Protein AF-H3H9Z5-F1 (afdb_monomer)

Sequence (537 aa):
METSSYSGEGPDRLPLNRWFREIDIAIASRLIEAPSAKVNFLLSRLSGKAKEWVLGKLVVDQYAFPTLEALQSDLRLAFEPPQDESRVRATFFALKQGKMAMRDYVQRTRHLASCIVTKPIDMASQVHVFVFAFALALREDYLVTSSYAKTMPAQTRVLVPEPMEIDAIEASQNRRWSSSGRGRGGQNDLSLNCFRCGKPGHRAAVASPPRDAKSITDLPGLSWKSFLRDLKAGDIEQVCLITDANPVSDETNAIAHDDTSSRPKSAEPKSAREERFAAQSWESLKASGNPVYETAREFADVFPDKIPAELPADRGVRHEIDLVPGSKYCVTRQWPLPRDQVKAIDDFFEGRRQAGHVRESISPHSSLTFCVKKATGGWRIVHAFNKLNDATIPAQTPIPRKDMVLDSMSGSVIYSAIDLTDGFYQILMRESDVPLTAVSTPSGMLWEWLVMPQGLKNAPATFNRMVSHVLRPLRDFAPSYFDDIFVHSHAEEGLSAIDVHLRHLRQVFQVMRENKLYANLKKCVFCAPEIPVLGCY

InterPro domains:
  IPR000477 Reverse transcriptase domain [PF00078] (372-536)
  IPR000477 Reverse transcriptase domain [PS50878] (353-537)
  IPR005162 Retrotransposon-derived protein PEG10, N-terminal capsid-like domain [PF03732] (44-130)
  IPR043128 Reverse transcriptase/Diguanylate cyclase domain [G3DSA:3.30.70.270] (397-536)
  IPR043502 DNA/RNA polymerase superfamily [SSF56672] (296-536)
  IPR053134 RNA-directed DNA polymerase homolog [PTHR24559] (246-531)

Structure (mmCIF, N/CA/C/O backbone):
data_AF-H3H9Z5-F1
#
_entry.id   AF-H3H9Z5-F1
#
loop_
_atom_site.group_PDB
_atom_site.id
_atom_site.type_symbol
_atom_site.label_atom_id
_atom_site.label_alt_id
_atom_site.label_comp_id
_atom_site.label_asym_id
_atom_site.label_entity_id
_atom_site.label_seq_id
_atom_site.pdbx_PDB_ins_code
_atom_site.Cartn_x
_atom_site.Cartn_y
_atom_site.Cartn_z
_atom_site.occupancy
_atom_site.B_iso_or_equiv
_atom_site.auth_seq_id
_atom_site.auth_comp_id
_atom_site.auth_asym_id
_atom_site.auth_atom_id
_atom_site.pdbx_PDB_model_num
ATOM 1 N N . MET A 1 1 ? 10.632 55.404 -12.866 1.00 48.75 1 MET A N 1
ATOM 2 C CA . MET A 1 1 ? 10.058 54.071 -13.144 1.00 48.75 1 MET A CA 1
ATOM 3 C C . MET A 1 1 ? 8.609 54.234 -13.563 1.00 48.75 1 MET A C 1
ATOM 5 O O . MET A 1 1 ? 7.843 54.858 -12.827 1.00 48.75 1 MET A O 1
ATOM 9 N N . GLU A 1 2 ? 8.259 53.739 -14.749 1.00 54.09 2 GLU A N 1
ATOM 10 C CA . GLU A 1 2 ? 6.864 53.546 -15.147 1.00 54.09 2 GLU A CA 1
ATOM 11 C C . GLU A 1 2 ? 6.302 52.372 -14.343 1.00 54.09 2 GLU A C 1
ATOM 13 O O . GLU A 1 2 ? 6.854 51.276 -14.378 1.00 54.09 2 GLU A O 1
ATOM 18 N N . THR A 1 3 ? 5.262 52.619 -13.550 1.00 65.19 3 THR A N 1
ATOM 19 C CA . THR A 1 3 ? 4.556 51.568 -12.814 1.00 65.19 3 THR A CA 1
ATOM 20 C C . THR A 1 3 ? 3.381 51.070 -13.641 1.00 65.19 3 THR A C 1
ATOM 22 O O . THR A 1 3 ? 2.611 51.875 -14.179 1.00 65.19 3 THR A O 1
ATOM 25 N N . SER A 1 4 ? 3.253 49.746 -13.725 1.00 74.94 4 SER A N 1
ATOM 26 C CA . SER A 1 4 ? 2.164 49.058 -14.416 1.00 74.94 4 SER A CA 1
ATOM 27 C C . SER A 1 4 ? 0.804 49.396 -13.781 1.00 74.94 4 SER A C 1
ATOM 29 O O . SER A 1 4 ? 0.719 49.667 -12.579 1.00 74.94 4 SER A O 1
ATOM 31 N N . SER A 1 5 ? -0.270 49.426 -14.580 1.00 79.81 5 SER A N 1
ATOM 32 C CA . SER A 1 5 ? -1.635 49.604 -14.060 1.00 79.81 5 SER A CA 1
ATOM 33 C C . SER A 1 5 ? -2.275 48.261 -13.723 1.00 79.81 5 SER A C 1
ATOM 35 O O . SER A 1 5 ? -2.129 47.319 -14.501 1.00 79.81 5 SER A O 1
ATOM 37 N N . TYR A 1 6 ? -3.045 48.188 -12.638 1.00 82.25 6 TYR A N 1
ATOM 38 C CA . TYR A 1 6 ? -3.755 46.969 -12.246 1.00 82.25 6 TYR A CA 1
ATOM 39 C C . TYR A 1 6 ? -5.259 47.069 -12.530 1.00 82.25 6 TYR A C 1
ATOM 41 O O . TYR A 1 6 ? -5.948 47.901 -11.940 1.00 82.25 6 TYR A O 1
ATOM 49 N N . SER A 1 7 ? -5.760 46.210 -13.426 1.00 78.25 7 SER A N 1
ATOM 50 C CA . SER A 1 7 ? -7.143 46.232 -13.933 1.00 78.25 7 SER A CA 1
ATOM 51 C C . SER A 1 7 ? -8.139 45.382 -13.132 1.00 78.25 7 SER A C 1
ATOM 53 O O . SER A 1 7 ? -9.346 45.609 -13.205 1.00 78.25 7 SER A O 1
ATOM 55 N N . GLY A 1 8 ? -7.654 44.373 -12.401 1.00 67.88 8 GLY A N 1
ATOM 56 C CA . GLY A 1 8 ? -8.484 43.369 -11.724 1.00 67.88 8 GLY A CA 1
ATOM 57 C C . GLY A 1 8 ? -8.939 42.186 -12.595 1.00 67.88 8 GLY A C 1
ATOM 58 O O . GLY A 1 8 ? -9.417 41.206 -12.033 1.00 67.88 8 GLY A O 1
ATOM 59 N N . GLU A 1 9 ? -8.744 42.216 -13.923 1.00 66.12 9 GLU A N 1
ATOM 60 C CA . GLU A 1 9 ? -9.128 41.140 -14.862 1.00 66.12 9 GLU A CA 1
ATOM 61 C C . GLU A 1 9 ? -8.172 41.012 -16.065 1.00 66.12 9 GLU A C 1
ATOM 63 O O . GLU A 1 9 ? -7.563 41.999 -16.483 1.00 66.12 9 GLU A O 1
ATOM 68 N N . GLY A 1 10 ? -8.083 39.804 -16.645 1.00 56.34 10 GLY A N 1
ATOM 69 C CA . GLY A 1 10 ? -7.364 39.507 -17.897 1.00 56.34 10 GLY A CA 1
ATOM 70 C C . GLY A 1 10 ? -6.361 38.337 -17.805 1.00 56.34 10 GLY A C 1
ATOM 71 O O . GLY A 1 10 ? -5.939 37.983 -16.703 1.00 56.34 10 GLY A O 1
ATOM 72 N N . PRO A 1 11 ? -5.966 37.726 -18.944 1.00 43.91 11 PRO A N 1
ATOM 73 C CA . PRO A 1 11 ? -5.003 36.614 -18.989 1.00 43.91 11 PRO A CA 1
ATOM 74 C C . PRO A 1 11 ? -3.563 37.021 -18.619 1.00 43.91 11 PRO A C 1
ATOM 76 O O . PRO A 1 11 ? -2.802 36.174 -18.162 1.00 43.91 11 PRO A O 1
ATOM 79 N N . ASP A 1 12 ? -3.222 38.312 -18.722 1.00 48.56 12 ASP A N 1
ATOM 80 C CA . ASP A 1 12 ? -1.915 38.886 -18.352 1.00 48.56 12 ASP A CA 1
ATOM 81 C C . ASP A 1 12 ? -1.916 39.543 -16.958 1.00 48.56 12 ASP A C 1
ATOM 83 O O . ASP A 1 12 ? -1.150 40.468 -16.674 1.00 48.56 12 ASP A O 1
ATOM 87 N N . ARG A 1 13 ? -2.808 39.100 -16.063 1.00 61.78 13 ARG A N 1
ATOM 88 C CA . ARG A 1 13 ? -2.916 39.645 -14.707 1.00 61.78 13 ARG A CA 1
ATOM 89 C C . ARG A 1 13 ? -1.596 39.457 -13.952 1.00 61.78 13 ARG A C 1
ATOM 91 O O . ARG A 1 13 ? -1.236 38.343 -13.573 1.00 61.78 13 ARG A O 1
ATOM 98 N N . LEU A 1 14 ? -0.898 40.561 -13.672 1.00 61.06 14 LEU A N 1
ATOM 99 C CA . LEU A 1 14 ? 0.212 40.553 -12.721 1.00 61.06 14 LEU A CA 1
ATOM 100 C C . LEU A 1 14 ? -0.314 40.073 -11.356 1.00 61.06 14 LEU A C 1
ATOM 102 O O . LEU A 1 14 ? -1.342 40.586 -10.898 1.00 61.06 14 LEU A O 1
ATOM 106 N N . PRO A 1 15 ? 0.365 39.118 -10.689 1.00 70.31 15 PRO A N 1
ATOM 107 C CA . PRO A 1 15 ? 0.011 38.713 -9.335 1.00 70.31 15 PRO A CA 1
ATOM 108 C C . PRO A 1 15 ? -0.086 39.942 -8.430 1.00 70.31 15 PRO A C 1
ATOM 110 O O . PRO A 1 15 ? 0.843 40.752 -8.378 1.00 70.31 15 PRO A O 1
ATOM 113 N N . LEU A 1 16 ? -1.212 40.093 -7.731 1.00 74.31 16 LEU A N 1
ATOM 114 C CA . LEU A 1 16 ? -1.551 41.318 -6.998 1.00 74.31 16 LEU A CA 1
ATOM 115 C C . LEU A 1 16 ? -0.452 41.713 -5.993 1.00 74.31 16 LEU A C 1
ATOM 117 O O . LEU A 1 16 ? -0.063 42.875 -5.909 1.00 74.31 16 LEU A O 1
ATOM 121 N N . ASN A 1 17 ? 0.139 40.727 -5.313 1.00 73.81 17 ASN A N 1
ATOM 122 C CA . ASN A 1 17 ? 1.238 40.941 -4.369 1.00 73.81 17 ASN A CA 1
ATOM 123 C C . ASN A 1 17 ? 2.544 41.425 -5.030 1.00 73.81 17 ASN A C 1
ATOM 125 O O . ASN A 1 17 ? 3.298 42.186 -4.422 1.00 73.81 17 ASN A O 1
ATOM 129 N N . ARG A 1 18 ? 2.813 41.032 -6.281 1.00 73.12 18 ARG A N 1
ATOM 130 C CA . ARG A 1 18 ? 3.950 41.557 -7.051 1.00 73.12 18 ARG A CA 1
ATOM 131 C C . ARG A 1 18 ? 3.710 43.012 -7.435 1.00 73.12 18 ARG A C 1
ATOM 133 O O . ARG A 1 18 ? 4.619 43.827 -7.309 1.00 73.12 18 ARG A O 1
ATOM 140 N N . TRP A 1 19 ? 2.495 43.327 -7.875 1.00 82.69 19 TRP A N 1
ATOM 141 C CA . TRP A 1 19 ? 2.124 44.696 -8.210 1.00 82.69 19 TRP A CA 1
ATOM 142 C C . TRP A 1 19 ? 2.241 45.624 -6.991 1.00 82.69 19 TRP A C 1
ATOM 144 O O . TRP A 1 19 ? 2.808 46.705 -7.111 1.00 82.69 19 TRP A O 1
ATOM 154 N N . PHE A 1 20 ? 1.845 45.174 -5.793 1.00 83.06 20 PHE A N 1
ATOM 155 C CA . PHE A 1 20 ? 2.081 45.942 -4.564 1.00 83.06 20 PHE A CA 1
ATOM 156 C C . PHE A 1 20 ? 3.558 46.233 -4.316 1.00 83.06 20 PHE A C 1
ATOM 158 O O . PHE A 1 20 ? 3.892 47.380 -4.048 1.00 83.06 20 PHE A O 1
ATOM 165 N N . ARG A 1 21 ? 4.462 45.263 -4.510 1.00 79.69 21 ARG A N 1
ATOM 166 C CA . ARG A 1 21 ? 5.903 45.536 -4.388 1.00 79.69 21 ARG A CA 1
ATOM 167 C C . ARG A 1 21 ? 6.402 46.566 -5.401 1.00 79.69 21 ARG A C 1
ATOM 169 O O . ARG A 1 21 ? 7.249 47.382 -5.054 1.00 79.69 21 ARG A O 1
ATOM 176 N N . GLU A 1 22 ? 5.902 46.548 -6.636 1.00 83.38 22 GLU A N 1
ATOM 177 C CA . GLU A 1 22 ? 6.236 47.580 -7.631 1.00 83.38 22 GLU A CA 1
ATOM 178 C C . GLU A 1 22 ? 5.757 48.968 -7.176 1.00 83.38 22 GLU A C 1
ATOM 180 O O . GLU A 1 22 ? 6.482 49.954 -7.333 1.00 83.38 22 GLU A O 1
ATOM 185 N N . ILE A 1 23 ? 4.575 49.044 -6.559 1.00 84.00 23 ILE A N 1
ATOM 186 C CA . ILE A 1 23 ? 4.042 50.275 -5.968 1.00 84.00 23 ILE A CA 1
ATOM 187 C C . ILE A 1 23 ? 4.875 50.724 -4.763 1.00 84.00 23 ILE A C 1
ATOM 189 O O . ILE A 1 23 ? 5.238 51.896 -4.709 1.00 84.00 23 ILE A O 1
ATOM 193 N N . ASP A 1 24 ? 5.248 49.825 -3.854 1.00 81.94 24 ASP A N 1
ATOM 194 C CA . ASP A 1 24 ? 6.044 50.146 -2.663 1.00 81.94 24 ASP A CA 1
ATOM 195 C C . ASP A 1 24 ? 7.439 50.662 -3.047 1.00 81.94 24 ASP A C 1
ATOM 197 O O . ASP A 1 24 ? 7.900 51.679 -2.526 1.00 81.94 24 ASP A O 1
ATOM 201 N N . ILE A 1 25 ? 8.086 50.025 -4.032 1.00 81.31 25 ILE A N 1
ATOM 202 C CA . ILE A 1 25 ? 9.363 50.487 -4.596 1.00 81.31 25 ILE A CA 1
ATOM 203 C C . ILE A 1 25 ? 9.192 51.865 -5.245 1.00 81.31 25 ILE A C 1
ATOM 205 O O . ILE A 1 25 ? 10.033 52.746 -5.060 1.00 81.31 25 ILE A O 1
ATOM 209 N N . ALA A 1 26 ? 8.104 52.088 -5.985 1.00 81.94 26 ALA A N 1
ATOM 210 C CA . ALA A 1 26 ? 7.843 53.379 -6.607 1.00 81.94 26 ALA A CA 1
ATOM 211 C C . ALA A 1 26 ? 7.569 54.484 -5.575 1.00 81.94 26 ALA A C 1
ATOM 213 O O . ALA A 1 26 ? 8.081 55.591 -5.743 1.00 81.94 26 ALA A O 1
ATOM 214 N N . ILE A 1 27 ? 6.832 54.186 -4.501 1.00 84.69 27 ILE A N 1
ATOM 215 C CA . ILE A 1 27 ? 6.582 55.084 -3.363 1.00 84.69 27 ILE A CA 1
ATOM 216 C C . ILE A 1 27 ? 7.902 55.456 -2.690 1.00 84.69 27 ILE A C 1
ATOM 218 O O . ILE A 1 27 ? 8.179 56.644 -2.520 1.00 84.69 27 ILE A O 1
ATOM 222 N N . ALA A 1 28 ? 8.738 54.459 -2.384 1.00 81.38 28 ALA A N 1
ATOM 223 C CA . ALA A 1 28 ? 10.047 54.665 -1.773 1.00 81.38 28 ALA A CA 1
ATOM 224 C C . ALA A 1 28 ? 10.972 55.494 -2.677 1.00 81.38 28 ALA A C 1
ATOM 226 O O . ALA A 1 28 ? 11.588 56.453 -2.223 1.00 81.38 28 ALA A O 1
ATOM 227 N N . SER A 1 29 ? 11.008 55.194 -3.980 1.00 80.75 29 SER A N 1
ATOM 228 C CA . SER A 1 29 ? 11.837 55.929 -4.947 1.00 80.75 29 SER A CA 1
ATOM 229 C C . SER A 1 29 ? 11.412 57.390 -5.130 1.00 80.75 29 SER A C 1
ATOM 231 O O . SER A 1 29 ? 12.222 58.223 -5.523 1.00 80.75 29 SER A O 1
ATOM 233 N N . ARG A 1 30 ? 10.136 57.698 -4.867 1.00 84.38 30 ARG A N 1
ATOM 234 C CA . ARG A 1 30 ? 9.556 59.041 -4.986 1.00 84.38 30 ARG A CA 1
ATOM 235 C C . ARG A 1 30 ? 9.487 59.782 -3.652 1.00 84.38 30 ARG A C 1
ATOM 237 O O . ARG A 1 30 ? 8.961 60.889 -3.636 1.00 84.38 30 ARG A O 1
ATOM 244 N N . LEU A 1 31 ? 9.985 59.179 -2.566 1.00 86.25 31 LEU A N 1
ATOM 245 C CA . LEU A 1 31 ? 9.975 59.747 -1.214 1.00 86.25 31 LEU A CA 1
ATOM 246 C C . LEU A 1 31 ? 8.573 60.219 -0.784 1.00 86.25 31 LEU A C 1
ATOM 248 O O . LEU A 1 31 ? 8.401 61.283 -0.195 1.00 86.25 31 LEU A O 1
ATOM 252 N N . ILE A 1 32 ? 7.538 59.439 -1.116 1.00 86.31 32 ILE A N 1
ATOM 253 C CA . ILE A 1 32 ? 6.164 59.757 -0.714 1.00 86.31 32 ILE A CA 1
ATOM 254 C C . ILE A 1 32 ? 5.980 59.312 0.739 1.00 86.31 32 ILE A C 1
ATOM 256 O O . ILE A 1 32 ? 5.792 58.127 1.013 1.00 86.31 32 ILE A O 1
ATOM 260 N N . GLU A 1 33 ? 6.036 60.257 1.674 1.00 81.06 33 GLU A N 1
ATOM 261 C CA . GLU A 1 33 ? 5.992 59.958 3.112 1.00 81.06 33 GLU A CA 1
ATOM 262 C C . GLU A 1 33 ? 4.573 59.998 3.694 1.00 81.06 33 GLU A C 1
ATOM 264 O O . GLU A 1 33 ? 4.204 59.120 4.478 1.00 81.06 33 GLU A O 1
ATOM 269 N N . ALA A 1 34 ? 3.748 60.959 3.262 1.00 86.56 34 ALA A N 1
ATOM 270 C CA . ALA A 1 34 ? 2.405 61.165 3.800 1.00 86.56 34 ALA A CA 1
ATOM 271 C C . ALA A 1 34 ? 1.470 59.963 3.513 1.00 86.56 34 ALA A C 1
ATOM 273 O O . ALA A 1 34 ? 1.320 59.582 2.347 1.00 86.56 34 ALA A O 1
ATOM 274 N N . PRO A 1 35 ? 0.781 59.395 4.527 1.00 82.44 35 PRO A N 1
ATOM 275 C CA . PRO A 1 35 ? -0.096 58.230 4.353 1.00 82.44 35 PRO A CA 1
ATOM 276 C C . PRO A 1 35 ? -1.186 58.418 3.288 1.00 82.44 35 PRO A C 1
ATOM 278 O O . PRO A 1 35 ? -1.387 57.548 2.443 1.00 82.44 35 PRO A O 1
ATOM 281 N N . SER A 1 36 ? -1.823 59.590 3.252 1.00 82.19 36 SER A N 1
ATOM 282 C CA . SER A 1 36 ? -2.839 59.933 2.247 1.00 82.19 36 SER A CA 1
ATOM 283 C C . SER A 1 36 ? -2.262 60.031 0.830 1.00 82.19 36 SER A C 1
ATOM 285 O O . SER A 1 36 ? -2.903 59.622 -0.137 1.00 82.19 36 SER A O 1
ATOM 287 N N . ALA A 1 37 ? -1.023 60.510 0.688 1.00 83.56 37 ALA A N 1
ATOM 288 C CA . ALA A 1 37 ? -0.340 60.582 -0.600 1.00 83.56 37 ALA A CA 1
ATOM 289 C C . ALA A 1 37 ? 0.046 59.189 -1.123 1.00 83.56 37 ALA A C 1
ATOM 291 O O . ALA A 1 37 ? -0.035 58.951 -2.328 1.00 83.56 37 ALA A O 1
ATOM 292 N N . LYS A 1 38 ? 0.394 58.248 -0.234 1.00 87.69 38 LYS A N 1
ATOM 293 C CA . LYS A 1 38 ? 0.640 56.839 -0.588 1.00 87.69 38 LYS A CA 1
ATOM 294 C C . LYS A 1 38 ? -0.625 56.157 -1.111 1.00 87.69 38 LYS A C 1
ATOM 296 O O . LYS A 1 38 ? -0.580 55.511 -2.158 1.00 87.69 38 LYS A O 1
ATOM 301 N N . VAL A 1 39 ? -1.754 56.355 -0.425 1.00 85.94 39 VAL A N 1
ATOM 302 C CA . VAL A 1 39 ? -3.071 55.846 -0.846 1.00 85.94 39 VAL A CA 1
ATOM 303 C C . VAL A 1 39 ? -3.442 56.411 -2.219 1.00 85.94 39 VAL A C 1
ATOM 305 O O . VAL A 1 39 ? -3.665 55.648 -3.156 1.00 85.94 39 VAL A O 1
ATOM 308 N N . ASN A 1 40 ? -3.394 57.735 -2.389 1.00 85.81 40 ASN A N 1
ATOM 309 C CA . ASN A 1 40 ? -3.702 58.390 -3.665 1.00 85.81 40 ASN A CA 1
ATOM 310 C C . ASN A 1 40 ? -2.780 57.939 -4.805 1.00 85.81 40 ASN A C 1
ATOM 312 O O . ASN A 1 40 ? -3.222 57.781 -5.947 1.00 85.81 40 ASN A O 1
ATOM 316 N N . PHE A 1 41 ? -1.504 57.689 -4.506 1.00 88.56 41 PHE A N 1
ATOM 317 C CA . PHE A 1 41 ? -0.568 57.165 -5.488 1.00 88.56 41 PHE A CA 1
ATOM 318 C C . PHE A 1 41 ? -0.959 55.758 -5.959 1.00 88.56 41 PHE A C 1
ATOM 320 O O . PHE A 1 41 ? -0.994 55.528 -7.170 1.00 88.56 41 PHE A O 1
ATOM 327 N N . LEU A 1 42 ? -1.317 54.845 -5.049 1.00 89.12 42 LEU A N 1
ATOM 328 C CA . LEU A 1 42 ? -1.792 53.506 -5.416 1.00 89.12 42 LEU A CA 1
ATOM 329 C C . LEU A 1 42 ? -3.092 53.587 -6.231 1.00 89.12 42 LEU A C 1
ATOM 331 O O . LEU A 1 42 ? -3.185 52.964 -7.290 1.00 89.12 42 LEU A O 1
ATOM 335 N N . LEU A 1 43 ? -4.053 54.414 -5.803 1.00 86.19 43 LEU A N 1
ATOM 336 C CA . LEU A 1 43 ? -5.318 54.641 -6.517 1.00 86.19 43 LEU A CA 1
ATOM 337 C C . LEU A 1 43 ? -5.099 55.105 -7.961 1.00 86.19 43 LEU A C 1
ATOM 339 O O . LEU A 1 43 ? -5.779 54.637 -8.875 1.00 86.19 43 LEU A O 1
ATOM 343 N N . SER A 1 44 ? -4.111 55.978 -8.188 1.00 86.38 44 SER A N 1
ATOM 344 C CA . SER A 1 44 ? -3.769 56.480 -9.527 1.00 86.38 44 SER A CA 1
ATOM 345 C C . SER A 1 44 ? -3.286 55.390 -10.493 1.00 86.38 44 SER A C 1
ATOM 347 O O . SER A 1 44 ? -3.257 55.610 -11.704 1.00 86.38 44 SER A O 1
ATOM 349 N N . ARG A 1 45 ? -2.905 54.218 -9.970 1.00 89.62 45 ARG A N 1
ATOM 350 C CA . ARG A 1 45 ? -2.387 53.077 -10.734 1.00 89.62 45 ARG A CA 1
ATOM 351 C C . ARG A 1 45 ? -3.394 51.939 -10.879 1.00 89.62 45 ARG A C 1
ATOM 353 O O . ARG A 1 45 ? -3.076 50.931 -11.506 1.00 89.62 45 ARG A O 1
ATOM 360 N N . LEU A 1 46 ? -4.613 52.108 -10.373 1.00 86.50 46 LEU A N 1
ATOM 361 C CA . LEU A 1 46 ? -5.717 51.195 -10.649 1.00 86.50 46 LEU A CA 1
ATOM 362 C C . LEU A 1 46 ? -6.394 51.550 -11.977 1.00 86.50 46 LEU A C 1
ATOM 364 O O . LEU A 1 46 ? -6.545 52.719 -12.337 1.00 86.50 46 LEU A O 1
ATOM 368 N N . SER A 1 47 ? -6.844 50.530 -12.695 1.00 84.19 47 SER A N 1
ATOM 369 C CA . SER A 1 47 ? -7.663 50.645 -13.902 1.00 84.19 47 SER A CA 1
ATOM 370 C C . SER A 1 47 ? -8.791 49.605 -13.876 1.00 84.19 47 SER A C 1
ATOM 372 O O . SER A 1 47 ? -8.883 48.810 -12.938 1.00 84.19 47 SER A O 1
ATOM 374 N N . GLY A 1 48 ? -9.690 49.635 -14.864 1.00 84.44 48 GLY A N 1
ATOM 375 C CA . GLY A 1 48 ? -10.752 48.632 -15.026 1.00 84.44 48 GLY A CA 1
ATOM 376 C C . GLY A 1 48 ? -11.595 48.386 -13.766 1.00 84.44 48 GLY A C 1
ATOM 377 O O . GLY A 1 48 ? -11.895 49.316 -13.013 1.00 84.44 48 GLY A O 1
ATOM 378 N N . LYS A 1 49 ? -11.930 47.114 -13.516 1.00 80.19 49 LYS A N 1
ATOM 379 C CA . LYS A 1 49 ? -12.776 46.692 -12.388 1.00 80.19 49 LYS A CA 1
ATOM 380 C C . LYS A 1 49 ? -12.174 46.999 -11.024 1.00 80.19 49 LYS A C 1
ATOM 382 O O . LYS A 1 49 ? -12.911 47.297 -10.090 1.00 80.19 49 LYS A O 1
ATOM 387 N N . ALA A 1 50 ? -10.847 46.959 -10.895 1.00 83.06 50 ALA A N 1
ATOM 388 C CA . ALA A 1 50 ? -10.189 47.316 -9.642 1.00 83.06 50 ALA A CA 1
ATOM 389 C C . ALA A 1 50 ? -10.414 48.793 -9.289 1.00 83.06 50 ALA A C 1
ATOM 391 O O . ALA A 1 50 ? -10.691 49.118 -8.137 1.00 83.06 50 ALA A O 1
ATOM 392 N N . LYS A 1 51 ? -10.368 49.686 -10.286 1.00 85.44 51 LYS A N 1
ATOM 393 C CA . LYS A 1 51 ? -10.658 51.109 -10.082 1.00 85.44 51 LYS A CA 1
ATOM 394 C C . LYS A 1 51 ? -12.132 51.354 -9.760 1.00 85.44 51 LYS A C 1
ATOM 396 O O . LYS A 1 51 ? -12.423 52.101 -8.830 1.00 85.44 51 LYS A O 1
ATOM 401 N N . GLU A 1 52 ? -13.046 50.724 -10.496 1.00 81.62 52 GLU A N 1
ATOM 402 C CA . GLU A 1 52 ? -14.494 50.846 -10.263 1.00 81.62 52 GLU A CA 1
ATOM 403 C C . GLU A 1 52 ? -14.887 50.385 -8.856 1.00 81.62 52 GLU A C 1
ATOM 405 O O . GLU A 1 52 ? -15.619 51.083 -8.158 1.00 81.62 52 GLU A O 1
ATOM 410 N N . TRP A 1 53 ? -14.340 49.254 -8.406 1.00 87.56 53 TRP A N 1
ATOM 411 C CA . TRP A 1 53 ? -14.604 48.712 -7.075 1.00 87.56 53 TRP A CA 1
ATOM 412 C C . TRP A 1 53 ? -14.138 49.650 -5.956 1.00 87.56 53 TRP A C 1
ATOM 414 O O . TRP A 1 53 ? -14.888 49.926 -5.018 1.00 87.56 53 TRP A O 1
ATOM 424 N N . VAL A 1 54 ? -12.917 50.187 -6.070 1.00 84.81 54 VAL A N 1
ATOM 425 C CA . VAL A 1 54 ? -12.368 51.100 -5.060 1.00 84.81 54 VAL A CA 1
ATOM 426 C C . VAL A 1 54 ? -13.133 52.425 -5.022 1.00 84.81 54 VAL A C 1
ATOM 428 O O . VAL A 1 54 ? -13.432 52.925 -3.937 1.00 84.81 54 VAL A O 1
ATOM 431 N N . LEU A 1 55 ? -13.503 52.974 -6.185 1.00 84.00 55 LEU A N 1
ATOM 432 C CA . LEU A 1 55 ? -14.351 54.166 -6.255 1.00 84.00 55 LEU A CA 1
ATOM 433 C C . LEU A 1 55 ? -15.731 53.909 -5.637 1.00 84.00 55 LEU A C 1
ATOM 435 O O . LEU A 1 55 ? -16.221 54.758 -4.901 1.00 84.00 55 LEU A O 1
ATOM 439 N N . GLY A 1 56 ? -16.319 52.730 -5.858 1.00 82.38 56 GLY A N 1
ATOM 440 C CA . GLY A 1 56 ? -17.575 52.329 -5.222 1.00 82.38 56 GLY A CA 1
ATOM 441 C C . GLY A 1 56 ? -17.502 52.355 -3.693 1.00 82.38 56 GLY A C 1
ATOM 442 O O . GLY A 1 56 ? -18.401 52.892 -3.051 1.00 82.38 56 GLY A O 1
ATOM 443 N N . LYS A 1 57 ? -16.408 51.858 -3.098 1.00 81.50 57 LYS A N 1
ATOM 444 C CA . LYS A 1 57 ? -16.193 51.948 -1.643 1.00 81.50 57 LYS A CA 1
ATOM 445 C C . LYS A 1 57 ? -16.017 53.387 -1.153 1.00 81.50 57 LYS A C 1
ATOM 447 O O . LYS A 1 57 ? -16.608 53.741 -0.140 1.00 81.50 57 LYS A O 1
ATOM 452 N N . LEU A 1 58 ? -15.268 54.217 -1.884 1.00 82.06 58 LEU A N 1
ATOM 453 C CA . LEU A 1 58 ? -15.041 55.626 -1.525 1.00 82.06 58 LEU A CA 1
ATOM 454 C C . LEU A 1 58 ? -16.301 56.499 -1.615 1.00 82.06 58 LEU A C 1
ATOM 456 O O . LEU A 1 58 ? -16.399 57.502 -0.915 1.00 82.06 58 LEU A O 1
ATOM 460 N N . VAL A 1 59 ? -17.258 56.133 -2.474 1.00 82.94 59 VAL A N 1
ATOM 461 C CA . VAL A 1 59 ? -18.567 56.804 -2.553 1.00 82.94 59 VAL A CA 1
ATOM 462 C C . VAL A 1 59 ? -19.420 56.500 -1.321 1.00 82.94 59 VAL A C 1
ATOM 464 O O . VAL A 1 59 ? -20.168 57.365 -0.871 1.00 82.94 59 VAL A O 1
ATOM 467 N N . VAL A 1 60 ? -19.315 55.285 -0.778 1.00 80.31 60 VAL A N 1
ATOM 468 C CA . VAL A 1 60 ? -20.059 54.861 0.418 1.00 80.31 60 VAL A CA 1
ATOM 469 C C . VAL A 1 60 ? -19.413 55.404 1.694 1.00 80.31 60 VAL A C 1
ATOM 471 O O . VAL A 1 60 ? -20.121 55.825 2.604 1.00 80.31 60 VAL A O 1
ATOM 474 N N . ASP A 1 61 ? -18.082 55.420 1.750 1.00 81.56 61 ASP A N 1
ATOM 475 C CA . ASP A 1 61 ? -17.311 55.963 2.864 1.00 81.56 61 ASP A CA 1
ATOM 476 C C . ASP A 1 61 ? -16.063 56.692 2.345 1.00 81.56 61 ASP A C 1
ATOM 478 O O . ASP A 1 61 ? -15.121 56.085 1.828 1.00 81.56 61 ASP A O 1
ATOM 482 N N . GLN A 1 62 ? -16.037 58.014 2.531 1.00 77.44 62 GLN A N 1
ATOM 483 C CA . GLN A 1 62 ? -14.935 58.877 2.102 1.00 77.44 62 GLN A CA 1
ATOM 484 C C . GLN A 1 62 ? -13.604 58.542 2.807 1.00 77.44 62 GLN A C 1
ATOM 486 O O . GLN A 1 62 ? -12.536 58.894 2.302 1.00 77.44 62 GLN A O 1
ATOM 491 N N . TYR A 1 63 ? -13.653 57.840 3.942 1.00 79.94 63 TYR A N 1
ATOM 492 C CA . TYR A 1 63 ? -12.496 57.429 4.736 1.00 79.94 63 TYR A CA 1
ATOM 493 C C . TYR A 1 63 ? -12.235 55.918 4.691 1.00 79.94 63 TYR A C 1
ATOM 495 O O . TYR A 1 63 ? -11.434 55.425 5.485 1.00 79.94 63 TYR A O 1
ATOM 503 N N . ALA A 1 64 ? -12.824 55.194 3.728 1.00 78.25 64 ALA A N 1
ATOM 504 C CA . ALA A 1 64 ? -12.726 53.733 3.612 1.00 78.25 64 ALA A CA 1
ATOM 505 C C . ALA A 1 64 ? -11.284 53.183 3.604 1.00 78.25 64 ALA A C 1
ATOM 507 O O . ALA A 1 64 ? -11.058 52.022 3.943 1.00 78.25 64 ALA A O 1
ATOM 508 N N . PHE A 1 65 ? -10.298 54.001 3.217 1.00 86.38 65 PHE A N 1
ATOM 509 C CA . PHE A 1 65 ? -8.890 53.611 3.118 1.00 86.38 65 PHE A CA 1
ATOM 510 C C . PHE A 1 65 ? -7.980 54.581 3.888 1.00 86.38 65 PHE A C 1
ATOM 512 O O . PHE A 1 65 ? -7.348 55.450 3.280 1.00 86.38 65 PHE A O 1
ATOM 519 N N . PRO A 1 66 ? -7.886 54.451 5.225 1.00 80.25 66 PRO A N 1
ATOM 520 C CA . PRO A 1 66 ? -7.114 55.377 6.056 1.00 80.25 66 PRO A CA 1
ATOM 521 C C . PRO A 1 66 ? -5.596 55.216 5.884 1.00 80.25 66 PRO A C 1
ATOM 523 O O . PRO A 1 66 ? -4.843 56.161 6.119 1.00 80.25 66 PRO A O 1
ATOM 526 N N . THR A 1 67 ? -5.132 54.035 5.459 1.00 86.94 67 THR A N 1
ATOM 527 C CA . THR A 1 67 ? -3.712 53.743 5.222 1.00 86.94 67 THR A CA 1
ATOM 528 C C . THR A 1 67 ? -3.499 52.932 3.944 1.00 86.94 67 THR A C 1
ATOM 530 O O . THR A 1 67 ? -4.428 52.322 3.402 1.00 86.94 67 THR A O 1
ATOM 533 N N . LEU A 1 68 ? -2.253 52.913 3.456 1.00 84.00 68 LEU A N 1
ATOM 534 C CA . LEU A 1 68 ? -1.862 52.114 2.293 1.00 84.00 68 LEU A CA 1
ATOM 535 C C . LEU A 1 68 ? -2.089 50.619 2.560 1.00 84.00 68 LEU A C 1
ATOM 537 O O . LEU A 1 68 ? -2.574 49.900 1.692 1.00 84.00 68 LEU A O 1
ATOM 541 N N . GLU A 1 69 ? -1.791 50.171 3.776 1.00 83.69 69 GLU A N 1
ATOM 542 C CA . GLU A 1 69 ? -1.913 48.784 4.217 1.00 83.69 69 GLU A CA 1
ATOM 543 C C . GLU A 1 69 ? -3.379 48.336 4.247 1.00 83.69 69 GLU A C 1
ATOM 545 O O . GLU A 1 69 ? -3.687 47.222 3.817 1.00 83.69 69 GLU A O 1
ATOM 550 N N . ALA A 1 70 ? -4.291 49.218 4.677 1.00 83.56 70 ALA A N 1
ATOM 551 C CA . ALA A 1 70 ? -5.729 48.960 4.655 1.00 83.56 70 ALA A CA 1
ATOM 552 C C . ALA A 1 70 ? -6.238 48.770 3.217 1.00 83.56 70 ALA A C 1
ATOM 554 O O . ALA A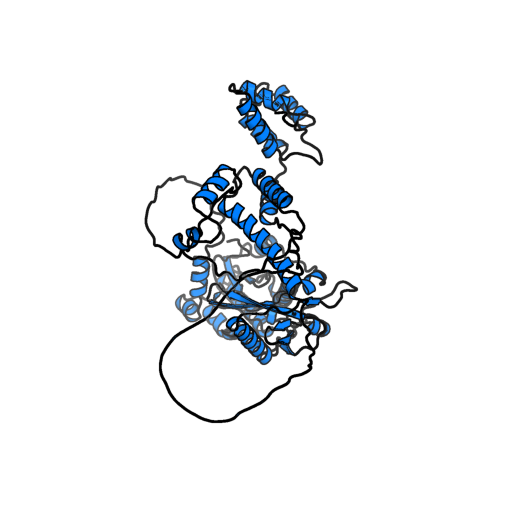 1 70 ? -6.898 47.774 2.922 1.00 83.56 70 ALA A O 1
ATOM 555 N N . LEU A 1 71 ? -5.849 49.659 2.293 1.00 85.12 71 LEU A N 1
ATOM 556 C CA . LEU A 1 71 ? -6.206 49.541 0.874 1.00 85.12 71 LEU A CA 1
ATOM 557 C C . LEU A 1 71 ? -5.633 48.268 0.232 1.00 85.12 71 LEU A C 1
ATOM 559 O O . LEU A 1 71 ? -6.328 47.584 -0.519 1.00 85.12 71 LEU A O 1
ATOM 563 N N . GLN A 1 72 ? -4.379 47.922 0.532 1.00 86.19 72 GLN A N 1
ATOM 564 C CA . GLN A 1 72 ? -3.765 46.690 0.035 1.00 86.19 72 GLN A CA 1
ATOM 565 C C . GLN A 1 72 ? -4.477 45.440 0.574 1.00 86.19 72 GLN A C 1
ATOM 567 O O . GLN A 1 72 ? -4.704 44.502 -0.186 1.00 86.19 72 GLN A O 1
ATOM 572 N N . SER A 1 73 ? -4.846 45.411 1.860 1.00 79.31 73 SER A N 1
ATOM 573 C CA . SER A 1 73 ? -5.596 44.303 2.472 1.00 79.31 73 SER A CA 1
ATOM 574 C C . SER A 1 73 ? -6.959 44.100 1.809 1.00 79.31 73 SER A C 1
ATOM 576 O O . SER A 1 73 ? -7.321 42.985 1.433 1.00 79.31 73 SER A O 1
ATOM 578 N N . ASP A 1 74 ? -7.684 45.189 1.589 1.00 79.50 74 ASP A N 1
ATOM 579 C CA . ASP A 1 74 ? -9.002 45.170 0.964 1.00 79.50 74 ASP A CA 1
ATOM 580 C C . ASP A 1 74 ? -8.957 44.714 -0.498 1.00 79.50 74 ASP A C 1
ATOM 582 O O . ASP A 1 74 ? -9.789 43.917 -0.937 1.00 79.50 74 ASP A O 1
ATOM 586 N N . LEU A 1 75 ? -7.945 45.155 -1.248 1.00 81.38 75 LEU A N 1
ATOM 587 C CA . LEU A 1 75 ? -7.709 44.691 -2.613 1.00 81.38 75 LEU A CA 1
ATOM 588 C C . LEU A 1 75 ? -7.355 43.196 -2.668 1.00 81.38 75 LEU A C 1
ATOM 590 O O . LEU A 1 75 ? -7.763 42.524 -3.619 1.00 81.38 75 LEU A O 1
ATOM 594 N N . ARG A 1 76 ? -6.636 42.657 -1.668 1.00 77.44 76 ARG A N 1
ATOM 595 C CA . ARG A 1 76 ? -6.391 41.205 -1.558 1.00 77.44 76 ARG A CA 1
ATOM 596 C C . ARG A 1 76 ? -7.697 40.452 -1.383 1.00 77.44 76 ARG A C 1
ATOM 598 O O . ARG A 1 76 ? -7.984 39.564 -2.175 1.00 77.44 76 ARG A O 1
ATOM 605 N N . LEU A 1 77 ? -8.523 40.858 -0.423 1.00 72.25 77 LEU A N 1
ATOM 606 C CA . LEU A 1 77 ? -9.823 40.227 -0.181 1.00 72.25 77 LEU A CA 1
ATOM 607 C C . LEU A 1 77 ? -10.737 40.261 -1.413 1.00 72.25 77 LEU A C 1
ATOM 609 O O . LEU A 1 77 ? -11.459 39.301 -1.666 1.00 72.25 77 LEU A O 1
ATOM 613 N N . ALA A 1 78 ? -10.708 41.354 -2.176 1.00 73.69 78 ALA A N 1
ATOM 614 C CA . ALA A 1 78 ? -11.598 41.542 -3.315 1.00 73.69 78 ALA A CA 1
ATOM 615 C C . ALA A 1 78 ? -11.140 40.824 -4.592 1.00 73.69 78 ALA A C 1
ATOM 617 O O . ALA A 1 78 ? -11.981 40.373 -5.369 1.00 73.69 78 ALA A O 1
ATOM 618 N N . PHE A 1 79 ? -9.829 40.738 -4.840 1.00 73.75 79 PHE A N 1
ATOM 619 C CA . PHE A 1 79 ? -9.317 40.271 -6.129 1.00 73.75 79 PHE A CA 1
ATOM 620 C C . PHE A 1 79 ? -8.438 39.022 -6.040 1.00 73.75 79 PHE A C 1
ATOM 622 O O . PHE A 1 79 ? -8.269 38.349 -7.059 1.00 73.75 79 PHE A O 1
ATOM 629 N N . GLU A 1 80 ? -7.843 38.683 -4.898 1.00 66.44 80 GLU A N 1
ATOM 630 C CA . GLU A 1 80 ? -6.994 37.492 -4.768 1.00 66.44 80 GLU A CA 1
ATOM 631 C C . GLU A 1 80 ? -7.857 36.215 -4.773 1.00 66.44 80 GLU A C 1
ATOM 633 O O . GLU A 1 80 ? -8.755 36.075 -3.942 1.00 66.44 80 GLU A O 1
ATOM 638 N N . PRO A 1 81 ? -7.634 35.269 -5.708 1.00 58.91 81 PRO A N 1
ATOM 639 C CA . PRO A 1 81 ? -8.356 34.006 -5.687 1.00 58.91 81 PRO A CA 1
ATOM 640 C C . PRO A 1 81 ? -8.064 33.261 -4.377 1.00 58.91 81 PRO A C 1
ATOM 642 O O . PRO A 1 81 ? -6.898 33.192 -3.966 1.00 58.91 81 PRO A O 1
ATOM 645 N N . PRO A 1 82 ? -9.063 32.627 -3.741 1.00 49.72 82 PRO A N 1
ATOM 646 C CA . PRO A 1 82 ? -8.796 31.761 -2.605 1.00 49.72 82 PRO A CA 1
ATOM 647 C C . PRO A 1 82 ? -7.812 30.666 -3.051 1.00 49.72 82 PRO A C 1
ATOM 649 O O . PRO A 1 82 ? -8.100 29.919 -3.983 1.00 49.72 82 PRO A O 1
ATOM 652 N N . GLN A 1 83 ? -6.655 30.575 -2.378 1.00 54.69 83 GLN A N 1
ATOM 653 C CA . GLN A 1 83 ? -5.562 29.599 -2.585 1.00 54.69 83 GLN A CA 1
ATOM 654 C C . GLN A 1 83 ? -4.458 29.934 -3.615 1.00 54.69 83 GLN A C 1
ATOM 656 O O . GLN A 1 83 ? -3.619 29.067 -3.880 1.00 54.69 83 GLN A O 1
ATOM 661 N N . ASP A 1 84 ? -4.373 31.155 -4.153 1.00 60.47 84 ASP A N 1
ATOM 662 C CA . ASP A 1 84 ? -3.363 31.491 -5.179 1.00 60.47 84 ASP A CA 1
ATOM 663 C C . ASP A 1 84 ? -1.909 31.270 -4.705 1.00 60.47 84 ASP A C 1
ATOM 665 O O . ASP A 1 84 ? -1.141 30.537 -5.330 1.00 60.47 84 ASP A O 1
ATOM 669 N N . GLU A 1 85 ? -1.549 31.759 -3.516 1.00 58.69 85 GLU A N 1
ATOM 670 C CA . GLU A 1 85 ? -0.193 31.581 -2.973 1.00 58.69 85 GLU A CA 1
ATOM 671 C C . GLU A 1 85 ? 0.157 30.106 -2.705 1.00 58.69 85 GLU A C 1
ATOM 673 O O . GLU A 1 85 ? 1.300 29.684 -2.889 1.00 58.69 85 GLU A O 1
ATOM 678 N N . SER A 1 86 ? -0.829 29.285 -2.328 1.00 65.06 86 SER A N 1
ATOM 679 C CA . SER A 1 86 ? -0.622 27.841 -2.138 1.00 65.06 86 SER A CA 1
ATOM 680 C C . SER A 1 86 ? -0.340 27.137 -3.466 1.00 65.06 86 SER A C 1
ATOM 682 O O . SER A 1 86 ? 0.533 26.270 -3.533 1.00 65.06 86 SER A O 1
ATOM 684 N N . ARG A 1 87 ? -1.018 27.549 -4.546 1.00 67.19 87 ARG A N 1
ATOM 685 C CA . ARG A 1 87 ? -0.775 27.042 -5.905 1.00 67.19 87 ARG A CA 1
ATOM 686 C C . ARG A 1 87 ? 0.586 27.481 -6.435 1.00 67.19 87 ARG A C 1
ATOM 688 O O . ARG A 1 87 ? 1.311 26.661 -7.001 1.00 67.19 87 ARG A O 1
ATOM 695 N N . VAL A 1 88 ? 0.969 28.737 -6.214 1.00 67.19 88 VAL A N 1
ATOM 696 C CA . VAL A 1 88 ? 2.294 29.260 -6.581 1.00 67.19 88 VAL A CA 1
ATOM 697 C C . VAL A 1 88 ? 3.396 28.533 -5.808 1.00 67.19 88 VAL A C 1
ATOM 699 O O . VAL A 1 88 ? 4.375 28.097 -6.412 1.00 67.19 88 VAL A O 1
ATOM 702 N N . ARG A 1 89 ? 3.217 28.314 -4.500 1.00 75.12 89 ARG A N 1
ATOM 703 C CA . ARG A 1 89 ? 4.158 27.567 -3.651 1.00 75.12 89 ARG A CA 1
ATOM 704 C C . ARG A 1 89 ? 4.306 26.113 -4.106 1.00 75.12 89 ARG A C 1
ATOM 706 O O . ARG A 1 89 ? 5.429 25.636 -4.240 1.00 75.12 89 ARG A O 1
ATOM 713 N N . ALA A 1 90 ? 3.207 25.431 -4.426 1.00 71.88 90 ALA A N 1
ATOM 714 C CA . ALA A 1 90 ? 3.256 24.086 -5.003 1.00 71.88 90 ALA A CA 1
ATOM 715 C C . ALA A 1 90 ? 3.985 24.065 -6.361 1.00 71.88 90 ALA A C 1
ATOM 717 O O . ALA A 1 90 ? 4.806 23.185 -6.614 1.00 71.88 90 ALA A O 1
ATOM 718 N N . THR A 1 91 ? 3.743 25.071 -7.208 1.00 74.50 91 THR A N 1
ATOM 719 C CA . THR A 1 91 ? 4.405 25.210 -8.515 1.00 74.50 91 THR A CA 1
ATOM 720 C C . THR A 1 91 ? 5.905 25.471 -8.366 1.00 74.50 91 THR A C 1
ATOM 722 O O . THR A 1 91 ? 6.692 24.915 -9.127 1.00 74.50 91 THR A O 1
ATOM 725 N N . PHE A 1 92 ? 6.318 26.267 -7.373 1.00 79.12 92 PHE A N 1
ATOM 726 C CA . PHE A 1 92 ? 7.727 26.505 -7.055 1.00 79.12 92 PHE A CA 1
ATOM 727 C C . PHE A 1 92 ? 8.444 25.204 -6.679 1.00 79.12 92 PHE A C 1
ATOM 729 O O . PHE A 1 92 ? 9.477 24.888 -7.262 1.00 79.12 92 PHE A O 1
ATOM 736 N N . PHE A 1 93 ? 7.874 24.414 -5.763 1.00 75.06 93 PHE A N 1
ATOM 737 C CA . PHE A 1 93 ? 8.477 23.149 -5.326 1.00 75.06 93 PHE A CA 1
ATOM 738 C C . PHE A 1 93 ? 8.483 22.061 -6.410 1.00 75.06 93 PHE A C 1
ATOM 740 O O . PHE A 1 93 ? 9.320 21.161 -6.369 1.00 75.06 93 PHE A O 1
ATOM 747 N N . ALA A 1 94 ? 7.578 22.143 -7.387 1.00 75.19 94 ALA A N 1
ATOM 748 C CA . ALA A 1 94 ? 7.503 21.207 -8.505 1.00 75.19 94 ALA A CA 1
ATOM 749 C C . ALA A 1 94 ? 8.332 21.630 -9.735 1.00 75.19 94 ALA A C 1
ATOM 751 O O . ALA A 1 94 ? 8.430 20.853 -10.691 1.00 75.19 94 ALA A O 1
ATOM 752 N N . LEU A 1 95 ? 8.904 22.842 -9.752 1.00 73.00 95 LEU A N 1
ATOM 753 C CA . LEU A 1 95 ? 9.595 23.376 -10.924 1.00 73.00 95 LEU A CA 1
ATOM 754 C C . LEU A 1 95 ? 10.871 22.570 -11.225 1.00 73.00 95 LEU A C 1
ATOM 756 O O . LEU A 1 95 ? 11.729 22.380 -10.367 1.00 73.00 95 LEU A O 1
ATOM 760 N N . LYS A 1 96 ? 11.008 22.123 -12.477 1.00 71.38 96 LYS A N 1
ATOM 761 C CA . LYS A 1 96 ? 12.199 21.441 -13.005 1.00 71.38 96 LYS A CA 1
ATOM 762 C C . LYS A 1 96 ? 12.767 22.224 -14.185 1.00 71.38 96 LYS A C 1
ATOM 764 O O . LYS A 1 96 ? 12.004 22.873 -14.896 1.00 71.38 96 LYS A O 1
ATOM 769 N N . GLN A 1 97 ? 14.077 22.128 -14.426 1.00 65.19 97 GLN A N 1
ATOM 770 C CA . GLN A 1 97 ? 14.693 22.778 -15.588 1.00 65.19 97 GLN A CA 1
ATOM 771 C C . GLN A 1 97 ? 14.160 22.196 -16.908 1.00 65.19 97 GLN A C 1
ATOM 773 O O . GLN A 1 97 ? 13.723 22.942 -17.785 1.00 65.19 97 GLN A O 1
ATOM 778 N N . GLY A 1 98 ? 14.157 20.865 -17.052 1.00 69.00 98 GLY A N 1
ATOM 779 C CA . GLY A 1 98 ? 13.728 20.197 -18.285 1.00 69.00 98 GLY A CA 1
ATOM 780 C C . GLY A 1 98 ? 14.462 20.741 -19.518 1.00 69.00 98 GLY A C 1
ATOM 781 O O . GLY A 1 98 ? 15.682 20.848 -19.514 1.00 69.00 98 GLY A O 1
ATOM 782 N N . LYS A 1 99 ? 13.708 21.136 -20.556 1.00 58.25 99 LYS A N 1
ATOM 783 C CA . LYS A 1 99 ? 14.239 21.747 -21.794 1.00 58.25 99 LYS A CA 1
ATOM 784 C C . LYS A 1 99 ? 14.448 23.270 -21.706 1.00 58.25 99 LYS A C 1
ATOM 786 O O . LYS A 1 99 ? 14.785 23.887 -22.714 1.00 58.25 99 LYS A O 1
ATOM 791 N N . MET A 1 100 ? 14.192 23.901 -20.555 1.00 60.38 100 MET A N 1
ATOM 792 C CA . MET A 1 100 ? 14.349 25.351 -20.409 1.00 60.38 100 MET A CA 1
ATOM 793 C C . MET A 1 100 ? 15.830 25.736 -20.407 1.00 60.38 100 MET A C 1
ATOM 795 O O . MET A 1 100 ? 16.656 25.100 -19.743 1.00 60.38 100 MET A O 1
ATOM 799 N N . ALA A 1 101 ? 16.162 26.830 -21.098 1.00 62.59 101 ALA A N 1
ATOM 800 C CA . ALA A 1 101 ? 17.470 27.448 -20.954 1.00 62.59 101 ALA A CA 1
ATOM 801 C C . ALA A 1 101 ? 17.686 27.856 -19.490 1.00 62.59 101 ALA A C 1
ATOM 803 O O . ALA A 1 101 ? 16.754 28.284 -18.806 1.00 62.59 101 ALA A O 1
ATOM 804 N N . MET A 1 102 ? 18.927 27.759 -19.007 1.00 53.69 102 MET A N 1
ATOM 805 C CA . MET A 1 102 ? 19.235 28.007 -17.595 1.00 53.69 102 MET A CA 1
ATOM 806 C C . MET A 1 102 ? 18.803 29.409 -17.140 1.00 53.69 102 MET A C 1
ATOM 808 O O . MET A 1 102 ? 18.280 29.581 -16.042 1.00 53.69 102 MET A O 1
ATOM 812 N N . ARG A 1 103 ? 18.947 30.403 -18.022 1.00 51.62 103 ARG A N 1
ATOM 813 C CA . ARG A 1 103 ? 18.473 31.774 -17.805 1.00 51.62 103 ARG A CA 1
ATOM 814 C C . ARG A 1 103 ? 16.964 31.830 -17.551 1.00 51.62 103 ARG A C 1
ATOM 816 O O . ARG A 1 103 ? 16.540 32.456 -16.584 1.00 51.62 103 ARG A O 1
ATOM 823 N N . ASP A 1 104 ? 16.173 31.160 -18.380 1.00 55.44 104 ASP A N 1
ATOM 824 C CA . ASP A 1 104 ? 14.709 31.186 -18.293 1.00 55.44 104 ASP A CA 1
ATOM 825 C C . ASP A 1 104 ? 14.217 30.386 -17.084 1.00 55.44 104 ASP A C 1
ATOM 827 O O . ASP A 1 104 ? 13.256 30.775 -16.422 1.00 55.44 104 ASP A O 1
ATOM 831 N N . TYR A 1 105 ? 14.915 29.298 -16.746 1.00 65.56 105 TYR A N 1
ATOM 832 C CA . TYR A 1 105 ? 14.665 28.525 -15.535 1.00 65.56 105 TYR A CA 1
ATOM 833 C C . TYR A 1 105 ? 14.911 29.367 -14.276 1.00 65.56 105 TYR A C 1
ATOM 835 O O . TYR A 1 105 ? 14.012 29.510 -13.452 1.00 65.56 105 TYR A O 1
ATOM 843 N N . VAL A 1 106 ? 16.075 30.019 -14.168 1.00 57.41 106 VAL A N 1
ATOM 844 C CA . VAL A 1 106 ? 16.409 30.929 -13.057 1.00 57.41 106 VAL A CA 1
ATOM 845 C C . VAL A 1 106 ? 15.386 32.060 -12.940 1.00 57.41 106 VAL A C 1
ATOM 847 O O . VAL A 1 106 ? 14.928 32.371 -11.839 1.00 57.41 106 VAL A O 1
ATOM 850 N N . GLN A 1 107 ? 15.005 32.674 -14.063 1.00 59.41 107 GLN A N 1
ATOM 851 C CA . GLN A 1 107 ? 14.011 33.748 -14.078 1.00 59.41 107 GLN A CA 1
ATOM 852 C C . GLN A 1 107 ? 12.640 33.258 -13.605 1.00 59.41 107 GLN A C 1
ATOM 854 O O . GLN A 1 107 ? 11.997 33.941 -12.808 1.00 59.41 107 GLN A O 1
ATOM 859 N N . ARG A 1 108 ? 12.219 32.057 -14.013 1.00 65.12 108 ARG A N 1
ATOM 860 C CA . ARG A 1 108 ? 10.950 31.455 -13.586 1.00 65.12 108 ARG A CA 1
ATOM 861 C C . ARG A 1 108 ? 10.953 31.067 -12.106 1.00 65.12 108 ARG A C 1
ATOM 863 O O . ARG A 1 108 ? 9.966 31.326 -11.423 1.00 65.12 108 ARG A O 1
ATOM 870 N N . THR A 1 109 ? 12.060 30.538 -11.587 1.00 68.56 109 THR A N 1
ATOM 871 C CA . THR A 1 109 ? 12.231 30.241 -10.154 1.00 68.56 109 THR A CA 1
ATOM 872 C C . THR A 1 109 ? 12.155 31.514 -9.315 1.00 68.56 109 THR A C 1
ATOM 874 O O . THR A 1 109 ? 11.388 31.578 -8.355 1.00 68.56 109 THR A O 1
ATOM 877 N N . ARG A 1 110 ? 12.884 32.568 -9.714 1.00 64.88 110 ARG A N 1
ATOM 878 C CA . ARG A 1 110 ? 12.840 33.884 -9.052 1.00 64.88 110 ARG A CA 1
ATOM 879 C C . ARG A 1 110 ? 11.447 34.509 -9.115 1.00 64.88 110 ARG A C 1
ATOM 881 O O . ARG A 1 110 ? 11.008 35.118 -8.144 1.00 64.88 110 ARG A O 1
ATOM 888 N N . HIS A 1 111 ? 10.750 34.342 -10.238 1.00 65.50 111 HIS A N 1
ATOM 889 C CA . HIS A 1 111 ? 9.385 34.825 -10.416 1.00 65.50 111 HIS A CA 1
ATOM 890 C C . HIS A 1 111 ? 8.389 34.124 -9.481 1.00 65.50 111 HIS A C 1
ATOM 892 O O . HIS A 1 111 ? 7.589 34.793 -8.839 1.00 65.50 111 HIS A O 1
ATOM 898 N N . LEU A 1 112 ? 8.456 32.797 -9.357 1.00 69.25 112 LEU A N 1
ATOM 899 C CA . LEU A 1 112 ? 7.569 32.046 -8.467 1.00 69.25 112 LEU A CA 1
ATOM 900 C C . LEU A 1 112 ? 7.865 32.332 -6.988 1.00 69.25 112 LEU A C 1
ATOM 902 O O . LEU A 1 112 ? 6.932 32.528 -6.216 1.00 69.25 112 LEU A O 1
ATOM 906 N N . ALA A 1 113 ? 9.142 32.431 -6.602 1.00 68.12 113 ALA A N 1
ATOM 907 C CA . ALA A 1 113 ? 9.529 32.788 -5.236 1.00 68.12 113 ALA A CA 1
ATOM 908 C C . ALA A 1 113 ? 9.045 34.192 -4.839 1.00 68.12 113 ALA A C 1
ATOM 910 O O . ALA A 1 113 ? 8.583 34.387 -3.719 1.00 68.12 113 ALA A O 1
ATOM 911 N N . SER A 1 114 ? 9.110 35.168 -5.753 1.00 61.38 114 SER A N 1
ATOM 912 C CA . SER A 1 114 ? 8.686 36.546 -5.463 1.00 61.38 114 SER A CA 1
ATOM 913 C C . SER A 1 114 ? 7.172 36.713 -5.320 1.00 61.38 114 SER A C 1
ATOM 915 O O . SER A 1 114 ? 6.725 37.692 -4.727 1.00 61.38 114 SER A O 1
ATOM 917 N N . CYS A 1 115 ? 6.389 35.754 -5.816 1.00 60.84 115 CYS A N 1
ATOM 918 C CA . CYS A 1 115 ? 4.936 35.727 -5.669 1.00 60.84 115 CYS A CA 1
ATOM 919 C C . CYS A 1 115 ? 4.472 35.138 -4.317 1.00 60.84 115 CYS A C 1
ATOM 921 O O . CYS A 1 115 ? 3.279 35.169 -4.029 1.00 60.84 115 CYS A O 1
ATOM 923 N N . ILE A 1 116 ? 5.392 34.630 -3.483 1.00 69.50 116 ILE A N 1
ATOM 924 C CA . ILE A 1 116 ? 5.116 34.042 -2.161 1.00 69.50 116 ILE A CA 1
ATOM 925 C C . ILE A 1 116 ? 5.512 35.055 -1.081 1.00 69.50 116 ILE A C 1
ATOM 927 O O . ILE A 1 116 ? 6.697 35.247 -0.803 1.00 69.50 116 ILE A O 1
ATOM 931 N N . VAL A 1 117 ? 4.526 35.735 -0.493 1.00 57.88 117 VAL A N 1
ATOM 932 C CA . VAL A 1 117 ? 4.751 36.926 0.345 1.00 57.88 117 VAL A CA 1
ATOM 933 C C . VAL A 1 117 ? 4.368 36.712 1.810 1.00 57.88 117 VAL A C 1
ATOM 935 O O . VAL A 1 117 ? 5.014 37.301 2.672 1.00 57.88 117 VAL A O 1
ATOM 938 N N . THR A 1 118 ? 3.391 35.855 2.130 1.00 58.38 118 THR A N 1
ATOM 939 C CA . THR A 1 118 ? 2.907 35.703 3.520 1.00 58.38 118 THR A CA 1
ATOM 940 C C . THR A 1 118 ? 3.846 34.869 4.387 1.00 58.38 118 THR A C 1
ATOM 942 O O . THR A 1 118 ? 4.010 35.141 5.573 1.00 58.38 118 THR A O 1
ATOM 945 N N . LYS A 1 119 ? 4.490 33.859 3.792 1.00 63.03 119 LYS A N 1
ATOM 946 C CA . LYS A 1 119 ? 5.571 33.071 4.402 1.00 63.03 119 LYS A CA 1
ATOM 947 C C . LYS A 1 119 ? 6.644 32.833 3.339 1.00 63.0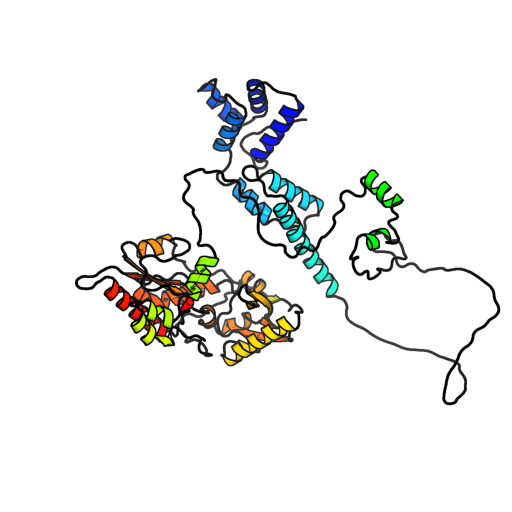3 119 LYS A C 1
ATOM 949 O O . LYS A 1 119 ? 6.500 31.881 2.559 1.00 63.03 119 LYS A O 1
ATOM 954 N N . PRO A 1 120 ? 7.648 33.723 3.237 1.00 63.69 120 PRO A N 1
ATOM 955 C CA . PRO A 1 120 ? 8.688 33.593 2.231 1.00 63.69 120 PRO A CA 1
ATOM 956 C C . PRO A 1 120 ? 9.434 32.274 2.423 1.00 63.69 120 PRO A C 1
ATOM 958 O O . PRO A 1 120 ? 9.682 31.843 3.548 1.00 63.69 120 PRO A O 1
ATOM 961 N N . ILE A 1 121 ? 9.760 31.618 1.312 1.00 65.75 121 ILE A N 1
ATOM 962 C CA . ILE A 1 121 ? 10.551 30.386 1.341 1.00 65.75 121 ILE A CA 1
ATOM 963 C C . ILE A 1 121 ? 11.952 30.754 1.825 1.00 65.75 121 ILE A C 1
ATOM 965 O O . ILE A 1 121 ? 12.551 31.694 1.299 1.00 65.75 121 ILE A O 1
ATOM 969 N N . ASP A 1 122 ? 12.476 30.032 2.810 1.00 66.50 122 ASP A N 1
ATOM 970 C CA . ASP A 1 122 ? 13.820 30.276 3.317 1.00 66.50 122 ASP A CA 1
ATOM 971 C C . ASP A 1 122 ? 14.877 30.025 2.227 1.00 66.50 122 ASP A C 1
ATOM 973 O O . ASP A 1 122 ? 14.686 29.235 1.296 1.00 66.50 122 ASP A O 1
ATOM 977 N N . MET A 1 123 ? 16.010 30.721 2.324 1.00 54.78 123 MET A N 1
ATOM 978 C CA . MET A 1 123 ? 17.052 30.660 1.297 1.00 54.78 123 MET A CA 1
ATOM 979 C C . MET A 1 123 ? 17.619 29.247 1.111 1.00 54.78 123 MET A C 1
ATOM 981 O O . MET A 1 123 ? 17.959 28.888 -0.015 1.00 54.78 123 MET A O 1
ATOM 985 N N . ALA A 1 124 ? 17.676 28.424 2.163 1.00 48.94 124 ALA A N 1
ATOM 986 C CA . ALA A 1 124 ? 18.173 27.055 2.059 1.00 48.94 124 ALA A CA 1
ATOM 987 C C . ALA A 1 124 ? 17.211 26.175 1.243 1.00 48.94 124 ALA A C 1
ATOM 989 O O . ALA A 1 124 ? 17.655 25.443 0.359 1.00 48.94 124 ALA A O 1
ATOM 990 N N . SER A 1 125 ? 15.899 26.318 1.440 1.00 56.84 125 SER A N 1
ATOM 991 C CA . SER A 1 125 ? 14.871 25.649 0.636 1.00 56.84 125 SER A CA 1
ATOM 992 C C . SER A 1 125 ? 14.855 26.130 -0.817 1.00 56.84 125 SER A C 1
ATOM 994 O O . SER A 1 125 ? 14.714 25.314 -1.730 1.00 56.84 125 SER A O 1
ATOM 996 N N . GLN A 1 126 ? 15.048 27.431 -1.069 1.00 57.53 126 GLN A N 1
ATOM 997 C CA . GLN A 1 126 ? 15.160 27.954 -2.438 1.00 57.53 126 GLN A CA 1
ATOM 998 C C . GLN A 1 126 ? 16.382 27.375 -3.167 1.00 57.53 126 GLN A C 1
ATOM 1000 O O . GLN A 1 126 ? 16.272 26.944 -4.318 1.00 57.53 126 GLN A O 1
ATOM 1005 N N . VAL A 1 127 ? 17.531 27.320 -2.484 1.00 53.41 127 VAL A N 1
ATOM 1006 C CA . VAL A 1 127 ? 18.774 26.734 -3.006 1.00 53.41 127 VAL A CA 1
A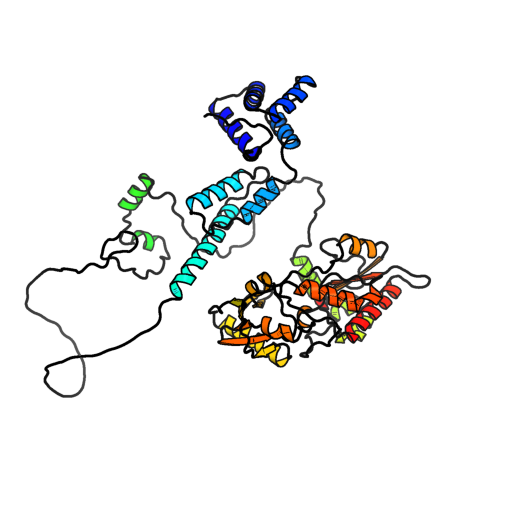TOM 1007 C C . VAL A 1 127 ? 18.616 25.231 -3.222 1.00 53.41 127 VAL A C 1
ATOM 1009 O O . VAL A 1 127 ? 19.008 24.728 -4.271 1.00 53.41 127 VAL A O 1
ATOM 1012 N N . HIS A 1 128 ? 17.986 24.512 -2.293 1.00 55.12 128 HIS A N 1
ATOM 1013 C CA . HIS A 1 128 ? 17.754 23.077 -2.419 1.00 55.12 128 HIS A CA 1
ATOM 1014 C C . HIS A 1 128 ? 16.872 22.747 -3.629 1.00 55.12 128 HIS A C 1
ATOM 1016 O O . HIS A 1 128 ? 17.235 21.887 -4.428 1.00 55.12 128 HIS A O 1
ATOM 1022 N N . VAL A 1 129 ? 15.753 23.456 -3.822 1.00 55.38 129 VAL A N 1
ATOM 1023 C CA . VAL A 1 129 ? 14.887 23.277 -5.003 1.00 55.38 129 VAL A CA 1
ATOM 1024 C C . VAL A 1 129 ? 15.664 23.562 -6.286 1.00 55.38 129 VAL A C 1
ATOM 1026 O O . VAL A 1 129 ? 15.608 22.774 -7.228 1.00 55.38 129 VAL A O 1
ATOM 1029 N N . PHE A 1 130 ? 16.452 24.638 -6.309 1.00 54.44 130 PHE A N 1
ATOM 1030 C CA . PHE A 1 130 ? 17.258 25.008 -7.467 1.00 54.44 130 PHE A CA 1
ATOM 1031 C C . PHE A 1 130 ? 18.327 23.958 -7.816 1.00 54.44 130 PHE A C 1
ATOM 1033 O O . PHE A 1 130 ? 18.407 23.529 -8.967 1.00 54.44 130 PHE A O 1
ATOM 1040 N N . VAL A 1 131 ? 19.103 23.502 -6.828 1.00 53.94 131 VAL A N 1
ATOM 1041 C CA . VAL A 1 131 ? 20.184 22.513 -6.991 1.00 53.94 131 VAL A CA 1
ATOM 1042 C C . VAL A 1 131 ? 19.628 21.134 -7.339 1.00 53.94 131 VAL A C 1
ATOM 1044 O O . VAL A 1 131 ? 20.134 20.477 -8.247 1.00 53.94 131 VAL A O 1
ATOM 1047 N N . PHE A 1 132 ? 18.569 20.695 -6.660 1.00 51.81 132 PHE A N 1
ATOM 1048 C CA . PHE A 1 132 ? 17.983 19.370 -6.859 1.00 51.81 132 PHE A CA 1
ATOM 1049 C C . PHE A 1 132 ? 17.336 19.235 -8.245 1.00 51.81 132 PHE A C 1
ATOM 1051 O O . PHE A 1 132 ? 17.535 18.238 -8.941 1.00 51.81 132 PHE A O 1
ATOM 1058 N N . ALA A 1 133 ? 16.619 20.267 -8.691 1.00 52.56 133 ALA A N 1
ATOM 1059 C CA . ALA A 1 133 ? 16.013 20.302 -10.018 1.00 52.56 133 ALA A CA 1
ATOM 1060 C C . ALA A 1 133 ? 17.038 20.459 -11.159 1.00 52.56 133 ALA A C 1
ATOM 1062 O O . ALA A 1 133 ? 16.790 19.967 -12.260 1.00 52.56 133 ALA A O 1
ATOM 1063 N N . PHE A 1 134 ? 18.189 21.092 -10.898 1.00 47.31 134 PHE A N 1
ATOM 1064 C CA . PHE A 1 134 ? 19.316 21.194 -11.834 1.00 47.31 134 PHE A CA 1
ATOM 1065 C C . PHE A 1 134 ? 20.108 19.876 -11.944 1.00 47.31 134 PHE A C 1
ATOM 1067 O O . PHE A 1 134 ? 20.428 19.419 -13.042 1.00 47.31 134 PHE A O 1
ATOM 1074 N N . ALA A 1 135 ? 20.368 19.203 -10.818 1.00 48.78 135 ALA A N 1
ATOM 1075 C CA . ALA A 1 135 ? 21.089 17.927 -10.776 1.00 48.78 135 ALA A CA 1
ATOM 1076 C C . ALA A 1 135 ? 20.336 16.781 -11.480 1.00 48.78 135 ALA A C 1
ATOM 1078 O O . ALA A 1 135 ? 20.959 15.877 -12.040 1.00 48.78 135 ALA A O 1
ATOM 1079 N N . LEU A 1 136 ? 18.999 16.828 -11.482 1.00 47.03 136 LEU A N 1
ATOM 1080 C CA . LEU A 1 136 ? 18.158 15.894 -12.235 1.00 47.03 136 LEU A CA 1
ATOM 1081 C C . LEU A 1 136 ? 18.319 16.055 -13.756 1.00 47.03 136 LEU A C 1
ATOM 1083 O O . LEU A 1 136 ? 18.376 15.046 -14.452 1.00 47.03 136 LEU A O 1
ATOM 1087 N N . ALA A 1 137 ? 18.464 17.284 -14.262 1.00 41.44 137 ALA A N 1
ATOM 1088 C CA . ALA A 1 137 ? 18.637 17.545 -15.694 1.00 41.44 137 ALA A CA 1
ATOM 1089 C C . ALA A 1 137 ? 20.014 17.083 -16.212 1.00 41.44 137 ALA A C 1
ATOM 1091 O O . ALA A 1 137 ? 20.101 16.411 -17.236 1.00 41.44 137 ALA A O 1
ATOM 1092 N N . LEU A 1 138 ? 21.093 17.342 -15.460 1.00 39.69 138 LEU A N 1
ATOM 1093 C CA . LEU A 1 138 ? 22.446 16.897 -15.834 1.00 39.69 138 LEU A CA 1
ATOM 1094 C C . LEU A 1 138 ? 22.613 15.368 -15.830 1.00 39.69 138 LEU A C 1
ATOM 1096 O O . LEU A 1 138 ? 23.428 14.838 -16.586 1.00 39.69 138 LEU A O 1
ATOM 1100 N N . ARG A 1 139 ? 21.854 14.646 -14.993 1.00 41.56 139 ARG A N 1
ATOM 1101 C C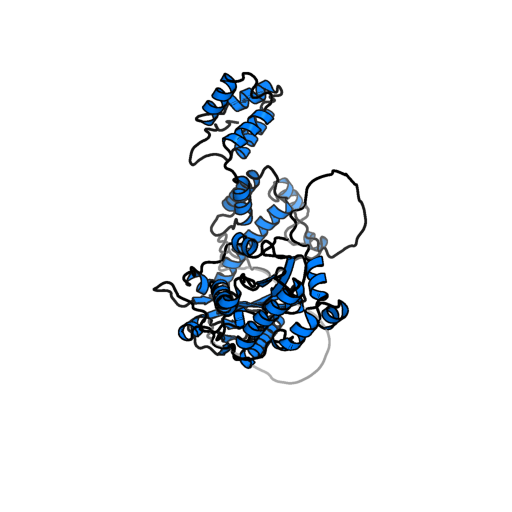A . ARG A 1 139 ? 21.867 13.174 -14.974 1.00 41.56 139 ARG A CA 1
ATOM 1102 C C . ARG A 1 139 ? 21.221 12.561 -16.213 1.00 41.56 139 ARG A C 1
ATOM 1104 O O . ARG A 1 139 ? 21.691 11.513 -16.651 1.00 41.56 139 ARG A O 1
ATOM 1111 N N . GLU A 1 140 ? 20.182 13.182 -16.769 1.00 36.03 140 GLU A N 1
ATOM 1112 C CA . GLU A 1 140 ? 19.507 12.668 -17.966 1.00 36.03 140 GLU A CA 1
ATOM 1113 C C . GLU A 1 140 ? 20.390 12.803 -19.220 1.00 36.03 140 GLU A C 1
ATOM 1115 O O . GLU A 1 140 ? 20.517 11.832 -19.966 1.00 36.03 140 GLU A O 1
ATOM 1120 N N . ASP A 1 141 ? 21.107 13.919 -19.397 1.00 35.94 141 ASP A N 1
ATOM 1121 C CA . ASP A 1 141 ? 21.955 14.146 -20.583 1.00 35.94 141 ASP A CA 1
ATOM 1122 C C . ASP A 1 141 ? 23.274 13.338 -20.582 1.00 35.94 141 ASP A C 1
ATOM 1124 O O . ASP A 1 141 ? 23.733 12.875 -21.634 1.00 35.94 141 ASP A O 1
ATOM 1128 N N . TYR A 1 142 ? 23.879 13.092 -19.410 1.00 30.20 142 TYR A N 1
ATOM 1129 C CA . TYR A 1 142 ? 25.103 12.275 -19.292 1.00 30.20 142 TYR A CA 1
ATOM 1130 C C . TYR A 1 142 ? 24.863 10.774 -19.542 1.00 30.20 142 TYR A C 1
ATOM 1132 O O . TYR A 1 142 ? 25.757 10.061 -20.008 1.00 30.20 142 TYR A O 1
ATOM 1140 N N . LEU A 1 143 ? 23.662 10.268 -19.245 1.00 30.08 143 LEU A N 1
ATOM 1141 C CA . LEU A 1 143 ? 23.314 8.860 -19.472 1.00 30.08 143 LEU A CA 1
ATOM 1142 C C . LEU A 1 143 ? 23.137 8.538 -20.963 1.00 30.08 143 LEU A C 1
ATOM 1144 O O . LEU A 1 143 ? 23.446 7.421 -21.385 1.00 30.08 143 LEU A O 1
ATOM 1148 N N . VAL A 1 144 ? 22.712 9.512 -21.776 1.00 27.55 144 VAL A N 1
ATOM 1149 C CA . VAL A 1 144 ? 22.544 9.337 -23.229 1.00 27.55 144 VAL A CA 1
ATOM 1150 C C . VAL A 1 144 ? 23.900 9.224 -23.939 1.00 27.55 144 VAL A C 1
ATOM 1152 O O . VAL A 1 144 ? 24.076 8.350 -24.789 1.00 27.55 144 VAL A O 1
ATOM 1155 N N . THR A 1 145 ? 24.896 10.023 -23.541 1.00 29.02 145 THR A N 1
ATOM 1156 C CA . THR A 1 145 ? 26.223 10.083 -24.192 1.00 29.02 145 THR A CA 1
ATOM 1157 C C . THR A 1 145 ? 27.120 8.873 -23.907 1.00 29.02 145 THR A C 1
ATOM 1159 O O . THR A 1 145 ? 27.936 8.504 -24.748 1.00 29.02 145 THR A O 1
ATOM 1162 N N . SER A 1 146 ? 26.946 8.195 -22.769 1.00 26.44 146 SER A N 1
ATOM 1163 C CA . SER A 1 146 ? 27.725 6.996 -22.406 1.00 26.44 146 SER A CA 1
ATOM 1164 C C . SER A 1 146 ? 27.305 5.726 -23.177 1.00 26.44 146 SER A C 1
ATOM 1166 O O . SER A 1 146 ? 28.059 4.759 -23.273 1.00 26.44 146 SER A O 1
ATOM 1168 N N . SER A 1 147 ? 26.104 5.711 -23.769 1.00 26.30 147 SER A N 1
ATOM 1169 C CA . SER A 1 147 ? 25.492 4.483 -24.302 1.00 26.30 147 SER A CA 1
ATOM 1170 C C . SER A 1 147 ? 25.852 4.107 -25.750 1.00 26.30 147 SER A C 1
ATOM 1172 O O . SER A 1 147 ? 25.457 3.029 -26.188 1.00 26.30 147 SER A O 1
ATOM 1174 N N . TYR A 1 148 ? 26.638 4.919 -26.471 1.00 30.00 148 TYR A N 1
ATOM 1175 C CA . TYR A 1 148 ? 26.861 4.752 -27.921 1.00 30.00 148 TYR A CA 1
ATOM 1176 C C . TYR A 1 148 ? 28.276 4.365 -28.381 1.00 30.00 148 TYR A C 1
ATOM 1178 O O . TYR A 1 148 ? 28.533 4.357 -29.581 1.00 30.00 148 TYR A O 1
ATOM 1186 N N . ALA A 1 149 ? 29.203 3.986 -27.500 1.00 28.45 149 ALA A N 1
ATOM 1187 C CA . ALA A 1 149 ? 30.557 3.637 -27.942 1.00 28.45 149 ALA A CA 1
ATOM 1188 C C . ALA A 1 149 ? 30.999 2.255 -27.458 1.00 28.45 149 ALA A C 1
ATOM 1190 O O . ALA A 1 149 ? 31.595 2.148 -26.393 1.00 28.45 149 ALA A O 1
ATOM 1191 N N . LYS A 1 150 ? 30.763 1.209 -28.263 1.00 31.27 150 LYS A N 1
ATOM 1192 C CA . LYS A 1 150 ? 31.609 0.000 -28.306 1.00 31.27 150 LYS A CA 1
ATOM 1193 C C . LYS A 1 150 ? 31.451 -0.737 -29.641 1.00 31.27 150 LYS A C 1
ATOM 1195 O O . LYS A 1 150 ? 30.410 -1.338 -29.856 1.00 31.27 150 LYS A O 1
ATOM 1200 N N . THR A 1 151 ? 32.530 -0.766 -30.431 1.00 26.42 151 THR A N 1
ATOM 1201 C CA . THR A 1 151 ? 33.061 -1.959 -31.133 1.00 26.42 151 THR A CA 1
ATOM 1202 C C . THR A 1 151 ? 34.481 -1.666 -31.653 1.00 26.42 151 THR A C 1
ATOM 1204 O O . THR A 1 151 ? 34.698 -0.681 -32.349 1.00 26.42 151 THR A O 1
ATOM 1207 N N . MET A 1 152 ? 35.441 -2.515 -31.269 1.00 29.58 152 MET A N 1
ATOM 1208 C CA . MET A 1 152 ? 36.801 -2.681 -31.839 1.00 29.58 152 MET A CA 1
ATOM 1209 C C . MET A 1 152 ? 36.789 -3.883 -32.825 1.00 29.58 152 MET A C 1
ATOM 1211 O O . MET A 1 152 ? 35.720 -4.491 -32.909 1.00 29.58 152 MET A O 1
ATOM 1215 N N . PRO A 1 153 ? 37.892 -4.397 -33.436 1.00 54.22 153 PRO A N 1
ATOM 1216 C CA . PRO A 1 153 ? 39.262 -3.916 -33.756 1.00 54.22 153 PRO A CA 1
ATOM 1217 C C . PRO A 1 153 ? 39.678 -4.232 -35.236 1.00 54.22 153 PRO A C 1
ATOM 1219 O O . PRO A 1 153 ? 38.881 -4.780 -35.986 1.00 54.22 153 PRO A O 1
ATOM 1222 N N . ALA A 1 154 ? 40.927 -3.935 -35.649 1.00 26.30 154 ALA A N 1
ATOM 1223 C CA . ALA A 1 154 ? 41.873 -4.833 -36.371 1.00 26.30 154 ALA A CA 1
ATOM 1224 C C . ALA A 1 154 ? 42.979 -4.007 -37.088 1.00 26.30 154 ALA A C 1
ATOM 1226 O O . ALA A 1 154 ? 42.673 -3.170 -37.924 1.00 26.30 154 ALA A O 1
ATOM 1227 N N . GLN A 1 155 ? 44.243 -3.999 -36.647 1.00 29.19 155 GLN A N 1
ATOM 1228 C CA . GLN A 1 155 ? 45.310 -5.002 -36.831 1.00 29.19 155 GLN A CA 1
ATOM 1229 C C . GLN A 1 155 ? 46.036 -4.947 -38.203 1.00 29.19 155 GLN A C 1
ATOM 1231 O O . GLN A 1 155 ? 45.461 -5.295 -39.226 1.00 29.19 155 GLN A O 1
ATOM 1236 N N . THR A 1 156 ? 47.353 -4.652 -38.152 1.00 26.03 156 THR A N 1
ATOM 1237 C CA . THR A 1 156 ? 48.449 -5.520 -38.674 1.00 26.03 156 THR A CA 1
ATOM 1238 C C . THR A 1 156 ? 49.424 -4.935 -39.725 1.00 26.03 156 THR A C 1
ATOM 1240 O O . THR A 1 156 ? 49.131 -4.897 -40.909 1.00 26.03 156 THR A O 1
ATOM 1243 N N . ARG A 1 157 ? 50.646 -4.666 -39.213 1.00 25.55 157 ARG A N 1
ATOM 1244 C CA . ARG A 1 157 ? 52.026 -4.959 -39.704 1.00 25.55 157 ARG A CA 1
ATOM 1245 C C . ARG A 1 157 ? 52.603 -4.309 -40.970 1.00 25.55 157 ARG A C 1
ATOM 1247 O O . ARG A 1 157 ? 51.947 -4.232 -41.995 1.00 25.55 157 ARG A O 1
ATOM 1254 N N . VAL A 1 158 ? 53.922 -4.047 -40.877 1.00 24.14 158 VAL A N 1
ATOM 1255 C CA . VAL A 1 158 ? 55.061 -4.556 -41.704 1.00 24.14 158 VAL A CA 1
ATOM 1256 C C . VAL A 1 158 ? 56.213 -3.531 -41.593 1.00 24.14 158 VAL A C 1
ATOM 1258 O O . VAL A 1 158 ? 55.934 -2.344 -41.684 1.00 24.14 158 VAL A O 1
ATOM 1261 N N . LEU A 1 159 ? 57.512 -3.819 -41.440 1.00 25.17 159 LEU A N 1
ATOM 1262 C CA . LEU A 1 159 ? 58.360 -4.957 -41.043 1.00 25.17 159 LEU A CA 1
ATOM 1263 C C . LEU A 1 159 ? 59.766 -4.363 -40.759 1.00 25.17 159 LEU A C 1
ATOM 1265 O O . LEU A 1 159 ? 60.065 -3.232 -41.131 1.00 25.17 159 LEU A O 1
ATOM 1269 N N . VAL A 1 160 ? 60.581 -5.153 -40.072 1.00 31.12 160 VAL A N 1
ATOM 1270 C CA . VAL A 1 160 ? 61.895 -4.888 -39.452 1.00 31.12 160 VAL A CA 1
ATOM 1271 C C . VAL A 1 160 ? 63.029 -4.785 -40.508 1.00 31.12 160 VAL A C 1
ATOM 1273 O O . VAL A 1 160 ? 62.802 -5.141 -41.666 1.00 31.12 160 VAL A O 1
ATOM 1276 N N . PRO A 1 161 ? 64.254 -4.346 -40.145 1.00 27.08 161 PRO A N 1
ATOM 1277 C CA . PRO A 1 161 ? 65.303 -5.362 -39.989 1.00 27.08 161 PRO A CA 1
ATOM 1278 C C . PRO A 1 161 ? 66.173 -5.212 -38.726 1.00 27.08 161 PRO A C 1
ATOM 1280 O O . PRO A 1 161 ? 66.512 -4.124 -38.270 1.00 27.08 161 PRO A O 1
ATOM 1283 N N . GLU A 1 162 ? 66.489 -6.389 -38.201 1.00 31.06 162 GLU A N 1
ATOM 1284 C CA . GLU A 1 162 ? 67.356 -6.776 -37.084 1.00 31.06 162 GLU A CA 1
ATOM 1285 C C . GLU A 1 162 ? 68.779 -7.067 -37.643 1.00 31.06 162 GLU A C 1
ATOM 1287 O O . GLU A 1 162 ? 68.880 -7.102 -38.877 1.00 31.06 162 GLU A O 1
ATOM 1292 N N . PRO A 1 163 ? 69.868 -7.310 -36.858 1.00 30.48 163 PRO A N 1
ATOM 1293 C CA . PRO A 1 163 ? 69.895 -8.419 -35.880 1.00 30.48 163 PRO A CA 1
ATOM 1294 C C . PRO A 1 163 ? 70.886 -8.381 -34.682 1.00 30.48 163 PRO A C 1
ATOM 1296 O O . PRO A 1 163 ? 71.851 -7.624 -34.670 1.00 30.48 163 PRO A O 1
ATOM 1299 N N . MET A 1 164 ? 70.647 -9.341 -33.764 1.00 20.67 164 MET A N 1
ATOM 1300 C CA . MET A 1 164 ? 71.602 -10.114 -32.921 1.00 20.67 164 MET A CA 1
ATOM 1301 C C . MET A 1 164 ? 72.286 -9.392 -31.731 1.00 20.67 164 MET A C 1
ATOM 1303 O O . MET A 1 164 ? 72.649 -8.232 -31.837 1.00 20.67 164 MET A O 1
ATOM 1307 N N . GLU A 1 165 ? 72.509 -9.980 -30.543 1.00 23.92 165 GLU A N 1
ATOM 1308 C CA . GLU A 1 165 ? 72.748 -11.384 -30.154 1.00 23.92 165 GLU A CA 1
ATOM 1309 C C . GLU A 1 165 ? 72.512 -11.595 -28.620 1.00 23.92 165 GLU A C 1
ATOM 1311 O O . GLU A 1 165 ? 72.821 -10.717 -27.818 1.00 23.92 165 GLU A O 1
ATOM 1316 N N . ILE A 1 166 ? 71.885 -12.725 -28.251 1.00 25.39 166 ILE A N 1
ATOM 1317 C CA . ILE A 1 166 ? 72.178 -13.740 -27.190 1.00 25.39 166 ILE A CA 1
ATOM 1318 C C . ILE A 1 166 ? 73.346 -13.379 -26.202 1.00 25.39 166 ILE A C 1
ATOM 1320 O O . ILE A 1 166 ? 74.385 -12.950 -26.677 1.00 25.39 166 ILE A O 1
ATOM 1324 N N . ASP A 1 167 ? 73.364 -13.501 -24.853 1.00 25.42 167 ASP A N 1
ATOM 1325 C CA . ASP A 1 167 ? 72.823 -14.457 -23.856 1.00 25.42 167 ASP A CA 1
ATOM 1326 C C . ASP A 1 167 ? 72.900 -13.907 -22.388 1.00 25.42 167 ASP A C 1
ATOM 1328 O O . ASP A 1 167 ? 73.722 -13.052 -22.076 1.00 25.42 167 ASP A O 1
ATOM 1332 N N . ALA A 1 168 ? 72.077 -14.482 -21.493 1.00 25.94 168 ALA A N 1
ATOM 1333 C CA . ALA A 1 168 ? 72.242 -14.784 -20.044 1.00 25.94 168 ALA A CA 1
ATOM 1334 C C . ALA A 1 168 ? 72.828 -13.809 -18.954 1.00 25.94 168 ALA A C 1
ATOM 1336 O O . ALA A 1 168 ? 74.007 -13.489 -18.930 1.00 25.94 168 ALA A O 1
ATOM 1337 N N . ILE A 1 169 ? 71.991 -13.589 -17.911 1.00 27.11 169 ILE A N 1
ATOM 1338 C CA . ILE A 1 169 ? 72.210 -13.677 -16.429 1.00 27.11 169 ILE A CA 1
ATOM 1339 C C . ILE A 1 169 ? 73.065 -12.626 -15.634 1.00 27.11 169 ILE A C 1
ATOM 1341 O O . ILE A 1 169 ? 74.243 -12.416 -15.873 1.00 27.11 169 ILE A O 1
ATOM 1345 N N . GLU A 1 170 ? 72.419 -12.121 -14.557 1.00 27.09 170 GLU A N 1
ATOM 1346 C CA . GLU A 1 170 ? 72.870 -11.570 -13.242 1.00 27.09 170 GLU A CA 1
ATOM 1347 C C . GLU A 1 170 ? 73.481 -10.160 -12.997 1.00 27.09 170 GLU A C 1
ATOM 1349 O O . GLU A 1 170 ? 74.450 -9.714 -13.591 1.00 27.09 170 GLU A O 1
ATOM 1354 N N . ALA A 1 171 ? 72.924 -9.555 -11.928 1.00 25.66 171 ALA A N 1
ATOM 1355 C CA . ALA A 1 171 ? 73.532 -8.761 -10.845 1.00 25.66 171 ALA A CA 1
ATOM 1356 C C . ALA A 1 171 ? 74.163 -7.359 -11.073 1.00 25.66 171 ALA A C 1
ATOM 1358 O O . ALA A 1 171 ? 75.330 -7.200 -11.394 1.00 25.66 171 ALA A O 1
ATOM 1359 N N . SER A 1 172 ? 73.450 -6.364 -10.520 1.00 26.31 172 SER A N 1
ATOM 1360 C CA . SER A 1 172 ? 73.958 -5.316 -9.604 1.00 26.31 172 SER A CA 1
ATOM 1361 C C . SER A 1 172 ? 74.794 -4.112 -10.115 1.00 26.31 172 SER A C 1
ATOM 1363 O O . SER A 1 172 ? 75.730 -4.228 -10.888 1.00 26.31 172 SER A O 1
ATOM 1365 N N . GLN A 1 173 ? 74.486 -2.956 -9.500 1.00 26.34 173 GLN A N 1
ATOM 1366 C CA . GLN A 1 173 ? 75.311 -1.750 -9.270 1.00 26.34 173 GLN A CA 1
ATOM 1367 C C . GLN A 1 173 ? 75.548 -0.696 -10.386 1.00 26.34 173 GLN A C 1
ATOM 1369 O O . GLN A 1 173 ? 76.291 -0.875 -11.336 1.00 26.34 173 GLN A O 1
ATOM 1374 N N . ASN A 1 174 ? 75.006 0.505 -10.122 1.00 24.48 174 ASN A N 1
ATOM 1375 C CA . ASN A 1 174 ? 75.713 1.798 -10.005 1.00 24.48 174 ASN A CA 1
ATOM 1376 C C . ASN A 1 174 ? 76.813 2.180 -11.035 1.00 24.48 174 ASN A C 1
ATOM 1378 O O . ASN A 1 174 ? 77.968 1.813 -10.861 1.00 24.48 174 ASN A O 1
ATOM 1382 N N . ARG A 1 175 ? 76.519 3.132 -11.943 1.00 24.56 175 ARG A N 1
ATOM 1383 C CA . ARG A 1 175 ? 77.075 4.518 -12.007 1.00 24.56 175 ARG A CA 1
ATOM 1384 C C . ARG A 1 175 ? 76.844 5.184 -13.381 1.00 24.56 175 ARG A C 1
ATOM 1386 O O . ARG A 1 175 ? 76.926 4.559 -14.427 1.00 24.56 175 ARG A O 1
ATOM 1393 N N . ARG A 1 176 ? 76.588 6.500 -13.316 1.00 23.84 176 ARG A N 1
ATOM 1394 C CA . ARG A 1 176 ? 76.624 7.543 -14.376 1.00 23.84 176 ARG A CA 1
ATOM 1395 C C . ARG A 1 176 ? 77.978 7.532 -15.131 1.00 23.84 176 ARG A C 1
ATOM 1397 O O . ARG A 1 176 ? 78.959 7.115 -14.530 1.00 23.84 176 ARG A O 1
ATOM 1404 N N . TRP A 1 177 ? 78.162 8.055 -16.355 1.00 22.39 177 TRP A N 1
ATOM 1405 C CA . TRP A 1 177 ? 77.842 9.418 -16.830 1.00 22.39 177 TRP A CA 1
ATOM 1406 C C . TRP A 1 177 ? 78.287 9.619 -18.312 1.00 22.39 177 TRP A C 1
ATOM 1408 O O . TRP A 1 177 ? 79.376 9.173 -18.641 1.00 22.39 177 TRP A O 1
ATOM 1418 N N . SER A 1 178 ? 77.534 10.417 -19.104 1.00 22.91 178 SER A N 1
ATOM 1419 C CA . SER A 1 178 ? 77.965 11.398 -20.162 1.00 22.91 178 SER A CA 1
ATOM 1420 C C . SER A 1 178 ? 78.807 10.938 -21.380 1.00 22.91 178 SER A C 1
ATOM 1422 O O . SER A 1 178 ? 79.605 10.031 -21.270 1.00 22.91 178 SER A O 1
ATOM 1424 N N . SER A 1 179 ? 78.751 11.539 -22.578 1.00 24.45 179 SER A N 1
ATOM 1425 C CA . SER A 1 179 ? 78.487 12.934 -22.987 1.00 24.45 179 SER A CA 1
ATOM 1426 C C . SER A 1 179 ? 78.183 13.060 -24.499 1.00 24.45 179 SER A C 1
ATOM 1428 O O . SER A 1 179 ? 78.566 12.218 -25.302 1.00 24.45 179 SER A O 1
ATOM 1430 N N . SER A 1 180 ? 77.639 14.237 -24.855 1.00 24.44 180 SER A N 1
ATOM 1431 C CA . SER A 1 180 ? 77.630 14.913 -26.173 1.00 24.44 180 SER A CA 1
ATOM 1432 C C . SER A 1 180 ? 76.546 14.485 -27.179 1.00 24.44 180 SER A C 1
ATOM 1434 O O . SER A 1 180 ? 76.424 13.326 -27.520 1.00 24.44 180 SER A O 1
ATOM 1436 N N . GLY A 1 181 ? 75.701 15.363 -27.720 1.00 23.61 181 GLY A N 1
ATOM 1437 C CA . GLY A 1 181 ? 75.515 16.798 -27.528 1.00 23.61 181 GLY A CA 1
ATOM 1438 C C . GLY A 1 181 ? 74.695 17.389 -28.686 1.00 23.61 181 GLY A C 1
ATOM 1439 O O . GLY A 1 181 ? 74.870 16.984 -29.825 1.00 23.61 181 GLY A O 1
ATOM 1440 N N . ARG A 1 182 ? 73.904 18.427 -28.369 1.00 24.25 182 ARG A N 1
ATOM 1441 C CA . ARG A 1 182 ? 73.332 19.456 -29.271 1.00 24.25 182 ARG A CA 1
ATOM 1442 C C . ARG A 1 182 ? 72.037 19.116 -30.041 1.00 24.25 182 ARG A C 1
ATOM 1444 O O . ARG A 1 182 ? 72.062 18.660 -31.168 1.00 24.25 182 ARG A O 1
ATOM 1451 N N . GLY A 1 183 ? 70.920 19.591 -29.479 1.00 23.09 183 GLY A N 1
ATOM 1452 C CA . GLY A 1 183 ? 70.288 20.805 -30.021 1.00 23.09 183 GLY A CA 1
ATOM 1453 C C . GLY A 1 183 ? 68.987 20.673 -30.827 1.00 23.09 183 GLY A C 1
ATOM 1454 O O . GLY A 1 183 ? 69.027 20.439 -32.020 1.00 23.09 183 GLY A O 1
ATOM 1455 N N . ARG A 1 184 ? 67.881 21.048 -30.161 1.00 24.95 184 ARG A N 1
ATOM 1456 C CA . ARG A 1 184 ? 66.798 21.957 -30.617 1.00 24.95 184 ARG A CA 1
ATOM 1457 C C . ARG A 1 184 ? 66.003 21.648 -31.909 1.00 24.95 184 ARG A C 1
ATOM 1459 O O . ARG A 1 184 ? 66.480 21.911 -33.000 1.00 24.95 184 ARG A O 1
ATOM 1466 N N . GLY A 1 185 ? 64.686 21.462 -31.721 1.00 22.95 185 GLY A N 1
ATOM 1467 C CA . GLY A 1 185 ? 63.674 22.390 -32.274 1.00 22.95 185 GLY A CA 1
ATOM 1468 C C . GLY A 1 185 ? 62.635 21.850 -33.278 1.00 22.95 185 GLY A C 1
ATOM 1469 O O . GLY A 1 185 ? 63.014 21.373 -34.335 1.00 22.95 185 GLY A O 1
ATOM 1470 N N . GLY A 1 186 ? 61.340 22.067 -32.966 1.00 24.28 186 GLY A N 1
ATOM 1471 C CA . GLY A 1 186 ? 60.188 22.183 -33.902 1.00 24.28 186 GLY A CA 1
ATOM 1472 C C . GLY A 1 186 ? 59.520 20.859 -34.310 1.00 24.28 186 GLY A C 1
ATOM 1473 O O . GLY A 1 186 ? 60.139 20.086 -35.020 1.00 24.28 186 GLY A O 1
ATOM 1474 N N . GLN A 1 187 ? 58.343 20.423 -33.830 1.00 33.91 187 GLN A N 1
ATOM 1475 C CA . GLN A 1 187 ? 56.965 20.972 -33.883 1.00 33.91 187 GLN A CA 1
ATOM 1476 C C . GLN A 1 187 ? 56.414 21.277 -35.292 1.00 33.91 187 GLN A C 1
ATOM 1478 O O . GLN A 1 187 ? 56.963 22.131 -35.978 1.00 33.91 187 GLN A O 1
ATOM 1483 N N . ASN A 1 188 ? 55.325 20.567 -35.655 1.00 29.05 188 ASN A N 1
ATOM 1484 C CA . ASN A 1 188 ? 54.140 20.948 -36.465 1.00 29.05 188 ASN A CA 1
ATOM 1485 C C . ASN A 1 188 ? 53.342 19.647 -36.752 1.00 29.05 188 ASN A C 1
ATOM 1487 O O . ASN A 1 188 ? 53.740 18.867 -37.608 1.00 29.05 188 ASN A O 1
ATOM 1491 N N . ASP A 1 189 ? 52.414 19.169 -35.917 1.00 31.20 189 ASP A N 1
ATOM 1492 C CA . ASP A 1 189 ? 51.077 19.668 -35.525 1.00 31.20 189 ASP A CA 1
ATOM 1493 C C . ASP A 1 189 ? 50.039 19.636 -36.673 1.00 31.20 189 ASP A C 1
ATOM 1495 O O . ASP A 1 189 ? 49.980 20.531 -37.512 1.00 31.20 189 ASP A O 1
ATOM 1499 N N . LEU A 1 190 ? 49.214 18.577 -36.698 1.00 35.12 190 LEU A N 1
ATOM 1500 C CA . LEU A 1 190 ? 47.935 18.525 -37.416 1.00 35.12 190 LEU A CA 1
ATOM 1501 C C . LEU A 1 190 ? 46.825 18.453 -36.358 1.00 35.12 190 LEU A C 1
ATOM 1503 O O . LEU A 1 190 ? 46.729 17.516 -35.565 1.00 35.12 190 LEU A O 1
ATOM 1507 N N . SER A 1 191 ? 46.049 19.526 -36.336 1.00 37.16 191 SER A N 1
ATOM 1508 C CA . SER A 1 191 ? 45.266 20.081 -35.240 1.00 37.16 191 SER A CA 1
ATOM 1509 C C . SER A 1 191 ? 43.904 19.408 -35.017 1.00 37.16 191 SER A C 1
ATOM 1511 O O . SER A 1 191 ? 43.012 19.467 -35.858 1.00 37.16 191 SER A O 1
ATOM 1513 N N . LEU A 1 192 ? 43.690 18.835 -33.827 1.00 38.00 192 LEU A N 1
ATOM 1514 C CA . LEU A 1 192 ? 42.369 18.390 -33.353 1.00 38.00 192 LEU A CA 1
ATOM 1515 C C . LEU A 1 192 ? 41.671 19.506 -32.572 1.00 38.00 192 LEU A C 1
ATOM 1517 O O . LEU A 1 192 ? 42.093 19.819 -31.461 1.00 38.00 192 LEU A O 1
ATOM 1521 N N . ASN A 1 193 ? 40.595 20.067 -33.128 1.00 40.12 193 ASN A N 1
ATOM 1522 C CA . ASN A 1 193 ? 39.877 21.225 -32.587 1.00 40.12 193 ASN A CA 1
ATOM 1523 C C . ASN A 1 193 ? 38.876 20.878 -31.464 1.00 40.12 193 ASN A C 1
ATOM 1525 O O . ASN A 1 193 ? 38.086 19.943 -31.568 1.00 40.12 193 ASN A O 1
ATOM 1529 N N . CYS A 1 194 ? 38.869 21.685 -30.399 1.00 41.56 194 CYS A N 1
ATOM 1530 C CA . CYS A 1 194 ? 37.943 21.613 -29.267 1.00 41.56 194 CYS A CA 1
ATOM 1531 C C . CYS A 1 194 ? 36.500 21.923 -29.693 1.00 41.56 194 CYS A C 1
ATOM 1533 O O . CYS A 1 194 ? 36.232 22.985 -30.247 1.00 41.56 194 CYS A O 1
ATOM 1535 N N . PHE A 1 195 ? 35.538 21.060 -29.361 1.00 37.25 195 PHE A N 1
ATOM 1536 C CA . PHE A 1 195 ? 34.156 21.174 -29.852 1.00 37.25 195 PHE A CA 1
ATOM 1537 C C . PHE A 1 195 ? 33.352 22.364 -29.278 1.00 37.25 195 PHE A C 1
ATOM 1539 O O . PHE A 1 195 ? 32.307 22.710 -29.815 1.00 37.25 195 PHE A O 1
ATOM 1546 N N . ARG A 1 196 ? 33.831 23.033 -28.213 1.00 35.69 196 ARG A N 1
ATOM 1547 C CA . ARG A 1 196 ? 33.186 24.248 -27.665 1.00 35.69 196 ARG A CA 1
ATOM 1548 C C . ARG A 1 196 ? 33.691 25.549 -28.310 1.00 35.69 196 ARG A C 1
ATOM 1550 O O . ARG A 1 196 ? 32.933 26.508 -28.377 1.00 35.69 196 ARG A O 1
ATOM 1557 N N . CYS A 1 197 ? 34.950 25.613 -28.755 1.00 42.28 197 CYS A N 1
ATOM 1558 C CA . CYS A 1 197 ? 35.565 26.860 -29.250 1.00 42.28 197 CYS A CA 1
ATOM 1559 C C . CYS A 1 197 ? 36.333 26.736 -30.579 1.00 42.28 197 CYS A C 1
ATOM 1561 O O . CYS A 1 197 ? 36.849 27.732 -31.075 1.00 42.28 197 CYS A O 1
ATOM 1563 N N . GLY A 1 198 ? 36.441 25.536 -31.148 1.00 40.69 198 GLY A N 1
ATOM 1564 C CA . GLY A 1 198 ? 37.054 25.273 -32.449 1.00 40.69 198 GLY A CA 1
ATOM 1565 C C . GLY A 1 198 ? 38.586 25.328 -32.502 1.00 40.69 198 GLY A C 1
ATOM 1566 O O . GLY A 1 198 ? 39.124 25.281 -33.600 1.00 40.69 198 GLY A O 1
ATOM 1567 N N . LYS A 1 199 ? 39.304 25.421 -31.370 1.00 41.44 199 LYS A N 1
ATOM 1568 C CA . LYS A 1 199 ? 40.783 25.542 -31.335 1.00 41.44 199 LYS A CA 1
ATOM 1569 C C . LYS A 1 199 ? 41.489 24.233 -30.946 1.00 41.44 199 LYS A C 1
ATOM 1571 O O . LYS A 1 199 ? 40.953 23.522 -30.091 1.00 41.44 199 LYS A O 1
ATOM 1576 N N . PRO A 1 200 ? 42.674 23.909 -31.495 1.00 42.16 200 PRO A N 1
ATOM 1577 C CA . PRO A 1 200 ? 43.361 22.655 -31.199 1.00 42.16 200 PRO A CA 1
ATOM 1578 C C . PRO A 1 200 ? 44.201 22.658 -29.915 1.00 42.16 200 PRO A C 1
ATOM 1580 O O . PRO A 1 200 ? 44.664 23.709 -29.486 1.00 42.16 200 PRO A O 1
ATOM 1583 N N . GLY A 1 201 ? 44.403 21.476 -29.307 1.00 42.97 201 GLY A N 1
ATOM 1584 C CA . GLY A 1 201 ? 45.439 21.260 -28.275 1.00 42.97 201 GLY A CA 1
ATOM 1585 C C . GLY A 1 201 ? 44.999 21.024 -26.818 1.00 42.97 201 GLY A C 1
ATOM 1586 O O . GLY A 1 201 ? 45.857 20.913 -25.946 1.00 42.97 201 GLY A O 1
ATOM 1587 N N . HIS A 1 202 ? 43.706 20.894 -26.506 1.00 36.69 202 HIS A N 1
ATOM 1588 C CA . HIS A 1 202 ? 43.252 20.639 -25.127 1.00 36.69 202 HIS A CA 1
ATOM 1589 C C . HIS A 1 202 ? 43.073 19.133 -24.843 1.00 36.69 202 HIS A C 1
ATOM 1591 O O . HIS A 1 202 ? 42.224 18.487 -25.453 1.00 36.69 202 HIS A O 1
ATOM 1597 N N . ARG A 1 203 ? 43.823 18.568 -23.882 1.00 36.84 203 ARG A N 1
ATOM 1598 C CA . ARG A 1 203 ? 43.526 17.251 -23.276 1.00 36.84 203 ARG A CA 1
ATOM 1599 C C . ARG A 1 203 ? 42.852 17.458 -21.921 1.00 36.84 203 ARG A C 1
ATOM 1601 O O . ARG A 1 203 ? 43.351 18.225 -21.104 1.00 36.84 203 ARG A O 1
ATOM 1608 N N . ALA A 1 204 ? 41.742 16.766 -21.669 1.00 30.92 204 ALA A N 1
ATOM 1609 C CA . ALA A 1 204 ? 41.123 16.742 -20.348 1.00 30.92 204 ALA A CA 1
ATOM 1610 C C . ALA A 1 204 ? 42.031 15.962 -19.382 1.00 30.92 204 ALA A C 1
ATOM 1612 O O . ALA A 1 204 ? 42.204 14.752 -19.531 1.00 30.92 204 ALA A O 1
ATOM 1613 N N . ALA A 1 205 ? 42.643 16.655 -18.423 1.00 32.44 205 ALA A N 1
ATOM 1614 C CA . ALA A 1 205 ? 43.326 16.011 -17.312 1.00 32.44 205 ALA A CA 1
ATOM 1615 C C . ALA A 1 205 ? 42.278 15.482 -16.324 1.00 32.44 205 ALA A C 1
ATOM 1617 O O . ALA A 1 205 ? 41.364 16.205 -15.928 1.00 32.44 205 ALA A O 1
ATOM 1618 N N . VAL A 1 206 ? 42.415 14.218 -15.925 1.00 35.91 206 VAL A N 1
ATOM 1619 C CA . VAL A 1 206 ? 41.683 13.661 -14.785 1.00 35.91 206 VAL A CA 1
ATOM 1620 C C . VAL A 1 206 ? 42.230 14.347 -13.534 1.00 35.91 206 VAL A C 1
ATOM 1622 O O . VAL A 1 206 ? 43.379 14.115 -13.166 1.00 35.91 206 VAL A O 1
ATOM 1625 N N . ALA A 1 207 ? 41.440 15.218 -12.908 1.00 31.39 207 ALA A N 1
ATOM 1626 C CA . ALA A 1 207 ? 41.809 15.875 -11.659 1.00 31.39 207 ALA A CA 1
ATOM 1627 C C . ALA A 1 207 ? 40.920 15.367 -10.519 1.00 31.39 207 ALA A C 1
ATOM 1629 O O . ALA A 1 207 ? 39.694 15.458 -10.583 1.00 31.39 207 ALA A O 1
ATOM 1630 N N . SER A 1 208 ? 41.550 14.839 -9.471 1.00 36.53 208 SER A N 1
ATOM 1631 C CA . SER A 1 208 ? 40.903 14.615 -8.176 1.00 36.53 208 SER A CA 1
ATOM 1632 C C . SER A 1 208 ? 40.661 15.971 -7.493 1.00 36.53 208 SER A C 1
ATOM 1634 O O . SER A 1 208 ? 41.547 16.825 -7.555 1.00 36.53 208 SER A O 1
ATOM 1636 N N . PRO A 1 209 ? 39.506 16.199 -6.841 1.00 34.44 209 PRO A N 1
ATOM 1637 C CA . PRO A 1 209 ? 39.194 17.499 -6.250 1.00 34.44 209 PRO A CA 1
ATOM 1638 C C . PRO A 1 209 ? 40.120 17.836 -5.056 1.00 34.44 209 PRO A C 1
ATOM 1640 O O . PRO A 1 209 ? 40.447 16.925 -4.283 1.00 34.44 209 PRO A O 1
ATOM 1643 N N . PRO A 1 210 ? 40.539 19.112 -4.885 1.00 40.22 210 PRO A N 1
ATOM 1644 C CA . PRO A 1 210 ? 41.388 19.548 -3.772 1.00 40.22 210 PRO A CA 1
ATOM 1645 C C . PRO A 1 210 ? 40.659 19.419 -2.433 1.00 40.22 210 PRO A C 1
ATOM 1647 O O . PRO A 1 210 ? 39.437 19.554 -2.376 1.00 40.22 210 PRO A O 1
ATOM 1650 N N . ARG A 1 211 ? 41.405 19.160 -1.354 1.00 40.22 211 ARG A N 1
ATOM 1651 C CA . ARG A 1 211 ? 40.842 18.846 -0.027 1.00 40.22 211 ARG A CA 1
ATOM 1652 C C . ARG A 1 211 ? 41.146 19.893 1.049 1.00 40.22 211 ARG A C 1
ATOM 1654 O O . ARG A 1 211 ? 40.655 19.759 2.163 1.00 40.22 211 ARG A O 1
ATOM 1661 N N . ASP A 1 212 ? 41.934 20.921 0.737 1.00 39.41 212 ASP A N 1
ATOM 1662 C CA . ASP A 1 212 ? 42.369 21.943 1.693 1.00 39.41 212 ASP A CA 1
ATOM 1663 C C . ASP A 1 212 ? 42.687 23.291 1.016 1.00 39.41 212 ASP A C 1
ATOM 1665 O O . ASP A 1 212 ? 43.020 23.363 -0.163 1.00 39.41 212 ASP A O 1
ATOM 1669 N N . ALA A 1 213 ? 42.588 24.394 1.767 1.00 39.22 213 ALA A N 1
ATOM 1670 C CA . ALA A 1 213 ? 42.695 25.753 1.219 1.00 39.22 213 ALA A CA 1
ATOM 1671 C C . ALA A 1 213 ? 44.065 26.070 0.587 1.00 39.22 213 ALA A C 1
ATOM 1673 O O . ALA A 1 213 ? 44.150 26.894 -0.322 1.00 39.22 213 ALA A O 1
ATOM 1674 N N . LYS A 1 214 ? 45.131 25.395 1.035 1.00 43.81 214 LYS A N 1
ATOM 1675 C CA . LYS A 1 214 ? 46.495 25.589 0.528 1.00 43.81 214 LYS A CA 1
ATOM 1676 C C . LYS A 1 214 ? 46.692 24.953 -0.855 1.00 43.81 214 LYS A C 1
ATOM 1678 O O . LYS A 1 214 ? 47.333 25.549 -1.714 1.00 43.81 214 LYS A O 1
ATOM 1683 N N . SER A 1 215 ? 46.059 23.806 -1.115 1.00 46.88 215 SER A N 1
ATOM 1684 C CA . SER A 1 215 ? 46.097 23.145 -2.429 1.00 46.88 215 SER A CA 1
ATOM 1685 C C . SER A 1 215 ? 45.265 23.856 -3.501 1.00 46.88 215 SER A C 1
ATOM 1687 O O . SER A 1 215 ? 45.470 23.617 -4.689 1.00 46.88 215 SER A O 1
ATOM 1689 N N . ILE A 1 216 ? 44.373 24.771 -3.104 1.00 42.59 216 ILE A N 1
ATOM 1690 C CA . ILE A 1 216 ? 43.596 25.628 -4.013 1.00 42.59 216 ILE A CA 1
ATOM 1691 C C . ILE A 1 216 ? 44.443 26.804 -4.528 1.00 42.59 216 ILE A C 1
ATOM 1693 O O . ILE A 1 216 ? 44.343 27.162 -5.701 1.00 42.59 216 ILE A O 1
ATOM 1697 N N . THR A 1 217 ? 45.302 27.389 -3.686 1.00 41.50 217 THR A N 1
ATOM 1698 C CA . THR A 1 217 ? 46.158 28.535 -4.055 1.00 41.50 217 THR A CA 1
ATOM 1699 C C . THR A 1 217 ? 47.382 28.162 -4.891 1.00 41.50 217 THR A C 1
ATOM 1701 O O . THR A 1 217 ? 47.974 29.037 -5.520 1.00 41.50 217 THR A O 1
ATOM 1704 N N . ASP A 1 218 ? 47.731 26.876 -4.936 1.00 45.59 218 ASP A N 1
ATOM 1705 C CA . ASP A 1 218 ? 48.868 26.347 -5.698 1.00 45.59 218 ASP A CA 1
ATOM 1706 C C . ASP A 1 218 ? 48.457 25.794 -7.084 1.00 45.59 218 ASP A C 1
ATOM 1708 O O . ASP A 1 218 ? 49.287 25.254 -7.820 1.00 45.59 218 ASP A O 1
ATOM 1712 N N . LEU A 1 219 ? 47.179 25.932 -7.475 1.00 46.22 219 LEU A N 1
ATOM 1713 C CA . LEU A 1 219 ? 46.676 25.470 -8.772 1.00 46.22 219 LEU A CA 1
ATOM 1714 C C . LEU A 1 219 ? 47.284 26.291 -9.928 1.00 46.22 219 LEU A C 1
ATOM 1716 O O . LEU A 1 219 ? 47.157 27.523 -9.951 1.00 46.22 219 LEU A O 1
ATOM 1720 N N . PRO A 1 220 ? 47.902 25.644 -10.938 1.00 38.41 220 PRO A N 1
ATOM 1721 C CA . PRO A 1 220 ? 48.504 26.348 -12.063 1.00 38.41 220 PRO A CA 1
ATOM 1722 C C . PRO A 1 220 ? 47.406 27.007 -12.911 1.00 38.41 220 PRO A C 1
ATOM 1724 O O . PRO A 1 220 ? 46.708 26.349 -13.678 1.00 38.41 220 PRO A O 1
ATOM 1727 N N . GLY A 1 221 ? 47.241 28.321 -12.733 1.00 45.97 221 GLY A N 1
ATOM 1728 C CA . GLY A 1 221 ? 46.230 29.145 -13.409 1.00 45.97 221 GLY A CA 1
ATOM 1729 C C . GLY A 1 221 ? 45.567 30.203 -12.518 1.00 45.97 221 GLY A C 1
ATOM 1730 O O . GLY A 1 221 ? 45.008 31.163 -13.040 1.00 45.97 221 GLY A O 1
ATOM 1731 N N . LEU A 1 222 ? 45.678 30.089 -11.190 1.00 49.88 222 LEU A N 1
ATOM 1732 C CA . LEU A 1 222 ? 45.085 31.024 -10.225 1.00 49.88 222 LEU A CA 1
ATOM 1733 C C . LEU A 1 222 ? 46.163 31.609 -9.309 1.00 49.88 222 LEU A C 1
ATOM 1735 O O . LEU A 1 222 ? 46.218 31.339 -8.115 1.00 49.88 222 LEU A O 1
ATOM 1739 N N . SER A 1 223 ? 47.038 32.451 -9.864 1.00 52.03 223 SER A N 1
ATOM 1740 C CA . SER A 1 223 ? 47.895 33.270 -9.001 1.00 52.03 223 SER A CA 1
ATOM 1741 C C . SER A 1 223 ? 47.018 34.199 -8.151 1.00 52.03 223 SER A C 1
ATOM 1743 O O . SER A 1 223 ? 46.037 34.758 -8.646 1.00 52.03 223 SER A O 1
ATOM 1745 N N . TRP A 1 224 ? 47.389 34.449 -6.895 1.00 43.44 224 TRP A N 1
ATOM 1746 C CA . TRP A 1 224 ? 46.652 35.374 -6.017 1.00 43.44 224 TRP A CA 1
ATOM 1747 C C . TRP A 1 224 ? 46.405 36.754 -6.663 1.00 43.44 224 TRP A C 1
ATOM 1749 O O . TRP A 1 224 ? 45.365 37.383 -6.470 1.00 43.44 224 TRP A O 1
ATOM 1759 N N . LYS A 1 225 ? 47.340 37.203 -7.513 1.00 46.94 225 LYS A N 1
ATOM 1760 C CA . LYS A 1 225 ? 47.240 38.462 -8.265 1.00 46.94 225 LYS A CA 1
ATOM 1761 C C . LYS A 1 225 ? 46.240 38.426 -9.428 1.00 46.94 225 LYS A C 1
ATOM 1763 O O . LYS A 1 225 ? 45.741 39.487 -9.793 1.00 46.94 225 LYS A O 1
ATOM 1768 N N . SER A 1 226 ? 45.975 37.270 -10.040 1.00 48.69 226 SER A N 1
ATOM 1769 C CA . SER A 1 226 ? 44.941 37.129 -11.079 1.00 48.69 226 SER A CA 1
ATOM 1770 C C . SER A 1 226 ? 43.561 36.955 -10.450 1.00 48.69 226 SER A C 1
ATOM 1772 O O . SER A 1 226 ? 42.644 37.675 -10.816 1.00 48.69 226 SER A O 1
ATOM 1774 N N . PHE A 1 227 ? 43.454 36.154 -9.388 1.00 47.94 227 PHE A N 1
ATOM 1775 C CA . PHE A 1 227 ? 42.214 35.985 -8.624 1.00 47.94 227 PHE A CA 1
ATOM 1776 C C . PHE A 1 227 ? 41.634 37.318 -8.108 1.00 47.94 227 PHE A C 1
ATOM 1778 O O . PHE A 1 227 ? 40.460 37.615 -8.307 1.00 47.94 227 PHE A O 1
ATOM 1785 N N . LEU A 1 228 ? 42.472 38.175 -7.512 1.00 44.53 228 LEU A N 1
ATOM 1786 C CA . LEU A 1 228 ? 42.048 39.498 -7.033 1.00 44.53 228 LEU A CA 1
ATOM 1787 C C . LEU A 1 228 ? 41.654 40.472 -8.151 1.00 44.53 228 LEU A C 1
ATOM 1789 O O . LEU A 1 228 ? 40.898 41.412 -7.904 1.00 44.53 228 LEU A O 1
ATOM 1793 N N . ARG A 1 229 ? 42.197 40.295 -9.358 1.00 52.06 229 ARG A N 1
ATOM 1794 C CA . ARG A 1 229 ? 41.872 41.128 -10.520 1.00 52.06 229 ARG A CA 1
ATOM 1795 C C . ARG A 1 229 ? 40.493 40.765 -11.061 1.00 52.06 229 ARG A C 1
ATOM 1797 O O . ARG A 1 229 ? 39.683 41.659 -11.273 1.00 52.06 229 ARG A O 1
ATOM 1804 N N . ASP A 1 230 ? 40.226 39.472 -11.185 1.00 47.91 230 ASP A N 1
ATOM 1805 C CA . ASP A 1 230 ? 39.002 38.937 -11.783 1.00 47.91 230 ASP A CA 1
ATOM 1806 C C . ASP A 1 230 ? 37.797 39.098 -10.831 1.00 47.91 230 ASP A C 1
ATOM 1808 O O . ASP A 1 230 ? 36.684 39.383 -11.266 1.00 47.91 230 ASP A O 1
ATOM 1812 N N . LEU A 1 231 ? 38.029 39.063 -9.510 1.00 46.34 231 LEU A N 1
ATOM 1813 C CA . LEU A 1 231 ? 37.021 39.422 -8.501 1.00 46.34 231 LEU A CA 1
ATOM 1814 C C . LEU A 1 231 ? 36.627 40.910 -8.573 1.00 46.34 231 LEU A C 1
ATOM 1816 O O . LEU A 1 231 ? 35.460 41.261 -8.436 1.00 46.34 231 LEU A O 1
ATOM 1820 N N . LYS A 1 232 ? 37.601 41.803 -8.806 1.00 44.47 232 LYS A N 1
ATOM 1821 C CA . LYS A 1 232 ? 37.354 43.251 -8.936 1.00 44.47 232 LYS A CA 1
ATOM 1822 C C . LYS A 1 232 ? 36.701 43.628 -10.263 1.00 44.47 232 LYS A C 1
ATOM 1824 O O . LYS A 1 232 ? 35.995 44.629 -10.313 1.00 44.47 232 LYS A O 1
ATOM 1829 N N . ALA A 1 233 ? 36.945 42.849 -11.313 1.00 49.12 233 ALA A N 1
ATOM 1830 C CA . ALA A 1 233 ? 36.304 43.016 -12.612 1.00 49.12 233 ALA A CA 1
ATOM 1831 C C . ALA A 1 233 ? 34.848 42.509 -12.634 1.00 49.12 233 ALA A C 1
ATOM 1833 O O . ALA A 1 233 ? 34.120 42.813 -13.573 1.00 49.12 233 ALA A O 1
ATOM 1834 N N . GLY A 1 234 ? 34.408 41.782 -11.597 1.00 35.66 234 GLY A N 1
ATOM 1835 C CA . GLY A 1 234 ? 33.075 41.173 -11.538 1.00 35.66 234 GLY A CA 1
ATOM 1836 C C . GLY A 1 234 ? 32.957 39.868 -12.332 1.00 35.66 234 GLY A C 1
ATOM 1837 O O . GLY A 1 234 ? 31.870 39.306 -12.416 1.00 35.66 234 GLY A O 1
ATOM 1838 N N . ASP A 1 235 ? 34.070 39.360 -12.867 1.00 41.69 235 ASP A N 1
ATOM 1839 C CA . ASP A 1 235 ? 34.135 38.094 -13.607 1.00 41.69 235 ASP A CA 1
ATOM 1840 C C . ASP A 1 235 ? 34.021 36.868 -12.676 1.00 41.69 235 ASP A C 1
ATOM 1842 O O . ASP A 1 235 ? 33.756 35.751 -13.125 1.00 41.69 235 ASP A O 1
ATOM 1846 N N . ILE A 1 236 ? 34.181 37.074 -11.363 1.00 41.09 236 ILE A N 1
ATOM 1847 C CA . ILE A 1 236 ? 33.901 36.095 -10.308 1.00 41.09 236 ILE A CA 1
ATOM 1848 C C . ILE A 1 236 ? 32.797 36.662 -9.408 1.00 41.09 236 ILE A C 1
ATOM 1850 O O . ILE A 1 236 ? 33.054 37.501 -8.548 1.00 41.09 236 ILE A O 1
ATOM 1854 N N . GLU A 1 237 ? 31.564 36.193 -9.602 1.00 38.69 237 GLU A N 1
ATOM 1855 C CA . GLU A 1 237 ? 30.378 36.714 -8.900 1.00 38.69 237 GLU A CA 1
ATOM 1856 C C . GLU A 1 237 ? 30.229 36.168 -7.464 1.00 38.69 237 GLU A C 1
ATOM 1858 O O . GLU A 1 237 ? 29.646 36.830 -6.605 1.00 38.69 237 GLU A O 1
ATOM 1863 N N . GLN A 1 238 ? 30.759 34.971 -7.167 1.00 34.09 238 GLN A N 1
ATOM 1864 C CA . GLN A 1 238 ? 30.709 34.377 -5.825 1.00 34.09 238 GLN A CA 1
ATOM 1865 C C . GLN A 1 238 ? 31.777 33.290 -5.623 1.00 34.09 238 GLN A C 1
ATOM 1867 O O . GLN A 1 238 ? 32.133 32.572 -6.557 1.00 34.09 238 GLN A O 1
ATOM 1872 N N . VAL A 1 239 ? 32.257 33.135 -4.384 1.00 35.56 239 VAL A N 1
ATOM 1873 C CA . VAL A 1 239 ? 33.194 32.074 -3.974 1.00 35.56 239 VAL A CA 1
ATOM 1874 C C . VAL A 1 239 ? 32.552 31.261 -2.853 1.00 35.56 239 VAL A C 1
ATOM 1876 O O . VAL A 1 239 ? 32.127 31.829 -1.849 1.00 35.56 239 VAL A O 1
ATOM 1879 N N . CYS A 1 240 ? 32.486 29.938 -3.011 1.00 34.16 240 CYS A N 1
ATOM 1880 C CA . CYS A 1 240 ? 31.914 29.032 -2.014 1.00 34.16 240 CYS A CA 1
ATOM 1881 C C . CYS A 1 240 ? 32.973 28.064 -1.477 1.00 34.16 240 CYS A C 1
ATOM 1883 O O . CYS A 1 240 ? 33.695 27.432 -2.246 1.00 34.16 240 CYS A O 1
ATOM 1885 N N . LEU A 1 241 ? 33.016 27.924 -0.152 1.00 28.36 241 LEU A N 1
ATOM 1886 C CA . LEU A 1 241 ? 33.765 26.893 0.564 1.00 28.36 241 LEU A CA 1
ATOM 1887 C C . LEU A 1 241 ? 32.798 25.783 0.981 1.00 28.36 241 LEU A C 1
ATOM 1889 O O . LEU A 1 241 ? 31.751 26.061 1.561 1.00 28.36 241 LEU A O 1
ATOM 1893 N N . ILE A 1 242 ? 33.153 24.535 0.685 1.00 32.03 242 ILE A N 1
ATOM 1894 C CA . ILE A 1 242 ? 32.414 23.356 1.141 1.00 32.03 242 ILE A CA 1
ATOM 1895 C C . ILE A 1 242 ? 33.102 22.866 2.412 1.00 32.03 242 ILE A C 1
ATOM 1897 O O . ILE A 1 242 ? 34.261 22.460 2.366 1.00 32.03 242 ILE A O 1
ATOM 1901 N N . THR A 1 243 ? 32.403 22.923 3.542 1.00 30.36 243 THR A N 1
ATOM 1902 C CA . THR A 1 243 ? 32.838 22.302 4.798 1.00 30.36 243 THR A CA 1
ATOM 1903 C C . THR A 1 243 ? 32.063 21.008 5.017 1.00 30.36 243 THR A C 1
ATOM 1905 O O . THR A 1 243 ? 30.832 21.027 4.988 1.00 30.36 243 THR A O 1
ATOM 1908 N N . ASP A 1 244 ? 32.768 19.910 5.283 1.00 33.38 244 ASP A N 1
ATOM 1909 C CA . ASP A 1 244 ? 32.159 18.681 5.791 1.00 33.38 244 ASP A CA 1
ATOM 1910 C C . ASP A 1 244 ? 31.767 18.898 7.255 1.00 33.38 244 ASP A C 1
ATOM 1912 O O . ASP A 1 244 ? 32.627 19.114 8.108 1.00 33.38 244 ASP A O 1
ATOM 1916 N N . ALA A 1 245 ? 30.473 18.845 7.559 1.00 33.44 245 ALA A N 1
ATOM 1917 C CA . ALA A 1 245 ? 29.995 18.834 8.934 1.00 33.44 245 ALA A CA 1
ATOM 1918 C C . ALA A 1 245 ? 29.367 17.474 9.250 1.00 33.44 245 ALA A C 1
ATOM 1920 O O . ALA A 1 245 ? 28.385 17.065 8.636 1.00 33.44 245 ALA A O 1
ATOM 1921 N N . ASN A 1 246 ? 29.945 16.804 10.242 1.00 28.06 246 ASN A N 1
ATOM 1922 C CA . ASN A 1 246 ? 29.326 15.785 11.086 1.00 28.06 246 ASN A CA 1
ATOM 1923 C C . ASN A 1 246 ? 29.833 16.031 12.527 1.00 28.06 246 ASN A C 1
ATOM 1925 O O . ASN A 1 246 ? 30.916 16.593 12.693 1.00 28.06 246 ASN A O 1
ATOM 1929 N N . PRO A 1 247 ? 29.086 15.602 13.557 1.00 46.41 247 PRO A N 1
ATOM 1930 C CA . PRO A 1 247 ? 28.141 16.392 14.347 1.00 46.41 247 PRO A CA 1
ATOM 1931 C C . PRO A 1 247 ? 28.762 16.949 15.644 1.00 46.41 247 PRO A C 1
ATOM 1933 O O . PRO A 1 247 ? 29.725 16.387 16.160 1.00 46.41 247 PRO A O 1
ATOM 1936 N N . VAL A 1 248 ? 28.171 18.003 16.219 1.00 25.97 248 VAL A N 1
ATOM 1937 C CA . VAL A 1 248 ? 28.439 18.423 17.608 1.00 25.97 248 VAL A CA 1
ATOM 1938 C C . VAL A 1 248 ? 27.114 18.660 18.342 1.00 25.97 248 VAL A C 1
ATOM 1940 O O . VAL A 1 248 ? 26.122 19.071 17.747 1.00 25.97 248 VAL A O 1
ATOM 1943 N N . SER A 1 249 ? 27.175 18.282 19.613 1.00 25.52 249 SER A N 1
ATOM 1944 C CA . SER A 1 249 ? 26.207 18.072 20.688 1.00 25.52 249 SER A CA 1
ATOM 1945 C C . SER A 1 249 ? 25.317 19.243 21.116 1.00 25.52 249 SER A C 1
ATOM 1947 O O . SER A 1 249 ? 25.571 20.400 20.792 1.00 25.52 249 SER A O 1
ATOM 1949 N N . ASP A 1 250 ? 24.313 18.858 21.911 1.00 29.92 250 ASP A N 1
ATOM 1950 C CA . ASP A 1 250 ? 23.362 19.649 22.695 1.00 29.92 250 ASP A CA 1
ATOM 1951 C C . ASP A 1 250 ? 23.943 20.819 23.515 1.00 29.92 250 ASP A C 1
ATOM 1953 O O . ASP A 1 250 ? 25.124 20.857 23.856 1.00 29.92 250 ASP A O 1
ATOM 1957 N N . GLU A 1 251 ? 22.998 21.688 23.909 1.00 27.20 251 GLU A N 1
ATOM 1958 C CA . GLU A 1 251 ? 23.063 22.804 24.869 1.00 27.20 251 GLU A CA 1
ATOM 1959 C C . GLU A 1 251 ? 23.698 24.095 24.312 1.00 27.20 251 GLU A C 1
ATOM 1961 O O . GLU A 1 251 ? 24.901 24.228 24.140 1.00 27.20 251 GLU A O 1
ATOM 1966 N N . THR A 1 252 ? 22.954 25.160 24.009 1.00 26.80 252 THR A N 1
ATOM 1967 C CA . THR A 1 252 ? 22.332 26.045 25.005 1.00 26.80 252 THR A CA 1
ATOM 1968 C C . THR A 1 252 ? 21.585 27.188 24.298 1.00 26.80 252 THR A C 1
ATOM 1970 O O . THR A 1 252 ? 22.080 27.753 23.324 1.00 26.80 252 THR A O 1
ATOM 1973 N N . ASN A 1 253 ? 20.430 27.549 24.868 1.00 27.27 253 ASN A N 1
ATOM 1974 C CA . ASN A 1 253 ? 19.791 28.877 24.952 1.00 27.27 253 ASN A CA 1
ATOM 1975 C C . ASN A 1 253 ? 18.319 28.890 24.536 1.00 27.27 253 ASN A C 1
ATOM 1977 O O . ASN A 1 253 ? 17.933 29.254 23.427 1.00 27.27 253 ASN A O 1
ATOM 1981 N N . ALA A 1 254 ? 17.501 28.548 25.530 1.00 26.16 254 ALA A N 1
ATOM 1982 C CA . ALA A 1 254 ? 16.136 29.013 25.659 1.00 26.16 254 ALA A CA 1
ATOM 1983 C C . ALA A 1 254 ? 16.097 30.544 25.782 1.00 26.16 254 ALA A C 1
ATOM 1985 O O . ALA A 1 254 ? 16.828 31.119 26.586 1.00 26.16 254 ALA A O 1
ATOM 1986 N N . ILE A 1 255 ? 15.165 31.176 25.068 1.00 26.42 255 ILE A N 1
ATOM 1987 C CA . ILE A 1 255 ? 14.440 32.345 25.571 1.00 26.42 255 ILE A CA 1
ATOM 1988 C C . ILE A 1 255 ? 12.960 32.083 25.309 1.00 26.42 255 ILE A C 1
ATOM 1990 O O . ILE A 1 255 ? 12.541 31.836 24.180 1.00 26.42 255 ILE A O 1
ATOM 1994 N N . ALA A 1 256 ? 12.204 32.083 26.402 1.00 25.98 256 ALA A N 1
ATOM 1995 C CA . ALA A 1 256 ? 10.764 31.944 26.440 1.00 25.98 256 ALA A CA 1
ATOM 1996 C C . ALA A 1 256 ? 10.077 33.168 25.822 1.00 25.98 256 ALA A C 1
ATOM 1998 O O . ALA A 1 256 ? 10.469 34.301 26.089 1.00 25.98 256 ALA A O 1
ATOM 1999 N N . HIS A 1 257 ? 8.995 32.930 25.087 1.00 26.67 257 HIS A N 1
ATOM 2000 C CA . HIS A 1 257 ? 7.841 33.813 25.140 1.00 26.67 257 HIS A CA 1
ATOM 2001 C C . HIS A 1 257 ? 6.569 32.969 25.104 1.00 26.67 257 HIS A C 1
ATOM 2003 O O . HIS A 1 257 ? 6.339 32.177 24.192 1.00 26.67 257 HIS A O 1
ATOM 2009 N N . ASP A 1 258 ? 5.828 33.126 26.191 1.00 25.78 258 ASP A N 1
ATOM 2010 C CA . ASP A 1 258 ? 4.460 32.706 26.429 1.00 25.78 258 ASP A CA 1
ATOM 2011 C C . ASP A 1 258 ? 3.534 33.405 25.426 1.00 25.78 258 ASP A C 1
ATOM 2013 O O . ASP A 1 258 ? 3.614 34.624 25.278 1.00 25.78 258 ASP A O 1
ATOM 2017 N N . ASP A 1 259 ? 2.698 32.639 24.726 1.00 25.34 259 ASP A N 1
ATOM 2018 C CA . ASP A 1 259 ? 1.395 33.132 24.289 1.00 25.34 259 ASP A CA 1
ATOM 2019 C C . ASP A 1 259 ? 0.437 31.962 24.034 1.00 25.34 259 ASP A C 1
ATOM 2021 O O . ASP A 1 259 ? 0.609 31.094 23.171 1.00 25.34 259 ASP A O 1
ATOM 2025 N N . THR A 1 260 ? -0.587 31.952 24.874 1.00 29.39 260 THR A N 1
ATOM 2026 C CA . THR A 1 260 ? -1.725 31.045 24.930 1.00 29.39 260 THR A CA 1
ATOM 2027 C C . THR A 1 260 ? -2.534 30.958 23.629 1.00 29.39 260 THR A C 1
ATOM 2029 O O . THR A 1 260 ? -2.726 31.936 22.915 1.00 29.39 260 THR A O 1
ATOM 2032 N N . SER A 1 261 ? -3.147 29.784 23.422 1.00 37.84 261 SER A N 1
ATOM 2033 C CA . SER A 1 261 ? -4.251 29.507 22.486 1.00 37.84 261 SER A CA 1
ATOM 2034 C C . SER A 1 261 ? -3.905 29.389 20.992 1.00 37.84 261 SER A C 1
ATOM 2036 O O . SER A 1 261 ? -4.194 30.266 20.183 1.00 37.84 261 SER A O 1
ATOM 2038 N N . SER A 1 262 ? -3.488 28.190 20.570 1.00 27.25 262 SER A N 1
ATOM 2039 C CA . SER A 1 262 ? -4.116 27.540 19.406 1.00 27.25 262 SER A CA 1
ATOM 2040 C C . SER A 1 262 ? -3.858 26.028 19.377 1.00 27.25 262 SER A C 1
ATOM 2042 O O . SER A 1 262 ? -2.736 25.535 19.356 1.00 27.25 262 SER A O 1
ATOM 2044 N N . ARG A 1 263 ? -4.970 25.294 19.393 1.00 29.94 263 ARG A N 1
ATOM 2045 C CA . ARG A 1 263 ? -5.143 23.845 19.226 1.00 29.94 263 ARG A CA 1
ATOM 2046 C C . ARG A 1 263 ? -4.244 23.269 18.108 1.00 29.94 263 ARG A C 1
ATOM 2048 O O . ARG A 1 263 ? -4.376 23.723 16.968 1.00 29.94 263 ARG A O 1
ATOM 2055 N N . PRO A 1 264 ? -3.399 22.246 18.351 1.00 30.25 264 PRO A N 1
ATOM 2056 C CA . PRO A 1 264 ? -2.596 21.671 17.286 1.00 30.25 264 PRO A CA 1
ATOM 2057 C C . PRO A 1 264 ? -3.423 20.673 16.472 1.00 30.25 264 PRO A C 1
ATOM 2059 O O . PRO A 1 264 ? -3.849 19.628 16.956 1.00 30.25 264 PRO A O 1
ATOM 2062 N N . LYS A 1 265 ? -3.604 20.980 15.184 1.00 36.72 265 LYS A N 1
ATOM 2063 C CA . LYS A 1 265 ? -3.685 19.943 14.152 1.00 36.72 265 LYS A CA 1
ATOM 2064 C C . LYS A 1 265 ? -2.288 19.334 14.038 1.00 36.72 265 LYS A C 1
ATOM 2066 O O . LYS A 1 265 ? -1.444 19.890 13.340 1.00 36.72 265 LYS A O 1
ATOM 2071 N N . SER A 1 266 ? -2.029 18.223 14.710 1.00 31.91 266 SER A N 1
ATOM 2072 C CA . SER A 1 266 ? -0.785 17.477 14.524 1.00 31.91 266 SER A CA 1
ATOM 2073 C C . SER A 1 266 ? -1.090 16.005 14.314 1.00 31.91 266 SER A C 1
ATOM 2075 O O . SER A 1 266 ? -1.625 15.343 15.197 1.00 31.91 266 SER A O 1
ATOM 2077 N N . ALA A 1 267 ? -0.718 15.506 13.134 1.00 42.97 267 ALA A N 1
ATOM 2078 C CA . ALA A 1 267 ? -0.416 14.096 12.961 1.00 42.97 267 ALA A CA 1
ATOM 2079 C C . ALA A 1 267 ? 0.599 13.676 14.036 1.00 42.97 267 ALA A C 1
ATOM 2081 O O . ALA A 1 267 ? 1.503 14.451 14.361 1.00 42.97 267 ALA A O 1
ATOM 2082 N N . GLU A 1 268 ? 0.426 12.477 14.583 1.00 39.53 268 GLU A N 1
ATOM 2083 C CA . GLU A 1 268 ? 1.269 11.943 15.650 1.00 39.53 268 GLU A CA 1
ATOM 2084 C C . GLU A 1 268 ? 2.773 12.064 15.321 1.00 39.53 268 GLU A C 1
ATOM 2086 O O . GLU A 1 268 ? 3.186 11.746 14.195 1.00 39.53 268 GLU A O 1
ATOM 2091 N N . PRO A 1 269 ? 3.616 12.502 16.276 1.00 36.41 269 PRO A N 1
ATOM 2092 C CA . PRO A 1 269 ? 5.060 12.505 16.090 1.00 36.41 269 PRO A CA 1
ATOM 2093 C C . PRO A 1 269 ? 5.575 11.074 15.867 1.00 36.41 269 PRO A C 1
ATOM 2095 O O . PRO A 1 269 ? 5.151 10.126 16.527 1.00 36.41 269 PRO A O 1
ATOM 2098 N N . LYS A 1 270 ? 6.514 10.916 14.923 1.00 43.38 270 LYS A N 1
ATOM 2099 C CA . LYS A 1 270 ? 7.063 9.610 14.507 1.00 43.38 270 LYS A CA 1
ATOM 2100 C C . LYS A 1 270 ? 7.595 8.760 15.671 1.00 43.38 270 LYS A C 1
ATOM 2102 O O . LYS A 1 270 ? 7.461 7.545 15.602 1.00 43.38 270 LYS A O 1
ATOM 2107 N N . SER A 1 271 ? 8.129 9.382 16.724 1.00 39.88 271 SER A N 1
ATOM 2108 C CA . SER A 1 271 ? 8.632 8.689 17.918 1.00 39.88 271 SER A CA 1
ATOM 2109 C C . SER A 1 271 ? 7.521 8.006 18.722 1.00 39.88 271 SER A C 1
ATOM 2111 O O . SER A 1 271 ? 7.676 6.852 19.098 1.00 39.88 271 SER A O 1
ATOM 2113 N N . ALA A 1 272 ? 6.363 8.652 18.894 1.00 46.28 272 ALA A N 1
ATOM 2114 C CA . ALA A 1 272 ? 5.213 8.067 19.592 1.00 46.28 272 ALA A CA 1
ATOM 2115 C C . ALA A 1 272 ? 4.611 6.881 18.817 1.00 46.28 272 ALA A C 1
ATOM 2117 O O . ALA A 1 272 ? 4.177 5.889 19.403 1.00 46.28 272 ALA A O 1
ATOM 2118 N N . ARG A 1 273 ? 4.635 6.956 17.480 1.00 45.53 273 ARG A N 1
ATOM 2119 C CA . ARG A 1 273 ? 4.216 5.862 16.594 1.00 45.53 273 ARG A CA 1
ATOM 2120 C C . ARG A 1 273 ? 5.171 4.664 16.677 1.00 45.53 273 ARG A C 1
ATOM 2122 O O . ARG A 1 273 ? 4.718 3.525 16.702 1.00 45.53 273 ARG A O 1
ATOM 2129 N N . GLU A 1 274 ? 6.478 4.907 16.733 1.00 44.03 274 GLU A N 1
ATOM 2130 C CA . GLU A 1 274 ? 7.496 3.859 16.889 1.00 44.03 274 GLU A CA 1
ATOM 2131 C C . GLU A 1 274 ? 7.463 3.213 18.286 1.00 44.03 274 GLU A C 1
ATOM 2133 O O . GLU A 1 274 ? 7.566 1.991 18.382 1.00 44.03 274 GLU A O 1
ATOM 2138 N N . GLU A 1 275 ? 7.219 3.986 19.349 1.00 49.09 275 GLU A N 1
ATOM 2139 C CA . GLU A 1 275 ? 7.041 3.476 20.717 1.00 49.09 275 GLU A CA 1
ATOM 2140 C C . GLU A 1 275 ? 5.759 2.640 20.877 1.00 49.09 275 GLU A C 1
ATOM 2142 O O . GLU A 1 275 ? 5.821 1.548 21.447 1.00 49.09 275 GLU A O 1
ATOM 2147 N N . ARG A 1 276 ? 4.617 3.066 20.303 1.00 52.94 276 ARG A N 1
ATOM 2148 C CA . ARG A 1 276 ? 3.384 2.244 20.278 1.00 52.94 276 ARG A CA 1
ATOM 2149 C C . ARG A 1 276 ? 3.608 0.901 19.578 1.00 52.94 276 ARG A C 1
ATOM 2151 O O . ARG A 1 276 ? 3.167 -0.129 20.080 1.00 52.94 276 ARG A O 1
ATOM 2158 N N . PHE A 1 277 ? 4.314 0.895 18.445 1.00 48.12 277 PHE A N 1
ATOM 2159 C CA . PHE A 1 277 ? 4.545 -0.326 17.665 1.00 48.12 277 PHE A CA 1
ATOM 2160 C C . PHE A 1 277 ? 5.629 -1.246 18.239 1.00 48.12 277 PHE A C 1
ATOM 2162 O O . PHE A 1 277 ? 5.611 -2.454 18.001 1.00 48.12 277 PHE A O 1
ATOM 2169 N N . ALA A 1 278 ? 6.575 -0.708 19.009 1.00 46.44 278 ALA A N 1
ATOM 2170 C CA . ALA A 1 278 ? 7.527 -1.516 19.764 1.00 46.44 278 ALA A CA 1
ATOM 2171 C C . ALA A 1 278 ? 6.867 -2.217 20.969 1.00 46.44 278 ALA A C 1
ATOM 2173 O O . ALA A 1 278 ? 7.357 -3.256 21.408 1.00 46.44 278 ALA A O 1
ATOM 2174 N N . ALA A 1 279 ? 5.749 -1.678 21.472 1.00 51.34 279 ALA A N 1
ATOM 2175 C CA . ALA A 1 279 ? 5.089 -2.142 22.687 1.00 51.34 279 ALA A CA 1
ATOM 2176 C C . ALA A 1 279 ? 4.091 -3.295 22.489 1.00 51.34 279 ALA A C 1
ATOM 2178 O O . ALA A 1 279 ? 3.785 -3.968 23.466 1.00 51.34 279 ALA A O 1
ATOM 2179 N N . GLN A 1 280 ? 3.583 -3.574 21.285 1.00 65.50 280 GLN A N 1
ATOM 2180 C CA . GLN A 1 280 ? 2.600 -4.650 21.071 1.00 65.50 280 GLN A CA 1
ATOM 2181 C C . GLN A 1 280 ? 3.250 -5.977 20.670 1.00 65.50 280 GLN A C 1
ATOM 2183 O O . GLN A 1 280 ? 3.404 -6.300 19.493 1.00 65.50 280 GLN A O 1
ATOM 2188 N N . SER A 1 281 ? 3.609 -6.777 21.673 1.00 80.75 281 SER A N 1
ATOM 2189 C CA . SER A 1 281 ? 3.914 -8.200 21.517 1.00 80.75 281 SER A CA 1
ATOM 2190 C C . SER A 1 281 ? 2.833 -9.067 22.168 1.00 80.75 281 SER A C 1
ATOM 2192 O O . SER A 1 281 ? 1.951 -8.569 22.875 1.00 80.75 281 SER A O 1
ATOM 2194 N N . TRP A 1 282 ? 2.907 -10.382 21.950 1.00 84.62 282 TRP A N 1
ATOM 2195 C CA . TRP A 1 282 ? 2.059 -11.346 22.656 1.00 84.62 282 TRP A CA 1
ATOM 2196 C C . TRP A 1 282 ? 2.193 -11.214 24.176 1.00 84.62 282 TRP A C 1
ATOM 2198 O O . TRP A 1 282 ? 1.195 -11.276 24.893 1.00 84.62 282 TRP A O 1
ATOM 2208 N N . GLU A 1 283 ? 3.415 -11.008 24.665 1.00 83.81 283 GLU A N 1
ATOM 2209 C CA . GLU A 1 283 ? 3.705 -10.809 26.084 1.00 83.81 283 GLU A CA 1
ATOM 2210 C C . GLU A 1 283 ? 3.086 -9.512 26.596 1.00 83.81 283 GLU A C 1
ATOM 2212 O O . GLU A 1 283 ? 2.483 -9.517 27.665 1.00 83.81 283 GLU A O 1
ATOM 2217 N N . SER A 1 284 ? 3.164 -8.427 25.824 1.00 84.31 284 SER A N 1
ATOM 2218 C CA . SER A 1 284 ? 2.567 -7.149 26.209 1.00 84.31 284 SER A CA 1
ATOM 2219 C C . SER A 1 284 ? 1.044 -7.198 26.261 1.00 84.31 284 SER A C 1
ATOM 2221 O O . SER A 1 284 ? 0.471 -6.693 27.219 1.00 84.31 284 SER A O 1
ATOM 2223 N N . LEU A 1 285 ? 0.383 -7.841 25.287 1.00 84.69 285 LEU A N 1
ATOM 2224 C CA . LEU A 1 285 ? -1.079 -8.014 25.302 1.00 84.69 285 LEU A CA 1
ATOM 2225 C C . LEU A 1 285 ? -1.541 -8.816 26.522 1.00 84.69 285 LEU A C 1
ATOM 2227 O O . LEU A 1 285 ? -2.563 -8.493 27.130 1.00 84.69 285 LEU A O 1
ATOM 2231 N N . LYS A 1 286 ? -0.764 -9.838 26.899 1.00 86.44 286 LYS A N 1
ATOM 2232 C CA . LYS A 1 286 ? -1.012 -10.626 28.106 1.00 86.44 286 LYS A CA 1
ATOM 2233 C C . LYS A 1 286 ? -0.785 -9.801 29.372 1.00 86.44 286 LYS A C 1
ATOM 2235 O O . LYS A 1 286 ? -1.619 -9.817 30.270 1.00 86.44 286 LYS A O 1
ATOM 2240 N N . ALA A 1 287 ? 0.336 -9.083 29.443 1.00 84.56 287 ALA A N 1
ATOM 2241 C CA . ALA A 1 287 ? 0.736 -8.300 30.608 1.00 84.56 287 ALA A CA 1
ATOM 2242 C C . ALA A 1 287 ? -0.194 -7.107 30.862 1.00 84.56 287 ALA A C 1
ATOM 2244 O O . ALA A 1 287 ? -0.468 -6.785 32.014 1.00 84.56 287 ALA A O 1
ATOM 2245 N N . SER A 1 288 ? -0.724 -6.485 29.805 1.00 84.06 288 SER A N 1
ATOM 2246 C CA . SER A 1 288 ? -1.704 -5.404 29.919 1.00 84.06 288 SER A CA 1
ATOM 2247 C C . SER A 1 288 ? -3.105 -5.896 30.296 1.00 84.06 288 SER A C 1
ATOM 2249 O O . SER A 1 288 ? -4.001 -5.073 30.455 1.00 84.06 288 SER A O 1
ATOM 2251 N N . GLY A 1 289 ? -3.329 -7.216 30.360 1.00 83.56 289 GLY A N 1
ATOM 2252 C CA . GLY A 1 289 ? -4.653 -7.801 30.559 1.00 83.56 289 GLY A CA 1
ATOM 2253 C C . GLY A 1 289 ? -5.639 -7.427 29.450 1.00 83.56 289 GLY A C 1
ATOM 2254 O O . GLY A 1 289 ? -6.822 -7.245 29.730 1.00 83.56 289 GLY A O 1
ATOM 2255 N N . ASN A 1 290 ? -5.166 -7.247 28.205 1.00 86.06 290 ASN A N 1
ATOM 2256 C CA . ASN A 1 290 ? -6.057 -6.843 27.121 1.00 86.06 290 ASN A CA 1
ATOM 2257 C C . ASN A 1 290 ? -7.073 -7.974 26.856 1.00 86.06 290 ASN A C 1
ATOM 2259 O O . ASN A 1 290 ? -6.652 -9.108 26.604 1.00 86.06 290 ASN A O 1
ATOM 2263 N N . PRO A 1 291 ? -8.388 -7.689 26.869 1.00 89.00 291 PRO A N 1
ATOM 2264 C CA . PRO A 1 291 ? -9.432 -8.701 26.697 1.00 89.00 291 PRO A CA 1
ATOM 2265 C C . PRO A 1 291 ? -9.340 -9.461 25.366 1.00 89.00 291 PRO A C 1
ATOM 2267 O O . PRO A 1 291 ? -9.848 -10.575 25.258 1.00 89.00 291 PRO A O 1
ATOM 2270 N N . VAL A 1 292 ? -8.659 -8.907 24.356 1.00 91.38 292 VAL A N 1
ATOM 2271 C CA . VAL A 1 292 ? -8.448 -9.584 23.073 1.00 91.38 292 VAL A CA 1
ATOM 2272 C C . VAL A 1 292 ? -7.487 -10.770 23.159 1.00 91.38 292 VAL A C 1
ATOM 2274 O O . VAL A 1 292 ? -7.502 -11.590 22.250 1.00 91.38 292 VAL A O 1
ATOM 2277 N N . TYR A 1 293 ? -6.632 -10.864 24.188 1.00 91.81 293 TYR A N 1
ATOM 2278 C CA . TYR A 1 293 ? -5.479 -11.774 24.195 1.00 91.81 293 TYR A CA 1
ATOM 2279 C C . TYR A 1 293 ? -5.858 -13.226 23.880 1.00 91.81 293 TYR A C 1
ATOM 2281 O O . TYR A 1 293 ? -5.267 -13.817 22.980 1.00 91.81 293 TYR A O 1
ATOM 2289 N N . GLU A 1 294 ? -6.864 -13.774 24.563 1.00 91.50 294 GLU A N 1
ATOM 2290 C CA . GLU A 1 294 ? -7.306 -15.161 24.362 1.00 91.50 294 GLU A CA 1
ATOM 2291 C C . GLU A 1 294 ? -7.841 -15.381 22.939 1.00 91.50 294 GLU A C 1
ATOM 2293 O O . GLU A 1 294 ? -7.420 -16.308 22.245 1.00 91.50 294 GLU A O 1
ATOM 2298 N N . THR A 1 295 ? -8.694 -14.470 22.455 1.00 92.38 295 THR A N 1
ATOM 2299 C CA . THR A 1 295 ? -9.231 -14.520 21.087 1.00 92.38 295 THR A CA 1
ATOM 2300 C C . THR A 1 295 ? -8.117 -14.377 20.054 1.00 92.38 295 THR A C 1
ATOM 2302 O O . THR A 1 295 ? -8.034 -15.171 19.132 1.00 92.38 295 THR A O 1
ATOM 2305 N N . ALA A 1 296 ? -7.208 -13.413 20.195 1.00 90.88 296 ALA A N 1
ATOM 2306 C CA . ALA A 1 296 ? -6.080 -13.262 19.283 1.00 90.88 296 ALA A CA 1
ATOM 2307 C C . ALA A 1 296 ? -5.182 -14.507 19.304 1.00 90.88 296 ALA A C 1
ATOM 2309 O O . ALA A 1 296 ? -4.711 -14.935 18.253 1.00 90.88 296 ALA A O 1
ATOM 2310 N N . ARG A 1 297 ? -4.972 -15.123 20.476 1.00 92.25 297 ARG A N 1
ATOM 2311 C CA . ARG A 1 297 ? -4.115 -16.303 20.625 1.00 92.25 297 ARG A CA 1
ATOM 2312 C C . ARG A 1 297 ? -4.701 -17.539 19.957 1.00 92.25 297 ARG A C 1
ATOM 2314 O O . ARG A 1 297 ? -3.948 -18.310 19.367 1.00 92.25 297 ARG A O 1
ATOM 2321 N N . GLU A 1 298 ? -6.018 -17.696 19.994 1.00 94.75 298 GLU A N 1
ATOM 2322 C CA . GLU A 1 298 ? -6.722 -18.710 19.209 1.00 94.75 298 GLU A CA 1
ATOM 2323 C C . GLU A 1 298 ? -6.499 -18.528 17.701 1.00 94.75 298 GLU A C 1
ATOM 2325 O O . GLU A 1 298 ? -6.428 -19.514 16.971 1.00 94.75 298 GLU A O 1
ATOM 2330 N N . PHE A 1 299 ? -6.350 -17.281 17.243 1.00 94.88 299 PHE A N 1
ATOM 2331 C CA . PHE A 1 299 ? -6.092 -16.897 15.852 1.00 94.88 299 PHE A CA 1
ATOM 2332 C C . PHE A 1 299 ? -4.628 -16.524 15.587 1.00 94.88 299 PHE A C 1
ATOM 2334 O O . PHE A 1 299 ? -4.332 -15.710 14.714 1.00 94.88 299 PHE A O 1
ATOM 2341 N N . ALA A 1 300 ? -3.682 -17.133 16.311 1.00 91.44 300 ALA A N 1
ATOM 2342 C CA . ALA A 1 300 ? -2.255 -16.835 16.162 1.00 91.44 300 ALA A CA 1
ATOM 2343 C C . ALA A 1 300 ? -1.719 -17.064 14.731 1.00 91.44 300 ALA A C 1
ATOM 2345 O O . ALA A 1 300 ? -0.762 -16.411 14.325 1.00 91.44 300 ALA A O 1
ATOM 2346 N N . ASP A 1 301 ? -2.351 -17.942 13.951 1.00 91.31 301 ASP A N 1
ATOM 2347 C CA . ASP A 1 301 ? -2.064 -18.191 12.534 1.00 91.31 301 ASP A CA 1
ATOM 2348 C C . ASP A 1 301 ? -2.362 -16.991 11.616 1.00 91.31 301 ASP A C 1
ATOM 2350 O O . ASP A 1 301 ? -1.732 -16.856 10.568 1.00 91.31 301 ASP A O 1
ATOM 2354 N N . VAL A 1 302 ? -3.268 -16.093 12.019 1.00 91.94 302 VAL A N 1
ATOM 2355 C CA . VAL A 1 302 ? -3.571 -14.824 11.326 1.00 91.94 302 VAL A CA 1
ATOM 2356 C C . VAL A 1 302 ? -2.497 -13.760 11.600 1.00 91.94 302 VAL A C 1
ATOM 2358 O O . VAL A 1 302 ? -2.316 -12.830 10.810 1.00 91.94 302 VAL A O 1
ATOM 2361 N N . PHE A 1 303 ? -1.720 -13.931 12.673 1.00 91.25 303 PHE A N 1
ATOM 2362 C CA . PHE A 1 303 ? -0.658 -13.020 13.106 1.00 91.25 303 PHE A CA 1
ATOM 2363 C C . PHE A 1 303 ? 0.736 -13.675 13.067 1.00 91.25 303 PHE A C 1
ATOM 2365 O O . PHE A 1 303 ? 1.426 -13.710 14.092 1.00 91.25 303 PHE A O 1
ATOM 2372 N N . PRO A 1 304 ? 1.183 -14.218 11.919 1.00 87.38 304 PRO A N 1
ATOM 2373 C CA . PRO A 1 304 ? 2.462 -14.901 11.854 1.00 87.38 304 PRO A CA 1
ATOM 2374 C C . PRO A 1 304 ? 3.627 -13.899 11.857 1.00 87.38 304 PRO A C 1
ATOM 2376 O O . PRO A 1 304 ? 3.572 -12.857 11.204 1.00 87.38 304 PRO A O 1
ATOM 2379 N N . ASP A 1 305 ? 4.742 -14.258 12.500 1.00 80.38 305 ASP A N 1
ATOM 2380 C CA . ASP A 1 305 ? 5.988 -13.475 12.419 1.00 80.38 305 ASP A CA 1
ATOM 2381 C C . ASP A 1 305 ? 6.559 -13.441 10.990 1.00 80.38 305 ASP A C 1
ATOM 2383 O O . ASP A 1 305 ? 7.223 -12.484 10.583 1.00 80.38 305 ASP A O 1
ATOM 2387 N N . LYS A 1 306 ? 6.310 -14.508 10.221 1.00 78.75 306 LYS A N 1
ATOM 2388 C CA . LYS A 1 306 ? 6.653 -14.633 8.802 1.00 78.75 306 LYS A CA 1
ATOM 2389 C C . LYS A 1 306 ? 5.483 -15.257 8.056 1.00 78.75 306 LYS A C 1
ATOM 2391 O O . LYS A 1 306 ? 5.041 -16.345 8.413 1.00 78.75 306 LYS A O 1
ATOM 2396 N N . ILE A 1 307 ? 5.023 -14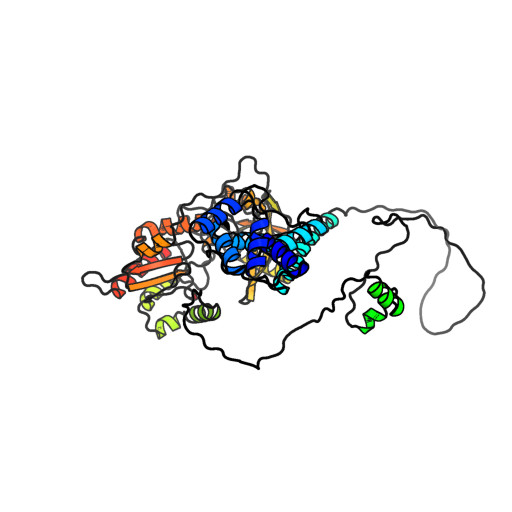.585 7.005 1.00 78.38 307 ILE A N 1
ATOM 2397 C CA . ILE A 1 307 ? 3.969 -15.105 6.129 1.00 78.38 307 ILE A CA 1
ATOM 2398 C C . ILE A 1 307 ? 4.448 -16.431 5.508 1.00 78.38 307 ILE A C 1
ATOM 2400 O O . ILE A 1 307 ? 5.600 -16.487 5.059 1.00 78.38 307 ILE A O 1
ATOM 2404 N N . PRO A 1 308 ? 3.605 -17.481 5.482 1.00 77.56 308 PRO A N 1
ATOM 2405 C CA . PRO A 1 308 ? 3.931 -18.740 4.823 1.00 77.56 308 PRO A CA 1
ATOM 2406 C C . PRO A 1 308 ? 4.397 -18.528 3.379 1.00 77.56 308 PRO A C 1
ATOM 2408 O O . PRO A 1 308 ? 3.846 -17.705 2.649 1.00 77.56 308 PRO A O 1
ATOM 2411 N N . ALA A 1 309 ? 5.426 -19.269 2.971 1.00 72.75 309 ALA A N 1
ATOM 2412 C CA . ALA A 1 309 ? 6.022 -19.189 1.640 1.00 72.75 309 ALA A CA 1
ATOM 2413 C C . ALA A 1 309 ? 5.184 -19.978 0.615 1.00 72.75 309 ALA A C 1
ATOM 2415 O O . ALA A 1 309 ? 5.649 -20.960 0.044 1.00 72.75 309 ALA A O 1
ATOM 2416 N N . GLU A 1 310 ? 3.929 -19.573 0.435 1.00 80.19 310 GLU A N 1
ATOM 2417 C CA . GLU A 1 310 ? 2.965 -20.219 -0.454 1.00 80.19 310 GLU A CA 1
ATOM 2418 C C . GLU A 1 310 ? 2.325 -19.200 -1.396 1.00 80.19 310 GLU A C 1
ATOM 2420 O O . GLU A 1 310 ? 2.108 -18.041 -1.036 1.00 80.19 310 GLU A O 1
ATOM 2425 N N . LEU A 1 311 ? 1.936 -19.668 -2.585 1.00 83.19 311 LEU A N 1
ATOM 2426 C CA . LEU A 1 311 ? 1.073 -18.897 -3.471 1.00 83.19 311 LEU A CA 1
ATOM 2427 C C . LEU A 1 311 ? -0.271 -18.610 -2.776 1.00 83.19 311 LEU A C 1
ATOM 2429 O O . LEU A 1 311 ? -0.882 -19.526 -2.212 1.00 83.19 311 LEU A O 1
ATOM 2433 N N . PRO A 1 312 ? -0.763 -17.362 -2.825 1.00 85.81 312 PRO A N 1
ATOM 2434 C CA . PRO A 1 312 ? -2.042 -17.015 -2.230 1.00 85.81 312 PRO A CA 1
ATOM 2435 C C . PRO A 1 312 ? -3.200 -17.789 -2.858 1.00 85.81 312 PRO A C 1
ATOM 2437 O O . PRO A 1 312 ? -3.187 -18.105 -4.048 1.00 85.81 312 PRO A O 1
ATOM 2440 N N . ALA A 1 313 ? -4.239 -18.039 -2.062 1.00 83.50 313 ALA A N 1
ATOM 2441 C CA . ALA A 1 313 ? -5.475 -18.620 -2.568 1.00 83.50 313 ALA A CA 1
ATOM 2442 C C . ALA A 1 313 ? -6.160 -17.668 -3.563 1.00 83.50 313 ALA A C 1
ATOM 2444 O O . ALA A 1 313 ? -6.152 -16.446 -3.380 1.00 83.50 313 ALA A O 1
ATOM 2445 N N . ASP A 1 314 ? -6.793 -18.232 -4.593 1.00 87.06 314 ASP A N 1
ATOM 2446 C CA . ASP A 1 314 ? -7.663 -17.457 -5.472 1.00 87.06 314 ASP A CA 1
ATOM 2447 C C . ASP A 1 314 ? -8.974 -17.141 -4.743 1.00 87.06 314 ASP A C 1
ATOM 2449 O O . ASP A 1 314 ? -9.724 -18.039 -4.363 1.00 87.06 314 ASP A O 1
ATOM 2453 N N . ARG A 1 315 ? -9.234 -15.848 -4.538 1.00 87.44 315 ARG A N 1
ATOM 2454 C CA . ARG A 1 315 ? -10.424 -15.324 -3.847 1.00 87.44 315 ARG A CA 1
ATOM 2455 C C . ARG A 1 315 ? -11.422 -14.699 -4.823 1.00 87.44 315 ARG A C 1
ATOM 2457 O O . ARG A 1 315 ? -12.218 -13.850 -4.437 1.00 87.44 315 ARG A O 1
ATOM 2464 N N . GLY A 1 316 ? -11.300 -15.006 -6.116 1.00 86.69 316 GLY A N 1
ATOM 2465 C CA . GLY A 1 316 ? -12.091 -14.391 -7.183 1.00 86.69 316 GLY A CA 1
ATOM 2466 C C . GLY A 1 316 ? -11.657 -12.965 -7.544 1.00 86.69 316 GLY A C 1
ATOM 2467 O O . GLY A 1 316 ? -12.179 -12.391 -8.498 1.00 86.69 316 GLY A O 1
ATOM 2468 N N . VAL A 1 317 ? -10.685 -12.391 -6.826 1.00 89.56 317 VAL A N 1
ATOM 2469 C CA . VAL A 1 317 ? -10.075 -11.097 -7.146 1.00 89.56 317 VAL A CA 1
ATOM 2470 C C . VAL A 1 317 ? -8.608 -11.309 -7.489 1.00 89.56 317 VAL A C 1
ATOM 2472 O O . VAL A 1 317 ? -7.790 -11.606 -6.620 1.00 89.56 317 VAL A O 1
ATOM 2475 N N . ARG A 1 318 ? -8.280 -11.097 -8.764 1.00 93.31 318 ARG A N 1
ATOM 2476 C CA . ARG A 1 318 ? -6.907 -11.042 -9.271 1.00 93.31 318 ARG A CA 1
ATOM 2477 C C . ARG A 1 318 ? -6.531 -9.607 -9.632 1.00 93.31 318 ARG A C 1
ATOM 2479 O O . ARG A 1 318 ? -7.408 -8.750 -9.795 1.00 93.31 318 ARG A O 1
ATOM 2486 N N . HIS A 1 319 ? -5.233 -9.339 -9.719 1.00 95.44 319 HIS A N 1
ATOM 2487 C CA . HIS A 1 319 ? -4.718 -8.083 -10.244 1.00 95.44 319 HIS A CA 1
ATOM 2488 C C . HIS A 1 319 ? -4.632 -8.124 -11.762 1.00 95.44 319 HIS A C 1
ATOM 2490 O O . HIS A 1 319 ? -4.123 -9.081 -12.344 1.00 95.44 319 HIS A O 1
ATOM 2496 N N . GLU A 1 320 ? -5.118 -7.057 -12.377 1.00 94.69 320 GLU A N 1
ATOM 2497 C CA . GLU A 1 320 ? -5.288 -6.932 -13.815 1.00 94.69 320 GLU A CA 1
ATOM 2498 C C . GLU A 1 320 ? -4.577 -5.664 -14.287 1.00 94.69 320 GLU A C 1
ATOM 2500 O O . GLU A 1 320 ? -4.643 -4.611 -13.641 1.00 94.69 320 GLU A O 1
ATOM 2505 N N . ILE A 1 321 ? -3.891 -5.777 -15.418 1.00 96.31 321 ILE A N 1
ATOM 2506 C CA . ILE A 1 321 ? -3.151 -4.701 -16.066 1.00 96.31 321 ILE A CA 1
ATOM 2507 C C . ILE A 1 321 ? -3.722 -4.523 -17.469 1.00 96.31 321 ILE A C 1
ATOM 2509 O O . ILE A 1 321 ? -3.236 -5.087 -18.449 1.00 96.31 321 ILE A O 1
ATOM 2513 N N . ASP A 1 322 ? -4.757 -3.697 -17.570 1.00 95.06 322 ASP A N 1
ATOM 2514 C CA . ASP A 1 322 ? -5.335 -3.339 -18.860 1.00 95.06 322 ASP A CA 1
ATOM 2515 C C . ASP A 1 322 ? -4.512 -2.215 -19.492 1.00 95.06 322 ASP A C 1
ATOM 2517 O O . ASP A 1 322 ? -4.404 -1.110 -18.953 1.00 95.06 322 ASP A O 1
ATOM 2521 N N . LEU A 1 323 ? -3.888 -2.506 -20.630 1.00 95.31 323 LEU A N 1
ATOM 2522 C CA . LEU A 1 323 ? -3.073 -1.543 -21.364 1.00 95.31 323 LEU A CA 1
ATOM 2523 C C . LEU A 1 323 ? -3.928 -0.720 -22.330 1.00 95.31 323 LEU A C 1
ATOM 2525 O O . LEU A 1 323 ? -4.902 -1.210 -22.900 1.00 95.31 323 LEU A O 1
ATOM 2529 N N . VAL A 1 324 ? -3.526 0.528 -22.574 1.00 94.50 324 VAL A N 1
ATOM 2530 C CA . VAL A 1 324 ? -4.115 1.357 -23.633 1.00 94.50 324 VAL A CA 1
ATOM 2531 C C . VAL A 1 324 ? -3.944 0.638 -24.984 1.00 94.50 324 VAL A C 1
ATOM 2533 O O . VAL A 1 324 ? -2.831 0.182 -25.279 1.00 94.50 324 VAL A O 1
ATOM 2536 N N . PRO A 1 325 ? -4.994 0.529 -25.823 1.00 93.50 325 PRO A N 1
ATOM 2537 C CA . PRO A 1 325 ? -4.896 -0.137 -27.120 1.00 93.50 325 PRO A CA 1
ATOM 2538 C C . PRO A 1 325 ? -3.739 0.403 -27.970 1.00 93.50 325 PRO A C 1
ATOM 2540 O O . PRO A 1 325 ? -3.551 1.612 -28.090 1.00 93.50 325 PRO A O 1
ATOM 2543 N N . GLY A 1 326 ? -2.950 -0.500 -28.558 1.00 91.25 326 GLY A N 1
ATOM 2544 C CA . GLY A 1 326 ? -1.767 -0.141 -29.352 1.00 91.25 326 GLY A CA 1
ATOM 2545 C C . GLY A 1 326 ? -0.494 0.141 -28.543 1.00 91.25 326 GLY A C 1
ATOM 2546 O O . GLY A 1 326 ? 0.511 0.558 -29.123 1.00 91.25 326 GLY A O 1
ATOM 2547 N N . SER A 1 327 ? -0.499 -0.096 -27.227 1.00 91.06 327 SER A N 1
ATOM 2548 C CA . SER A 1 327 ? 0.707 0.007 -26.398 1.00 91.06 327 SER A CA 1
ATOM 2549 C C . SER A 1 327 ? 1.817 -0.928 -26.887 1.00 91.06 327 SER A C 1
ATOM 2551 O O . SER A 1 327 ? 1.597 -2.112 -27.137 1.00 91.06 327 SER A O 1
ATOM 2553 N N . LYS A 1 328 ? 3.033 -0.386 -27.004 1.00 90.50 328 LYS A N 1
ATOM 2554 C CA . LYS A 1 328 ? 4.254 -1.156 -27.286 1.00 90.50 328 LYS A CA 1
ATOM 2555 C C . LYS A 1 328 ? 4.795 -1.798 -26.007 1.00 90.50 328 LYS A C 1
ATOM 2557 O O . LYS A 1 328 ? 4.363 -1.471 -24.905 1.00 90.50 328 LYS A O 1
ATOM 2562 N N . TYR A 1 329 ? 5.805 -2.652 -26.157 1.00 91.19 329 TYR A N 1
ATOM 2563 C CA . TYR A 1 329 ? 6.522 -3.238 -25.027 1.00 91.19 329 TYR A CA 1
ATOM 2564 C C . TYR A 1 329 ? 7.094 -2.169 -24.082 1.00 91.19 329 TYR A C 1
ATOM 2566 O O . TYR A 1 329 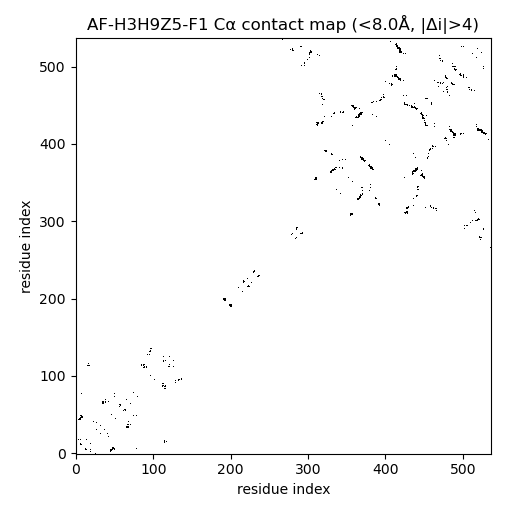? 7.761 -1.217 -24.504 1.00 91.19 329 TYR A O 1
ATOM 2574 N N . CYS A 1 330 ? 6.856 -2.352 -22.784 1.00 92.75 330 CYS A N 1
ATOM 2575 C CA . CYS A 1 330 ? 7.345 -1.469 -21.730 1.00 92.75 330 CYS A CA 1
ATOM 2576 C C . CYS A 1 330 ? 8.720 -1.959 -21.268 1.00 92.75 330 CYS A C 1
ATOM 2578 O O . CYS A 1 330 ? 8.810 -2.901 -20.485 1.00 92.75 330 CYS A O 1
ATOM 2580 N N . VAL A 1 331 ? 9.789 -1.323 -21.758 1.00 93.81 331 VAL A N 1
ATOM 2581 C CA . VAL A 1 331 ? 11.172 -1.723 -21.451 1.00 93.81 331 VAL A CA 1
ATOM 2582 C C . VAL A 1 331 ? 11.952 -0.577 -20.818 1.00 93.81 331 VAL A C 1
ATOM 2584 O O . VAL A 1 331 ? 12.061 0.517 -21.383 1.00 93.81 331 VAL A O 1
ATOM 2587 N N . THR A 1 332 ? 12.542 -0.836 -19.658 1.00 91.00 332 THR A N 1
ATOM 2588 C CA . THR A 1 332 ? 13.435 0.063 -18.931 1.00 91.00 332 THR A CA 1
ATOM 2589 C C . THR A 1 332 ? 14.716 -0.690 -18.605 1.00 91.00 332 THR A C 1
ATOM 2591 O O . THR A 1 332 ? 14.687 -1.708 -17.925 1.00 91.00 332 THR A O 1
ATOM 2594 N N . ARG A 1 333 ? 15.852 -0.189 -19.097 1.00 89.75 333 ARG A N 1
ATOM 2595 C CA . ARG A 1 333 ? 17.145 -0.856 -18.928 1.00 89.75 333 ARG A CA 1
ATOM 2596 C C . ARG A 1 333 ? 17.572 -0.861 -17.461 1.00 89.75 333 ARG A C 1
ATOM 2598 O O . ARG A 1 333 ? 17.562 0.189 -16.821 1.00 89.75 333 ARG A O 1
ATOM 2605 N N . GLN A 1 334 ? 18.027 -2.014 -16.979 1.00 94.69 334 GLN A N 1
ATOM 2606 C CA . GLN A 1 334 ? 18.617 -2.146 -15.653 1.00 94.69 334 GLN A CA 1
ATOM 2607 C C . GLN A 1 334 ? 19.831 -1.232 -15.468 1.00 94.69 334 GLN A C 1
ATOM 2609 O O . GLN A 1 334 ? 20.729 -1.184 -16.314 1.00 94.69 334 GLN A O 1
ATOM 2614 N N . TRP A 1 335 ? 19.880 -0.542 -14.330 1.00 91.94 335 TRP A N 1
ATOM 2615 C CA . TRP A 1 335 ? 21.048 0.233 -13.928 1.00 91.94 335 TRP A CA 1
ATOM 2616 C C . TRP A 1 335 ? 22.098 -0.654 -13.252 1.00 91.94 335 TRP A C 1
ATOM 2618 O O . TRP A 1 335 ? 21.728 -1.586 -12.528 1.00 91.94 335 TRP A O 1
ATOM 2628 N N . PRO A 1 336 ? 23.397 -0.348 -13.425 1.00 91.62 336 PRO A N 1
ATOM 2629 C CA . PRO A 1 336 ? 24.435 -0.950 -12.601 1.00 91.62 336 PRO A CA 1
ATOM 2630 C C . PRO A 1 336 ? 24.270 -0.480 -11.152 1.00 91.62 336 PRO A C 1
ATOM 2632 O O . PRO A 1 336 ? 24.122 0.717 -10.902 1.00 91.62 336 PRO A O 1
ATOM 2635 N N . LEU A 1 337 ? 24.309 -1.418 -10.204 1.00 93.56 337 LEU A N 1
ATOM 2636 C CA . LEU A 1 337 ? 24.201 -1.134 -8.772 1.00 93.56 337 LEU A CA 1
ATOM 2637 C C . LEU A 1 337 ? 25.440 -1.636 -8.007 1.00 93.56 337 LEU A C 1
ATOM 2639 O O . LEU A 1 337 ? 26.103 -2.573 -8.459 1.00 93.56 337 LEU A O 1
ATOM 2643 N N . PRO A 1 338 ? 25.768 -1.026 -6.852 1.00 94.50 338 PRO A N 1
ATOM 2644 C CA . PRO A 1 338 ? 26.807 -1.514 -5.944 1.00 94.50 338 PRO A CA 1
ATOM 2645 C C . PRO A 1 338 ? 26.582 -2.967 -5.494 1.00 94.50 338 PRO A C 1
ATOM 2647 O O . PRO A 1 338 ? 25.444 -3.410 -5.361 1.00 94.50 338 PRO A O 1
ATOM 2650 N N . ARG A 1 339 ? 27.666 -3.713 -5.230 1.00 93.62 339 ARG A N 1
ATOM 2651 C CA . ARG A 1 339 ? 27.622 -5.168 -4.956 1.00 93.62 339 ARG A CA 1
ATOM 2652 C C . ARG A 1 339 ? 26.713 -5.563 -3.788 1.00 93.62 339 ARG A C 1
ATOM 2654 O O . ARG A 1 339 ? 26.068 -6.602 -3.850 1.00 93.62 339 ARG A O 1
ATOM 2661 N N . ASP A 1 340 ? 26.661 -4.752 -2.740 1.00 93.12 340 ASP A N 1
ATOM 2662 C CA . ASP A 1 340 ? 25.790 -4.951 -1.579 1.00 93.12 340 ASP A CA 1
ATOM 2663 C C . ASP A 1 340 ? 24.302 -4.842 -1.948 1.00 93.12 340 ASP A C 1
ATOM 2665 O O . ASP A 1 340 ? 23.492 -5.646 -1.489 1.00 93.12 340 ASP A O 1
ATOM 2669 N N . GLN A 1 341 ? 23.951 -3.902 -2.828 1.00 94.31 341 GLN A N 1
ATOM 2670 C CA . GLN A 1 341 ? 22.596 -3.772 -3.366 1.00 94.31 341 GLN A CA 1
ATOM 2671 C C . GLN A 1 341 ? 22.240 -4.924 -4.302 1.00 94.31 341 GLN A C 1
ATOM 2673 O O . GLN A 1 341 ? 21.130 -5.443 -4.220 1.00 94.31 341 GLN A O 1
ATOM 2678 N N . VAL A 1 342 ? 23.180 -5.341 -5.159 1.00 95.56 342 VAL A N 1
ATOM 2679 C CA . VAL A 1 342 ? 22.999 -6.504 -6.044 1.00 95.56 342 VAL A CA 1
ATOM 2680 C C . VAL A 1 342 ? 22.694 -7.745 -5.213 1.00 95.56 342 VAL A C 1
ATOM 2682 O O . VAL A 1 342 ? 21.655 -8.363 -5.419 1.00 95.56 342 VAL A O 1
ATOM 2685 N N . LYS A 1 343 ? 23.520 -8.033 -4.199 1.00 95.06 343 LYS A N 1
ATOM 2686 C CA . LYS A 1 343 ? 23.306 -9.169 -3.298 1.00 95.06 343 LYS A CA 1
ATOM 2687 C C . LYS A 1 343 ? 21.938 -9.109 -2.614 1.00 95.06 343 LYS A C 1
ATOM 2689 O O . LYS A 1 343 ? 21.236 -10.108 -2.570 1.00 95.06 343 LYS A O 1
ATOM 2694 N N . ALA A 1 344 ? 21.537 -7.942 -2.108 1.00 95.56 344 ALA A N 1
ATOM 2695 C CA . ALA A 1 344 ? 20.241 -7.786 -1.448 1.00 95.56 344 ALA A CA 1
ATOM 2696 C C . ALA A 1 344 ? 19.048 -8.024 -2.390 1.00 95.56 344 ALA A C 1
ATOM 2698 O O . ALA A 1 344 ? 18.016 -8.532 -1.956 1.00 95.56 344 ALA A O 1
ATOM 2699 N N . ILE A 1 345 ? 19.176 -7.641 -3.664 1.00 96.62 345 ILE A N 1
ATOM 2700 C CA . ILE A 1 345 ? 18.161 -7.897 -4.691 1.00 96.62 345 ILE A CA 1
ATOM 2701 C C . ILE A 1 345 ? 18.119 -9.390 -5.029 1.00 96.62 345 ILE A C 1
ATOM 2703 O O . ILE A 1 345 ? 17.032 -9.961 -5.071 1.00 96.62 345 ILE A O 1
ATOM 2707 N N . ASP A 1 346 ? 19.273 -10.026 -5.221 1.00 95.31 346 ASP A N 1
ATOM 2708 C CA . ASP A 1 346 ? 19.353 -11.452 -5.548 1.00 95.31 346 ASP A CA 1
ATOM 2709 C C . ASP A 1 346 ? 18.795 -12.321 -4.408 1.00 95.31 346 ASP A C 1
ATOM 2711 O O . ASP A 1 346 ? 17.932 -13.164 -4.648 1.00 95.31 346 ASP A O 1
ATOM 2715 N N . ASP A 1 347 ? 19.186 -12.045 -3.157 1.00 95.25 347 ASP A N 1
ATOM 2716 C CA . ASP A 1 347 ? 18.650 -12.724 -1.968 1.00 95.25 347 ASP A CA 1
ATOM 2717 C C . ASP A 1 347 ? 17.116 -12.558 -1.872 1.00 95.25 347 ASP A C 1
ATOM 2719 O O . ASP A 1 347 ? 16.396 -13.484 -1.489 1.00 95.25 347 ASP A O 1
ATOM 2723 N N . PHE A 1 348 ? 16.595 -11.377 -2.231 1.00 94.44 348 PHE A N 1
ATOM 2724 C CA . PHE A 1 348 ? 15.156 -11.113 -2.236 1.00 94.44 348 PHE A CA 1
ATOM 2725 C C . PHE A 1 348 ? 14.421 -11.941 -3.293 1.00 94.44 348 PHE A C 1
ATOM 2727 O O . PHE A 1 348 ? 13.404 -12.557 -2.971 1.00 94.44 348 PHE A O 1
ATOM 2734 N N . PHE A 1 349 ? 14.908 -11.966 -4.537 1.00 95.25 349 PHE A N 1
ATOM 2735 C CA . PHE A 1 349 ? 14.270 -12.746 -5.599 1.00 95.25 349 PHE A CA 1
ATOM 2736 C C . PHE A 1 349 ? 14.352 -14.243 -5.331 1.00 95.25 349 PHE A C 1
ATOM 2738 O O . PHE A 1 349 ? 13.365 -14.934 -5.556 1.00 95.25 349 PHE A O 1
ATOM 2745 N N . GLU A 1 350 ? 15.457 -14.733 -4.773 1.00 94.19 350 GLU A N 1
ATOM 2746 C CA . GLU A 1 350 ? 15.586 -16.138 -4.396 1.00 94.19 350 GLU A CA 1
ATOM 2747 C C . GLU A 1 350 ? 14.555 -16.532 -3.327 1.00 94.19 350 GLU A C 1
ATOM 2749 O O . GLU A 1 350 ? 13.854 -17.532 -3.479 1.00 94.19 350 GLU A O 1
ATOM 2754 N N . GLY A 1 351 ? 14.361 -15.699 -2.299 1.00 92.62 351 GLY A N 1
ATOM 2755 C CA . GLY A 1 351 ? 13.304 -15.920 -1.307 1.00 92.62 351 GLY A CA 1
ATOM 2756 C C . GLY A 1 351 ? 11.896 -15.900 -1.916 1.00 92.62 351 GLY A C 1
ATOM 2757 O O . GLY A 1 351 ? 11.048 -16.720 -1.564 1.00 92.62 351 GLY A O 1
ATOM 2758 N N . ARG A 1 352 ? 11.633 -14.998 -2.872 1.00 92.62 352 ARG A N 1
ATOM 2759 C CA . ARG A 1 352 ? 10.340 -14.937 -3.578 1.00 92.62 352 ARG A CA 1
ATOM 2760 C C . ARG A 1 352 ? 10.135 -16.117 -4.526 1.00 92.62 352 ARG A C 1
ATOM 2762 O O . ARG A 1 352 ? 9.005 -16.578 -4.665 1.00 92.62 352 ARG A O 1
ATOM 2769 N N . ARG A 1 353 ? 11.201 -16.625 -5.141 1.00 93.00 353 ARG A N 1
ATOM 2770 C CA . ARG A 1 353 ? 11.182 -17.814 -5.997 1.00 93.00 353 ARG A CA 1
ATOM 2771 C C . ARG A 1 353 ? 10.855 -19.058 -5.179 1.00 93.00 353 ARG A C 1
ATOM 2773 O O . ARG A 1 353 ? 9.992 -19.830 -5.579 1.00 93.00 353 ARG A O 1
ATOM 2780 N N . GLN A 1 354 ? 11.483 -19.219 -4.013 1.00 91.69 354 GLN A N 1
ATOM 2781 C CA . GLN A 1 354 ? 11.186 -20.312 -3.080 1.00 91.69 354 GLN A CA 1
ATOM 2782 C C . GLN A 1 354 ? 9.735 -20.274 -2.580 1.00 91.69 354 GLN A C 1
ATOM 2784 O O . GLN A 1 354 ? 9.124 -21.324 -2.425 1.00 91.69 354 GLN A O 1
ATOM 2789 N N . ALA A 1 355 ? 9.167 -19.077 -2.401 1.00 88.94 355 ALA A N 1
ATOM 2790 C CA . ALA A 1 355 ? 7.752 -18.891 -2.068 1.00 88.94 355 ALA A CA 1
ATOM 2791 C C . ALA A 1 355 ? 6.786 -19.077 -3.258 1.00 88.94 355 ALA A C 1
ATOM 2793 O O . ALA A 1 355 ? 5.576 -18.960 -3.089 1.00 88.94 355 ALA A O 1
ATOM 2794 N N . GLY A 1 356 ? 7.292 -19.305 -4.475 1.00 92.00 356 GLY A N 1
ATOM 2795 C CA . GLY A 1 356 ? 6.470 -19.411 -5.684 1.00 92.00 356 GLY A CA 1
ATOM 2796 C C . GLY A 1 356 ? 5.851 -18.088 -6.151 1.00 92.00 356 GLY A C 1
ATOM 2797 O O . GLY A 1 356 ? 4.937 -18.099 -6.964 1.00 92.00 356 GLY A O 1
ATOM 2798 N N . HIS A 1 357 ? 6.321 -16.938 -5.661 1.00 93.88 357 HIS A N 1
ATOM 2799 C CA . HIS A 1 357 ? 5.781 -15.618 -6.021 1.00 93.88 357 HIS A CA 1
ATOM 2800 C C . HIS A 1 357 ? 6.310 -15.095 -7.360 1.00 93.88 357 HIS A C 1
ATOM 2802 O O . HIS A 1 357 ? 5.684 -14.232 -7.977 1.00 93.88 357 HIS A O 1
ATOM 2808 N N . VAL A 1 358 ? 7.480 -15.575 -7.780 1.00 95.94 358 VAL A N 1
ATOM 2809 C CA . VAL A 1 358 ? 8.153 -15.175 -9.019 1.00 95.94 358 VAL A CA 1
ATOM 2810 C C . VAL A 1 358 ? 8.711 -16.393 -9.740 1.00 95.94 358 VAL A C 1
ATOM 2812 O O . VAL A 1 358 ? 9.034 -17.404 -9.114 1.00 95.94 358 VAL A O 1
ATOM 2815 N N . ARG A 1 359 ? 8.880 -16.268 -11.055 1.00 96.31 359 ARG A N 1
ATOM 2816 C CA . ARG A 1 359 ? 9.598 -17.237 -11.893 1.00 96.31 359 ARG A CA 1
ATOM 2817 C C . ARG A 1 359 ? 10.431 -16.524 -12.950 1.00 96.31 359 ARG A C 1
ATOM 2819 O O . ARG A 1 359 ? 10.215 -15.340 -13.204 1.00 96.31 359 ARG A O 1
ATOM 2826 N N . GLU A 1 360 ? 11.391 -17.230 -13.535 1.00 97.25 360 GLU A N 1
ATOM 2827 C CA . GLU A 1 360 ? 12.164 -16.691 -14.654 1.00 97.25 360 GLU A CA 1
ATOM 2828 C C . GLU A 1 360 ? 11.238 -16.370 -15.828 1.00 97.25 360 GLU A C 1
ATOM 2830 O O . GLU A 1 360 ? 10.288 -17.104 -16.110 1.00 97.25 360 GLU A O 1
ATOM 2835 N N . SER A 1 361 ? 11.507 -15.250 -16.491 1.00 96.44 361 SER A N 1
ATOM 2836 C CA . SER A 1 361 ? 10.676 -14.736 -17.572 1.00 96.44 361 SER A CA 1
ATOM 2837 C C . SER A 1 361 ? 11.446 -14.684 -18.884 1.00 96.44 361 SER A C 1
ATOM 2839 O O . SER A 1 361 ? 12.645 -14.415 -18.921 1.00 96.44 361 SER A O 1
ATOM 2841 N N . ILE A 1 362 ? 10.711 -14.874 -19.976 1.00 94.75 362 ILE A N 1
ATOM 2842 C CA . ILE A 1 362 ? 11.145 -14.595 -21.353 1.00 94.75 362 ILE A CA 1
ATOM 2843 C C . ILE A 1 362 ? 10.338 -13.438 -21.962 1.00 94.75 362 ILE A C 1
ATOM 2845 O O . ILE A 1 362 ? 10.252 -13.297 -23.182 1.00 94.75 362 ILE A O 1
ATOM 2849 N N . SER A 1 363 ? 9.688 -12.642 -21.109 1.00 95.50 363 SER A N 1
ATOM 2850 C CA . SER A 1 363 ? 8.799 -11.566 -21.528 1.00 95.50 363 SER A CA 1
ATOM 2851 C C . SER A 1 363 ? 9.533 -10.509 -22.359 1.00 95.50 363 SER A C 1
ATOM 2853 O O . SER A 1 363 ? 10.671 -10.147 -22.049 1.00 95.50 363 SER A O 1
ATOM 2855 N N . PRO A 1 364 ? 8.872 -9.934 -23.380 1.00 93.62 364 PRO A N 1
ATOM 2856 C CA . PRO A 1 364 ? 9.393 -8.765 -24.078 1.00 93.62 364 PRO A CA 1
ATOM 2857 C C . PRO A 1 364 ? 9.320 -7.480 -23.231 1.00 93.62 364 PRO A C 1
ATOM 2859 O O . PRO A 1 364 ? 9.880 -6.456 -23.625 1.00 93.62 364 PRO A O 1
ATOM 2862 N N . HIS A 1 365 ? 8.627 -7.501 -22.086 1.00 95.38 365 HIS A N 1
ATOM 2863 C CA . HIS A 1 365 ? 8.581 -6.397 -21.127 1.00 95.38 365 HIS A CA 1
ATOM 2864 C C . HIS A 1 365 ? 9.734 -6.500 -20.129 1.00 95.38 365 HIS A C 1
ATOM 2866 O O . HIS A 1 365 ? 10.219 -7.583 -19.814 1.00 95.38 365 HIS A O 1
ATOM 2872 N N . SER A 1 366 ? 10.183 -5.358 -19.612 1.00 95.62 366 SER A N 1
ATOM 2873 C CA . SER A 1 366 ? 11.193 -5.344 -18.558 1.00 95.62 366 SER A CA 1
ATOM 2874 C C . SER A 1 366 ? 11.178 -4.025 -17.798 1.00 95.62 366 SER A C 1
ATOM 2876 O O . SER A 1 366 ? 11.394 -2.956 -18.372 1.00 95.62 366 SER A O 1
ATOM 2878 N N . SER A 1 367 ? 10.959 -4.089 -16.492 1.00 97.06 367 SER A N 1
ATOM 2879 C CA . SER A 1 367 ? 11.139 -2.971 -15.570 1.00 97.06 367 SER A CA 1
ATOM 2880 C C . SER A 1 367 ? 12.396 -3.173 -14.727 1.00 97.06 367 SER A C 1
ATOM 2882 O O . SER A 1 367 ? 12.660 -4.263 -14.234 1.00 97.06 367 SER A O 1
ATOM 2884 N N . LEU A 1 368 ? 13.187 -2.120 -14.516 1.00 95.44 368 LEU A N 1
ATOM 2885 C CA . LEU A 1 368 ? 14.376 -2.248 -13.671 1.00 95.44 368 LEU A CA 1
ATOM 2886 C C . LEU A 1 368 ? 13.999 -2.435 -12.198 1.00 95.44 368 LEU A C 1
ATOM 2888 O O . LEU A 1 368 ? 13.010 -1.863 -11.724 1.00 95.44 368 LEU A O 1
ATOM 2892 N N . THR A 1 369 ? 14.828 -3.183 -11.473 1.00 96.88 369 THR A N 1
ATOM 2893 C CA . THR A 1 369 ? 14.751 -3.317 -10.016 1.00 96.88 369 THR A CA 1
ATOM 2894 C C . THR A 1 369 ? 15.923 -2.604 -9.354 1.00 96.88 369 THR A C 1
ATOM 2896 O O . THR A 1 369 ? 17.070 -2.693 -9.796 1.00 96.88 369 THR A O 1
ATOM 2899 N N . PHE A 1 370 ? 15.640 -1.892 -8.270 1.00 94.94 370 PHE A N 1
ATOM 2900 C CA . PHE A 1 370 ? 16.636 -1.249 -7.422 1.00 94.94 370 PHE A CA 1
ATOM 2901 C C . PHE A 1 370 ? 16.221 -1.351 -5.958 1.00 94.94 370 PHE A C 1
ATOM 2903 O O . PHE A 1 370 ? 15.159 -1.888 -5.640 1.00 94.94 370 PHE A O 1
ATOM 2910 N N . CYS A 1 371 ? 17.051 -0.855 -5.046 1.00 94.25 371 CYS A N 1
ATOM 2911 C CA . CYS A 1 371 ? 16.702 -0.836 -3.637 1.00 94.25 371 CYS A CA 1
ATOM 2912 C C . CYS A 1 371 ? 17.048 0.489 -2.960 1.00 94.25 371 CYS A C 1
ATOM 2914 O O . CYS A 1 371 ? 17.925 1.238 -3.389 1.00 94.25 371 CYS A O 1
ATOM 2916 N N . VAL A 1 372 ? 16.312 0.789 -1.893 1.00 92.62 372 VAL A N 1
ATOM 2917 C CA . VAL A 1 372 ? 16.501 1.975 -1.051 1.00 92.62 372 VAL A CA 1
ATOM 2918 C C . VAL A 1 372 ? 16.680 1.547 0.400 1.00 92.62 372 VAL A C 1
ATOM 2920 O O . VAL A 1 372 ? 16.106 0.543 0.828 1.00 92.62 372 VAL A O 1
ATOM 2923 N N . LYS A 1 373 ? 17.478 2.287 1.176 1.00 88.06 373 LYS A N 1
ATOM 2924 C CA . LYS A 1 373 ? 17.645 2.001 2.607 1.00 88.06 373 LYS A CA 1
ATOM 2925 C C . LYS A 1 373 ? 16.358 2.327 3.365 1.00 88.06 373 LYS A C 1
ATOM 2927 O O . LYS A 1 373 ? 15.779 3.396 3.174 1.00 88.06 373 LYS A O 1
ATOM 2932 N N . LYS A 1 374 ? 15.917 1.416 4.233 1.00 85.19 374 LYS A N 1
ATOM 2933 C CA . LYS A 1 374 ? 14.856 1.699 5.210 1.00 85.19 374 LYS A CA 1
ATOM 2934 C C . LYS A 1 374 ? 15.437 2.503 6.377 1.00 85.19 374 LYS A C 1
ATOM 2936 O O . LYS A 1 374 ? 16.599 2.317 6.729 1.00 85.19 374 LYS A O 1
ATOM 2941 N N . ALA A 1 375 ? 14.610 3.340 7.007 1.00 77.38 375 ALA A N 1
ATOM 2942 C CA . ALA A 1 375 ? 14.986 4.065 8.226 1.00 77.38 375 ALA A CA 1
ATOM 2943 C C . ALA A 1 375 ? 15.352 3.107 9.375 1.00 77.38 375 ALA A C 1
ATOM 2945 O O . ALA A 1 375 ? 16.320 3.333 10.087 1.00 77.38 375 ALA A O 1
ATOM 2946 N N . THR A 1 376 ? 14.645 1.979 9.472 1.00 74.81 376 THR A N 1
ATOM 2947 C CA . THR A 1 376 ? 14.863 0.906 10.457 1.00 74.81 376 THR A CA 1
ATOM 2948 C C . THR A 1 376 ? 16.058 -0.004 10.134 1.00 74.81 376 THR A C 1
ATOM 2950 O O . THR A 1 376 ? 16.202 -1.065 10.733 1.00 74.81 376 THR A O 1
ATOM 2953 N N . GLY A 1 377 ? 16.872 0.339 9.131 1.00 78.94 377 GLY A N 1
ATOM 2954 C CA . GLY A 1 377 ? 17.905 -0.542 8.590 1.00 78.94 377 GLY A CA 1
ATOM 2955 C C . GLY A 1 377 ? 17.378 -1.569 7.577 1.00 78.94 377 GLY A C 1
ATOM 2956 O O . GLY A 1 377 ? 16.183 -1.863 7.485 1.00 78.94 377 GLY A O 1
ATOM 2957 N N . GLY A 1 378 ? 18.296 -2.099 6.766 1.00 86.94 378 GLY A N 1
ATOM 2958 C CA . GLY A 1 378 ? 17.998 -3.022 5.666 1.00 86.94 378 GLY A CA 1
ATOM 2959 C C . GLY A 1 378 ? 17.558 -2.341 4.363 1.00 86.94 378 GLY A C 1
ATOM 2960 O O . GLY A 1 378 ? 17.495 -1.113 4.251 1.00 86.94 378 GLY A O 1
ATOM 2961 N N . TRP A 1 379 ? 17.258 -3.166 3.358 1.00 90.81 379 TRP A N 1
ATOM 2962 C CA . TRP A 1 379 ? 16.898 -2.735 2.006 1.00 90.81 379 TRP A CA 1
ATOM 2963 C C . TRP A 1 379 ? 15.393 -2.880 1.748 1.00 90.81 379 TRP A C 1
ATOM 2965 O O . TRP A 1 379 ? 14.746 -3.830 2.191 1.00 90.81 379 TRP A O 1
ATOM 2975 N N . ARG A 1 380 ? 14.816 -1.928 1.015 1.00 91.69 380 ARG A N 1
ATOM 2976 C CA . ARG A 1 380 ? 13.494 -2.036 0.391 1.00 91.69 380 ARG A CA 1
ATOM 2977 C C . ARG A 1 380 ? 13.704 -2.187 -1.107 1.00 91.69 380 ARG A C 1
ATOM 2979 O O . ARG A 1 380 ? 14.251 -1.278 -1.724 1.00 91.69 380 ARG A O 1
ATOM 2986 N N . ILE A 1 381 ? 13.280 -3.319 -1.655 1.00 94.56 381 ILE A N 1
ATOM 2987 C CA . ILE A 1 381 ? 13.330 -3.585 -3.093 1.00 94.56 381 ILE A CA 1
ATOM 2988 C C . ILE A 1 381 ? 12.189 -2.826 -3.775 1.00 94.56 381 ILE A C 1
ATOM 2990 O O . ILE A 1 381 ? 11.081 -2.764 -3.243 1.00 94.56 381 ILE A O 1
ATOM 2994 N N . VAL A 1 382 ? 12.486 -2.195 -4.907 1.00 95.00 382 VAL A N 1
ATOM 2995 C CA . VAL A 1 382 ? 11.574 -1.328 -5.655 1.00 95.00 382 VAL A CA 1
ATOM 2996 C C . VAL A 1 382 ? 11.682 -1.644 -7.142 1.00 95.00 382 VAL A C 1
ATOM 2998 O O . VAL A 1 382 ? 12.782 -1.726 -7.692 1.00 95.00 382 VAL A O 1
ATOM 3001 N N . HIS A 1 383 ? 10.533 -1.764 -7.798 1.00 95.75 383 HIS A N 1
ATOM 3002 C CA . HIS A 1 383 ? 10.428 -1.976 -9.238 1.00 95.75 383 HIS A CA 1
ATOM 3003 C C . HIS A 1 383 ? 9.983 -0.682 -9.918 1.00 95.75 383 HIS A C 1
ATOM 3005 O O . HIS A 1 383 ? 8.993 -0.062 -9.526 1.00 95.75 383 HIS A O 1
ATOM 3011 N N . ALA A 1 384 ? 10.709 -0.255 -10.948 1.00 94.75 384 ALA A N 1
ATOM 3012 C CA . ALA A 1 384 ? 10.367 0.951 -11.690 1.00 94.75 384 ALA A CA 1
ATOM 3013 C C . ALA A 1 384 ? 9.335 0.638 -12.786 1.00 94.75 384 ALA A C 1
ATOM 3015 O O . ALA A 1 384 ? 9.653 0.572 -13.977 1.00 94.75 384 ALA A O 1
ATOM 3016 N N . PHE A 1 385 ? 8.075 0.469 -12.389 1.00 96.25 385 PHE A N 1
ATOM 3017 C CA . PHE A 1 385 ? 6.957 0.233 -13.309 1.00 96.25 385 PHE A CA 1
ATOM 3018 C C . PHE A 1 385 ? 6.459 1.497 -14.027 1.00 96.25 385 PHE A C 1
ATOM 3020 O O . PHE A 1 385 ? 5.409 1.452 -14.645 1.00 96.25 385 PHE A O 1
ATOM 3027 N N . ASN A 1 386 ? 7.192 2.618 -14.013 1.00 93.94 386 ASN A N 1
ATOM 3028 C CA . ASN A 1 386 ? 6.729 3.902 -14.572 1.00 93.94 386 ASN A CA 1
ATOM 3029 C C . ASN A 1 386 ? 6.188 3.775 -16.008 1.00 93.94 386 ASN A C 1
ATOM 3031 O O . ASN A 1 386 ? 5.048 4.136 -16.262 1.00 93.94 386 ASN A O 1
ATOM 3035 N N . LYS A 1 387 ? 6.956 3.163 -16.923 1.00 94.31 387 LYS A N 1
ATOM 3036 C CA . LYS A 1 387 ? 6.517 2.969 -18.319 1.00 94.31 387 LYS A CA 1
ATOM 3037 C C . LYS A 1 387 ? 5.301 2.056 -18.453 1.00 94.31 387 LYS A C 1
ATOM 3039 O O . LYS A 1 387 ? 4.497 2.251 -19.357 1.00 94.31 387 LYS A O 1
ATOM 3044 N N . LEU A 1 388 ? 5.205 1.041 -17.596 1.00 96.12 388 LEU A N 1
ATOM 3045 C CA . LEU A 1 388 ? 4.056 0.144 -17.569 1.00 96.12 388 LEU A CA 1
ATOM 3046 C C . LEU A 1 388 ? 2.825 0.899 -17.062 1.00 96.12 388 LEU A C 1
ATOM 3048 O O . LEU A 1 388 ? 1.808 0.926 -17.738 1.00 96.12 388 LEU A O 1
ATOM 3052 N N . ASN A 1 389 ? 2.966 1.606 -15.942 1.00 95.81 389 ASN A N 1
ATOM 3053 C CA . ASN A 1 389 ? 1.932 2.422 -15.319 1.00 95.81 389 ASN A CA 1
ATOM 3054 C C . ASN A 1 389 ? 1.414 3.531 -16.252 1.00 95.81 389 ASN A C 1
ATOM 3056 O O . ASN A 1 389 ? 0.212 3.807 -16.270 1.00 95.81 389 ASN A O 1
ATOM 3060 N N . ASP A 1 390 ? 2.283 4.158 -17.044 1.00 95.12 390 ASP A N 1
ATOM 3061 C CA . ASP A 1 390 ? 1.879 5.155 -18.042 1.00 95.12 390 ASP A CA 1
ATOM 3062 C C . ASP A 1 390 ? 0.999 4.533 -19.139 1.00 95.12 390 ASP A C 1
ATOM 3064 O O . ASP A 1 390 ? 0.042 5.160 -19.592 1.00 95.12 390 ASP A O 1
ATOM 3068 N N . ALA A 1 391 ? 1.281 3.284 -19.519 1.00 95.25 391 ALA A N 1
ATOM 3069 C CA . ALA A 1 391 ? 0.503 2.521 -20.492 1.00 95.25 391 ALA A CA 1
ATOM 3070 C C . ALA A 1 391 ? -0.741 1.838 -19.892 1.00 95.25 391 ALA A C 1
ATOM 3072 O O . ALA A 1 391 ? -1.625 1.425 -20.639 1.00 95.25 391 ALA A O 1
ATOM 3073 N N . THR A 1 392 ? -0.833 1.701 -18.565 1.00 96.25 392 THR A N 1
ATOM 3074 C CA . THR A 1 392 ? -1.968 1.067 -17.879 1.00 96.25 392 THR A CA 1
ATOM 3075 C C . THR A 1 392 ? -3.151 2.028 -17.747 1.00 96.25 392 THR A C 1
ATOM 3077 O O . THR A 1 392 ? -3.020 3.153 -17.246 1.00 96.25 392 THR A O 1
ATOM 3080 N N . ILE A 1 393 ? -4.339 1.561 -18.126 1.00 95.12 393 ILE A N 1
ATOM 3081 C CA . ILE A 1 393 ? -5.608 2.265 -17.942 1.00 95.12 393 ILE A CA 1
ATOM 3082 C C . ILE A 1 393 ? -5.887 2.389 -16.430 1.00 95.12 393 ILE A C 1
ATOM 3084 O O . ILE A 1 393 ? -5.860 1.384 -15.715 1.00 95.12 393 ILE A O 1
ATOM 3088 N N . PRO A 1 394 ? -6.120 3.603 -15.892 1.00 91.69 394 PRO A N 1
ATOM 3089 C CA . PRO A 1 394 ? -6.428 3.778 -14.473 1.00 91.69 394 PRO A CA 1
ATOM 3090 C C . PRO A 1 394 ? -7.717 3.047 -14.077 1.00 91.69 394 PRO A C 1
ATOM 3092 O O . PRO A 1 394 ? -8.759 3.247 -14.703 1.00 91.69 394 PRO A O 1
ATOM 3095 N N . ALA A 1 395 ? -7.662 2.252 -13.007 1.00 85.38 395 ALA A N 1
ATOM 3096 C CA . ALA A 1 395 ? -8.846 1.606 -12.453 1.00 85.38 395 ALA A CA 1
ATOM 3097 C C . ALA A 1 395 ? -9.803 2.651 -11.858 1.00 85.38 395 ALA A C 1
ATOM 3099 O O . ALA A 1 395 ? -9.394 3.513 -11.081 1.00 85.38 395 ALA A O 1
ATOM 3100 N N . GLN A 1 396 ? -11.091 2.538 -12.183 1.00 77.94 396 GLN A N 1
ATOM 3101 C CA . GLN A 1 396 ? -12.164 3.383 -11.644 1.00 77.94 396 GLN A CA 1
ATOM 3102 C C . GLN A 1 396 ? -12.842 2.714 -10.440 1.00 77.94 396 GLN A C 1
ATOM 3104 O O . GLN A 1 396 ? -14.067 2.645 -10.359 1.00 77.94 396 GLN A O 1
ATOM 3109 N N . THR A 1 397 ? -12.058 2.152 -9.515 1.00 72.81 397 THR A N 1
ATOM 3110 C CA . THR A 1 397 ? -12.628 1.530 -8.313 1.00 72.81 397 THR A CA 1
ATOM 3111 C C . THR A 1 397 ? -13.147 2.629 -7.384 1.00 72.81 397 THR A C 1
ATOM 3113 O O . THR A 1 397 ? -12.357 3.488 -6.989 1.00 72.81 397 THR A O 1
ATOM 3116 N N . PRO A 1 398 ? -14.438 2.625 -7.002 1.00 72.75 398 PRO A N 1
ATOM 3117 C CA . PRO A 1 398 ? -14.956 3.590 -6.045 1.00 72.75 398 PRO A CA 1
ATOM 3118 C C . PRO A 1 398 ? -14.308 3.340 -4.682 1.00 72.75 398 PRO A C 1
ATOM 3120 O O . PRO A 1 398 ? -14.469 2.275 -4.087 1.00 72.75 398 PRO A O 1
ATOM 3123 N N . ILE A 1 399 ? -13.548 4.320 -4.202 1.00 74.12 399 ILE A N 1
ATOM 3124 C CA . ILE A 1 399 ? -12.942 4.291 -2.871 1.00 74.12 399 ILE A CA 1
ATOM 3125 C C . ILE A 1 399 ? -13.903 5.019 -1.926 1.00 74.12 399 ILE A C 1
ATOM 3127 O O . ILE A 1 399 ? -14.302 6.146 -2.243 1.00 74.12 399 ILE A O 1
ATOM 3131 N N . PRO A 1 400 ? -14.303 4.406 -0.795 1.00 72.88 400 PRO A N 1
ATOM 3132 C CA . PRO A 1 400 ? -15.148 5.069 0.189 1.00 72.88 400 PRO A CA 1
ATOM 3133 C C . PRO A 1 400 ? -14.535 6.402 0.614 1.00 72.88 400 PRO A C 1
ATOM 3135 O O . PRO A 1 400 ? -13.328 6.500 0.838 1.00 72.88 400 PRO A O 1
ATOM 3138 N N . ARG A 1 401 ? -15.355 7.450 0.729 1.00 78.19 401 ARG A N 1
ATOM 3139 C CA . ARG A 1 401 ? -14.874 8.713 1.298 1.00 78.19 401 ARG A CA 1
ATOM 3140 C C . ARG A 1 401 ? -14.541 8.501 2.770 1.00 78.19 401 ARG A C 1
ATOM 3142 O O . ARG A 1 401 ? -15.268 7.796 3.462 1.00 78.19 401 ARG A O 1
ATOM 3149 N N . LYS A 1 402 ? -13.486 9.167 3.243 1.00 82.50 402 LYS A N 1
ATOM 3150 C CA . LYS A 1 402 ? -13.073 9.146 4.653 1.00 82.50 402 LYS A CA 1
ATOM 3151 C C . LYS A 1 402 ? -14.253 9.394 5.599 1.00 82.50 402 LYS A C 1
ATOM 3153 O O . LYS A 1 402 ? -14.430 8.631 6.537 1.00 82.50 402 LYS A O 1
ATOM 3158 N N . ASP A 1 403 ? -15.073 10.400 5.305 1.00 84.00 403 ASP A N 1
ATOM 3159 C CA . ASP A 1 403 ? -16.215 10.768 6.149 1.00 84.00 403 ASP A CA 1
ATOM 3160 C C . ASP A 1 403 ? -17.233 9.628 6.264 1.00 84.00 403 ASP A C 1
ATOM 3162 O O . ASP A 1 403 ? -17.740 9.380 7.344 1.00 84.00 403 ASP A O 1
ATOM 3166 N N . MET A 1 404 ? -17.441 8.840 5.202 1.00 82.31 404 MET A N 1
ATOM 3167 C CA . MET A 1 404 ? -18.358 7.693 5.252 1.00 82.31 404 MET A CA 1
ATOM 3168 C C . MET A 1 404 ? -17.855 6.576 6.171 1.00 82.31 404 MET A C 1
ATOM 3170 O O . MET A 1 404 ? -18.662 5.916 6.816 1.00 82.31 404 MET A O 1
ATOM 3174 N N . VAL A 1 405 ? -16.536 6.357 6.215 1.00 84.25 405 VAL A N 1
ATOM 3175 C CA . VAL A 1 405 ? -15.922 5.385 7.133 1.00 84.25 405 VAL A CA 1
ATOM 3176 C C . VAL A 1 405 ? -16.037 5.880 8.575 1.00 84.25 405 VAL A C 1
ATOM 3178 O O . VAL A 1 405 ? -16.292 5.092 9.473 1.00 84.25 405 VAL A O 1
ATOM 3181 N N . LEU A 1 406 ? -15.883 7.187 8.808 1.00 86.06 406 LEU A N 1
ATOM 3182 C CA . LEU A 1 406 ? -16.047 7.783 10.137 1.00 86.06 406 LEU A CA 1
ATOM 3183 C C . LEU A 1 406 ? -17.507 7.749 10.606 1.00 86.06 406 LEU A C 1
ATOM 3185 O O . LEU A 1 406 ? -17.774 7.355 11.739 1.00 86.06 406 LEU A O 1
ATOM 3189 N N . ASP A 1 407 ? -18.444 8.097 9.728 1.00 86.81 407 ASP A N 1
ATOM 3190 C CA . ASP A 1 407 ? -19.875 8.113 10.026 1.00 86.81 407 ASP A CA 1
ATOM 3191 C C . A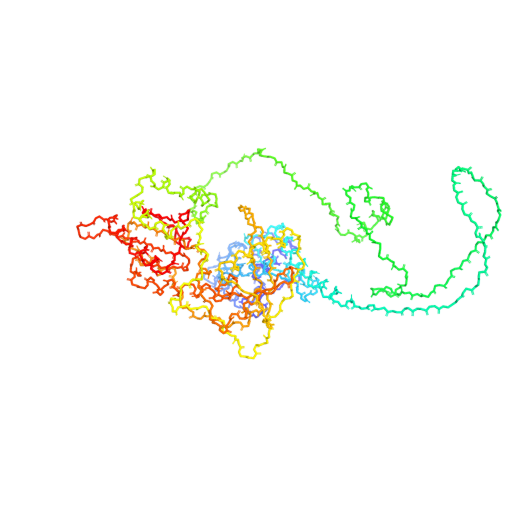SP A 1 407 ? -20.391 6.717 10.392 1.00 86.81 407 ASP A C 1
ATOM 3193 O O . ASP A 1 407 ? -21.186 6.593 11.323 1.00 86.81 407 ASP A O 1
ATOM 3197 N N . SER A 1 408 ? -19.910 5.655 9.726 1.00 85.94 408 SER A N 1
ATOM 3198 C CA . SER A 1 408 ? -20.315 4.279 10.057 1.00 85.94 408 SER A CA 1
ATOM 3199 C C . SER A 1 408 ? -19.871 3.848 11.453 1.00 85.94 408 SER A C 1
ATOM 3201 O O . SER A 1 408 ? -20.511 3.003 12.067 1.00 85.94 408 SER A O 1
ATOM 3203 N N . MET A 1 409 ? -18.789 4.437 11.963 1.00 88.81 409 MET A N 1
ATOM 3204 C CA . MET A 1 409 ? -18.242 4.135 13.284 1.00 88.81 409 MET A CA 1
ATOM 3205 C C . MET A 1 409 ? -18.882 4.960 14.408 1.00 88.81 409 MET A C 1
ATOM 3207 O O . MET A 1 409 ? -18.688 4.648 15.587 1.00 88.81 409 MET A O 1
ATOM 3211 N N . SER A 1 410 ? -19.661 5.988 14.062 1.00 87.25 410 SER A N 1
ATOM 3212 C CA . SER A 1 410 ? -20.301 6.892 15.017 1.00 87.25 410 SER A CA 1
ATOM 3213 C C . SER A 1 410 ? -21.182 6.146 16.027 1.00 87.25 410 SER A C 1
ATOM 3215 O O . SER A 1 410 ? -21.874 5.185 15.694 1.00 87.25 410 SER A O 1
ATOM 3217 N N . GLY A 1 411 ? -21.145 6.581 17.290 1.00 87.56 411 GLY A N 1
ATOM 3218 C CA . GLY A 1 411 ? -21.888 5.957 18.393 1.00 87.56 411 GLY A CA 1
ATOM 3219 C C . GLY A 1 411 ? -21.241 4.695 18.978 1.00 87.56 411 GLY A C 1
ATOM 3220 O O . GLY A 1 411 ? -21.729 4.173 19.979 1.00 87.56 411 GLY A O 1
ATOM 3221 N N . SER A 1 412 ? -20.131 4.222 18.406 1.00 92.56 412 SER A N 1
ATOM 3222 C CA . SER A 1 412 ? -19.342 3.137 18.995 1.00 92.56 412 SER A CA 1
ATOM 3223 C C . SER A 1 412 ? -18.491 3.641 20.164 1.00 92.56 412 SER A C 1
ATOM 3225 O O . SER A 1 412 ? -18.152 4.823 20.253 1.00 92.56 412 SER A O 1
ATOM 3227 N N . VAL A 1 413 ? -18.143 2.740 21.080 1.00 92.62 413 VAL A N 1
ATOM 3228 C CA . VAL A 1 413 ? -17.386 3.074 22.304 1.00 92.62 413 VAL A CA 1
ATOM 3229 C C . VAL A 1 413 ? -16.080 2.296 22.437 1.00 92.62 413 VAL A C 1
ATOM 3231 O O . VAL A 1 413 ? -15.234 2.658 23.249 1.00 92.62 413 VAL A O 1
ATOM 3234 N N . ILE A 1 414 ? -15.911 1.227 21.653 1.00 94.00 414 ILE A N 1
ATOM 3235 C CA . ILE A 1 414 ? -14.693 0.415 21.614 1.00 94.00 414 ILE A CA 1
ATOM 3236 C C . ILE A 1 414 ? -14.305 0.183 20.159 1.00 94.00 414 ILE A C 1
ATOM 3238 O O . ILE A 1 414 ? -15.151 -0.139 19.318 1.00 94.00 414 ILE A O 1
ATOM 3242 N N . TYR A 1 415 ? -13.008 0.309 19.897 1.00 94.25 415 TYR A N 1
ATOM 3243 C CA . TYR A 1 415 ? -12.424 0.260 18.572 1.00 94.25 415 TYR A CA 1
ATOM 3244 C C . TYR A 1 415 ? -11.183 -0.634 18.523 1.00 94.25 415 TYR A C 1
ATOM 3246 O O . TYR A 1 415 ? -10.432 -0.759 19.492 1.00 94.25 415 TYR A O 1
ATOM 3254 N N . SER A 1 416 ? -10.938 -1.214 17.354 1.00 94.81 416 SER A N 1
ATOM 3255 C CA . SER A 1 416 ? -9.694 -1.891 16.998 1.00 94.81 416 SER A CA 1
ATOM 3256 C C . SER A 1 416 ? -9.301 -1.528 15.567 1.00 94.81 416 SER A C 1
ATOM 3258 O O . SER A 1 416 ? -10.162 -1.334 14.714 1.00 94.81 416 SER A O 1
ATOM 3260 N N . ALA A 1 417 ? -8.003 -1.462 15.293 1.00 93.12 417 ALA A N 1
ATOM 3261 C CA . ALA A 1 417 ? -7.445 -1.228 13.967 1.00 93.12 417 ALA A CA 1
ATOM 3262 C C . ALA A 1 417 ? -6.464 -2.355 13.633 1.00 93.12 417 ALA A C 1
ATOM 3264 O O . ALA A 1 417 ? -5.531 -2.604 14.394 1.00 93.12 417 ALA A O 1
ATOM 3265 N N . ILE A 1 418 ? -6.671 -3.039 12.511 1.00 92.06 418 ILE A N 1
ATOM 3266 C CA . ILE A 1 418 ? -5.859 -4.180 12.076 1.00 92.06 418 ILE A CA 1
ATOM 3267 C C . ILE A 1 418 ? -5.109 -3.783 10.796 1.00 92.06 418 ILE A C 1
ATOM 3269 O O . ILE A 1 418 ? -5.748 -3.482 9.791 1.00 92.06 418 ILE A O 1
ATOM 3273 N N . ASP A 1 419 ? -3.770 -3.812 10.834 1.00 88.50 419 ASP A N 1
ATOM 3274 C CA . ASP A 1 419 ? -2.871 -3.534 9.693 1.00 88.50 419 ASP A CA 1
ATOM 3275 C C . ASP A 1 419 ? -2.527 -4.853 8.988 1.00 88.50 419 ASP A C 1
ATOM 3277 O O . ASP A 1 419 ? -1.893 -5.740 9.576 1.00 88.50 419 ASP A O 1
ATOM 3281 N N . LEU A 1 420 ? -2.946 -5.001 7.729 1.00 86.50 420 LEU A N 1
ATOM 3282 C CA . LEU A 1 420 ? -2.629 -6.175 6.913 1.00 86.50 420 LEU A CA 1
ATOM 3283 C C . LEU A 1 420 ? -1.150 -6.170 6.477 1.00 86.50 420 LEU A C 1
ATOM 3285 O O . LEU A 1 420 ? -0.633 -5.197 5.928 1.00 86.50 420 LEU A O 1
ATOM 3289 N N . THR A 1 421 ? -0.448 -7.291 6.670 1.00 79.56 421 THR A N 1
ATOM 3290 C CA . THR A 1 421 ? 0.986 -7.412 6.350 1.00 79.56 421 THR A CA 1
ATOM 3291 C C . THR A 1 421 ? 1.200 -7.753 4.884 1.00 79.56 421 THR A C 1
ATOM 3293 O O . THR A 1 421 ? 0.643 -8.731 4.399 1.00 79.56 421 THR A O 1
ATOM 3296 N N . ASP A 1 422 ? 2.096 -7.043 4.186 1.00 71.31 422 ASP A N 1
ATOM 3297 C CA . ASP A 1 422 ? 2.541 -7.415 2.828 1.00 71.31 422 ASP A CA 1
ATOM 3298 C C . ASP A 1 422 ? 1.363 -7.689 1.862 1.00 71.31 422 ASP A C 1
ATOM 3300 O O . ASP A 1 422 ? 1.469 -8.503 0.942 1.00 71.31 422 ASP A O 1
ATOM 3304 N N . GLY A 1 423 ? 0.237 -6.992 2.067 1.00 74.69 423 GLY A N 1
ATOM 3305 C CA . GLY A 1 423 ? -1.054 -7.309 1.457 1.00 74.69 423 GLY A CA 1
ATOM 3306 C C . GLY A 1 423 ? -1.018 -7.431 -0.067 1.00 74.69 423 GLY A C 1
ATOM 3307 O O . GLY A 1 423 ? -1.694 -8.284 -0.640 1.00 74.69 423 GLY A O 1
ATOM 3308 N N . PHE A 1 424 ? -0.154 -6.658 -0.731 1.00 82.38 424 PHE A N 1
ATOM 3309 C CA . PHE A 1 424 ? 0.016 -6.728 -2.182 1.00 82.38 424 PHE A CA 1
ATOM 3310 C C . PHE A 1 424 ? 0.405 -8.131 -2.672 1.00 82.38 424 PHE A C 1
ATOM 3312 O O . PHE A 1 424 ? -0.225 -8.652 -3.588 1.00 82.38 424 PHE A O 1
ATOM 3319 N N . TYR A 1 425 ? 1.361 -8.794 -2.014 1.00 87.38 425 TYR A N 1
ATOM 3320 C CA . TYR A 1 425 ? 1.817 -10.127 -2.425 1.00 87.38 425 TYR A CA 1
ATOM 3321 C C . TYR A 1 425 ? 0.795 -11.231 -2.132 1.00 87.38 425 TYR A C 1
ATOM 3323 O O . TYR A 1 425 ? 1.008 -12.367 -2.538 1.00 87.38 425 TYR A O 1
ATOM 3331 N N . GLN A 1 426 ? -0.302 -10.915 -1.439 1.00 84.88 426 GLN A N 1
ATOM 3332 C CA . GLN A 1 426 ? -1.373 -11.862 -1.146 1.00 84.88 426 GLN A CA 1
ATOM 3333 C C . GLN A 1 426 ? -2.418 -11.943 -2.268 1.00 84.88 426 GLN A C 1
ATOM 3335 O O . GLN A 1 426 ? -3.369 -12.708 -2.145 1.00 84.88 426 GLN A O 1
ATOM 3340 N N . ILE A 1 427 ? -2.286 -11.174 -3.353 1.00 90.25 427 ILE A N 1
ATOM 3341 C CA . ILE A 1 427 ? -3.231 -11.179 -4.479 1.00 90.25 427 ILE A CA 1
ATOM 3342 C C . ILE A 1 427 ? -2.547 -11.761 -5.709 1.00 90.25 427 ILE A C 1
ATOM 3344 O O . ILE A 1 427 ? -1.450 -11.340 -6.060 1.00 90.25 427 ILE A O 1
ATOM 3348 N N . LEU A 1 428 ? -3.200 -12.708 -6.381 1.00 94.00 428 LEU A N 1
ATOM 3349 C CA . LEU A 1 428 ? -2.688 -13.306 -7.615 1.00 94.00 428 LEU A CA 1
ATOM 3350 C C . LEU A 1 428 ? -2.753 -12.321 -8.786 1.00 94.00 428 LEU A C 1
ATOM 3352 O O . LEU A 1 428 ? -3.693 -11.534 -8.900 1.00 94.00 428 LEU A O 1
ATOM 3356 N N . MET A 1 429 ? -1.786 -12.408 -9.693 1.00 96.81 429 MET A N 1
ATOM 3357 C CA . MET A 1 429 ? -1.875 -11.774 -11.007 1.00 96.81 429 MET A CA 1
ATOM 3358 C C . MET A 1 429 ? -2.884 -12.513 -11.901 1.00 96.81 429 MET A C 1
ATOM 3360 O O . MET A 1 429 ? -3.076 -13.728 -11.797 1.00 96.81 429 MET A O 1
ATOM 3364 N N . ARG A 1 430 ? -3.527 -11.793 -12.825 1.00 96.06 430 ARG A N 1
ATOM 3365 C CA . ARG A 1 430 ? -4.197 -12.402 -13.981 1.00 96.06 430 ARG A CA 1
ATOM 3366 C C . ARG A 1 430 ? -3.128 -13.079 -14.844 1.00 96.06 430 ARG A C 1
ATOM 3368 O O . ARG A 1 430 ? -2.148 -12.437 -15.205 1.00 96.06 430 ARG A O 1
ATOM 3375 N N . GLU A 1 431 ? -3.315 -14.356 -15.181 1.00 95.06 431 GLU A N 1
ATOM 3376 C CA . GLU A 1 431 ? -2.288 -15.170 -15.866 1.00 95.06 431 GLU A CA 1
ATOM 3377 C C . GLU A 1 431 ? -1.775 -14.528 -17.162 1.00 95.06 431 GLU A C 1
ATOM 3379 O O . GLU A 1 431 ? -0.576 -14.532 -17.427 1.00 95.06 431 GLU A O 1
ATOM 3384 N N . SER A 1 432 ? -2.667 -13.913 -17.947 1.00 96.06 432 SER A N 1
ATOM 3385 C CA . SER A 1 432 ? -2.306 -13.220 -19.193 1.00 96.06 432 SER A CA 1
ATOM 3386 C C . SER A 1 432 ? -1.402 -12.005 -18.987 1.00 96.06 432 SER A C 1
ATOM 3388 O O . SER A 1 432 ? -0.718 -11.587 -19.918 1.00 96.06 432 SER A O 1
ATOM 3390 N N . ASP A 1 433 ? -1.396 -11.436 -17.783 1.00 97.12 433 ASP A N 1
ATOM 3391 C CA . ASP A 1 433 ? -0.713 -10.184 -17.465 1.00 97.12 433 ASP A CA 1
ATOM 3392 C C . ASP A 1 433 ? 0.582 -10.413 -16.689 1.00 97.12 433 ASP A C 1
ATOM 3394 O O . ASP A 1 433 ? 1.370 -9.481 -16.528 1.00 97.12 433 ASP A O 1
ATOM 3398 N N . VAL A 1 434 ? 0.834 -11.642 -16.227 1.00 97.62 434 VAL A N 1
ATOM 3399 C CA . VAL A 1 434 ? 2.082 -12.030 -15.557 1.00 97.62 434 VAL A CA 1
ATOM 3400 C C . VAL A 1 434 ? 3.312 -11.543 -16.343 1.00 97.62 434 VAL A C 1
ATOM 3402 O O . VAL A 1 434 ? 4.144 -10.859 -15.737 1.00 97.62 434 VAL A O 1
ATOM 3405 N N . PRO A 1 435 ? 3.420 -11.740 -17.677 1.00 97.06 435 PRO A N 1
ATOM 3406 C CA . PRO A 1 435 ? 4.579 -11.268 -18.438 1.00 97.06 435 PRO A CA 1
ATOM 3407 C C . PRO A 1 435 ? 4.775 -9.745 -18.402 1.00 97.06 435 PRO A C 1
ATOM 3409 O O . PRO A 1 435 ? 5.898 -9.268 -18.567 1.00 97.06 435 PRO A O 1
ATOM 3412 N N . LEU A 1 436 ? 3.721 -8.952 -18.173 1.00 97.38 436 LEU A N 1
ATOM 3413 C CA . LEU A 1 436 ? 3.821 -7.488 -18.090 1.00 97.38 436 LEU A CA 1
ATOM 3414 C C . LEU A 1 436 ? 4.589 -7.035 -16.847 1.00 97.38 436 LEU A C 1
ATOM 3416 O O . LEU A 1 436 ? 5.203 -5.970 -16.852 1.00 97.38 436 LEU A O 1
ATOM 3420 N N . THR A 1 437 ? 4.579 -7.853 -15.796 1.00 97.56 437 THR A N 1
ATOM 3421 C CA . THR A 1 437 ? 5.268 -7.578 -14.530 1.00 97.56 437 THR A CA 1
ATOM 3422 C C . THR A 1 437 ? 6.754 -7.922 -14.565 1.00 97.56 437 THR A C 1
ATOM 3424 O O . THR A 1 437 ? 7.421 -7.820 -13.536 1.00 97.56 437 THR A O 1
ATOM 3427 N N . ALA A 1 438 ? 7.282 -8.331 -15.723 1.00 97.75 438 ALA A N 1
ATOM 3428 C CA . ALA A 1 438 ? 8.667 -8.739 -15.858 1.00 97.75 438 ALA A CA 1
ATOM 3429 C C . ALA A 1 438 ? 9.635 -7.634 -15.405 1.00 97.75 438 ALA A C 1
ATOM 3431 O O . ALA A 1 438 ? 9.553 -6.476 -15.828 1.00 97.75 438 ALA A O 1
ATOM 3432 N N . VAL A 1 439 ? 10.572 -8.002 -14.539 1.00 97.75 439 VAL A N 1
ATOM 3433 C CA . VAL A 1 439 ? 11.560 -7.122 -13.929 1.00 97.75 439 VAL A CA 1
ATOM 3434 C C . VAL A 1 439 ? 12.963 -7.685 -14.075 1.00 97.75 439 VAL A C 1
ATOM 3436 O O . VAL A 1 439 ? 13.215 -8.862 -13.828 1.00 97.75 439 VAL A O 1
ATOM 3439 N N . SER A 1 440 ? 13.897 -6.830 -14.478 1.00 96.69 440 SER A N 1
ATOM 3440 C CA . SER A 1 440 ? 15.311 -7.181 -14.573 1.00 96.69 440 SER A CA 1
ATOM 3441 C C . SER A 1 440 ? 16.020 -6.962 -13.240 1.00 96.69 440 SER A C 1
ATOM 3443 O O . SER A 1 440 ? 15.713 -6.005 -12.520 1.00 96.69 440 SER A O 1
ATOM 3445 N N . THR A 1 441 ? 17.013 -7.794 -12.942 1.00 95.94 441 THR A N 1
ATOM 3446 C CA . THR A 1 441 ? 17.956 -7.602 -11.834 1.00 95.94 441 THR A CA 1
ATOM 3447 C C . THR A 1 441 ? 19.322 -7.142 -12.352 1.00 95.94 441 THR A C 1
ATOM 3449 O O . THR A 1 441 ? 19.690 -7.435 -13.494 1.00 95.94 441 THR A O 1
ATOM 3452 N N . PRO A 1 442 ? 20.133 -6.443 -11.533 1.00 92.06 442 PRO A N 1
ATOM 3453 C CA . PRO A 1 442 ? 21.512 -6.093 -11.894 1.00 92.06 442 PRO A CA 1
ATOM 3454 C C . PRO A 1 442 ? 22.416 -7.294 -12.211 1.00 92.06 442 PRO A C 1
ATOM 3456 O O . PRO A 1 442 ? 23.397 -7.133 -12.933 1.00 92.06 442 PRO A O 1
ATOM 3459 N N . SER A 1 443 ? 22.096 -8.475 -11.674 1.00 90.38 443 SER A N 1
ATOM 3460 C CA . SER A 1 443 ? 22.779 -9.748 -11.936 1.00 90.38 443 SER A CA 1
ATOM 3461 C C . SER A 1 443 ? 22.481 -10.326 -13.327 1.00 90.38 443 SER A C 1
ATOM 3463 O O . SER A 1 443 ? 23.098 -11.309 -13.725 1.00 90.38 443 SER A O 1
ATOM 3465 N N . GLY A 1 444 ? 21.585 -9.694 -14.094 1.00 90.94 444 GLY A N 1
ATOM 3466 C CA . GLY A 1 444 ? 21.255 -10.090 -15.463 1.00 90.94 444 GLY A CA 1
ATOM 3467 C C . GLY A 1 444 ? 20.101 -11.085 -15.568 1.00 90.94 444 GLY A C 1
ATOM 3468 O O . GLY A 1 444 ? 19.869 -11.608 -16.653 1.00 90.94 444 GLY A O 1
ATOM 3469 N N . MET A 1 445 ? 19.373 -11.334 -14.478 1.00 94.56 445 MET A N 1
ATOM 3470 C CA . MET A 1 445 ? 18.178 -12.178 -14.487 1.00 94.56 445 MET A CA 1
ATOM 3471 C C . MET A 1 445 ? 16.935 -11.362 -14.847 1.00 94.56 445 MET A C 1
ATOM 3473 O O . MET A 1 445 ? 16.851 -10.166 -14.552 1.00 94.56 445 MET A O 1
ATOM 3477 N N . LEU A 1 446 ? 15.957 -12.024 -15.464 1.00 97.38 446 LEU A N 1
ATOM 3478 C CA . LEU A 1 446 ? 14.629 -11.480 -15.734 1.00 97.38 446 LEU A CA 1
ATOM 3479 C C . LEU A 1 446 ? 13.596 -12.347 -15.010 1.00 97.38 446 LEU A C 1
ATOM 3481 O O . LEU A 1 446 ? 13.503 -13.545 -15.266 1.00 97.38 446 LEU A O 1
ATOM 3485 N N . TRP A 1 447 ? 12.823 -11.737 -14.117 1.00 98.00 447 TRP A N 1
ATOM 3486 C CA . TRP A 1 447 ? 11.793 -12.406 -13.319 1.00 98.00 447 TRP A CA 1
ATOM 3487 C C . TRP A 1 447 ? 10.423 -11.832 -13.636 1.00 98.00 447 TRP A C 1
ATOM 3489 O O . TRP A 1 447 ? 10.309 -10.631 -13.831 1.00 98.00 447 TRP A O 1
ATOM 3499 N N . GLU A 1 448 ? 9.375 -12.643 -13.615 1.00 97.81 448 GLU A N 1
ATOM 3500 C CA . GLU A 1 448 ? 7.982 -12.188 -13.651 1.00 97.81 448 GLU A CA 1
ATOM 3501 C C . GLU A 1 448 ? 7.251 -12.572 -12.367 1.00 97.81 448 GLU A C 1
ATOM 3503 O O . GLU A 1 448 ? 7.579 -13.572 -11.723 1.00 97.81 448 GLU A O 1
ATOM 3508 N N . TRP A 1 449 ? 6.273 -11.755 -11.984 1.00 97.62 449 TRP A N 1
ATOM 3509 C CA . TRP A 1 449 ? 5.517 -11.904 -10.752 1.00 97.62 449 TRP A CA 1
ATOM 3510 C C . TRP A 1 449 ? 4.207 -12.657 -10.985 1.00 97.62 449 TRP A C 1
ATOM 3512 O O . TRP A 1 449 ? 3.405 -12.288 -11.838 1.00 97.62 449 TRP A O 1
ATOM 3522 N N . LEU A 1 450 ? 3.977 -13.691 -10.177 1.00 96.38 450 LEU A N 1
ATOM 3523 C CA . LEU A 1 450 ? 2.733 -14.471 -10.135 1.00 96.38 450 LEU A CA 1
ATOM 3524 C C . LEU A 1 450 ? 1.725 -13.890 -9.130 1.00 96.38 450 LEU A C 1
ATOM 3526 O O . LEU A 1 450 ? 0.520 -14.121 -9.223 1.00 96.38 450 LEU A O 1
ATOM 3530 N N . VAL A 1 451 ? 2.220 -13.087 -8.191 1.00 94.69 451 VAL A N 1
ATOM 3531 C CA . VAL A 1 451 ? 1.440 -12.299 -7.229 1.00 94.69 451 VAL A CA 1
ATOM 3532 C C . VAL A 1 451 ? 1.621 -10.815 -7.513 1.00 94.69 451 VAL A C 1
ATOM 3534 O O . VAL A 1 451 ? 2.615 -10.429 -8.106 1.00 94.69 451 VAL A O 1
ATOM 3537 N N . MET A 1 452 ? 0.702 -9.964 -7.081 1.00 94.94 452 MET A N 1
ATOM 3538 C CA . MET A 1 452 ? 0.714 -8.535 -7.374 1.00 94.94 452 MET A CA 1
ATOM 3539 C C . MET A 1 452 ? 1.906 -7.827 -6.693 1.00 94.94 452 MET A C 1
ATOM 3541 O O . MET A 1 452 ? 1.914 -7.670 -5.468 1.00 94.94 452 MET A O 1
ATOM 3545 N N . PRO A 1 453 ? 2.925 -7.362 -7.447 1.00 94.44 453 PRO A N 1
ATOM 3546 C CA . PRO A 1 453 ? 4.052 -6.651 -6.862 1.00 94.44 453 PRO A CA 1
ATOM 3547 C C . PRO A 1 453 ? 3.689 -5.215 -6.479 1.00 94.44 453 PRO A C 1
ATOM 3549 O O . PRO A 1 453 ? 2.777 -4.587 -7.024 1.00 94.44 453 PRO A O 1
ATOM 3552 N N . GLN A 1 454 ? 4.479 -4.649 -5.570 1.00 91.50 454 GLN A N 1
ATOM 3553 C CA . GLN A 1 454 ? 4.394 -3.228 -5.240 1.00 91.50 454 GLN A CA 1
ATOM 3554 C C . GLN A 1 454 ? 4.849 -2.357 -6.422 1.00 91.50 454 GLN A C 1
ATOM 3556 O O . GLN A 1 454 ? 5.773 -2.706 -7.156 1.00 91.50 454 GLN A O 1
ATOM 3561 N N . GLY A 1 455 ? 4.233 -1.179 -6.561 1.00 92.00 455 GLY A N 1
ATOM 3562 C CA . GLY A 1 455 ? 4.597 -0.174 -7.567 1.00 92.00 455 GLY A CA 1
ATOM 3563 C C . GLY A 1 455 ? 3.739 -0.180 -8.835 1.00 92.00 455 GLY A C 1
ATOM 3564 O O . GLY A 1 455 ? 3.877 0.737 -9.644 1.00 92.00 455 GLY A O 1
ATOM 3565 N N . LEU A 1 456 ? 2.837 -1.151 -9.004 1.00 95.06 456 LEU A N 1
ATOM 3566 C CA . LEU A 1 456 ? 1.843 -1.133 -10.080 1.00 95.06 456 LEU A CA 1
ATOM 3567 C C . LEU A 1 456 ? 0.752 -0.089 -9.809 1.00 95.06 456 LEU A C 1
ATOM 3569 O O . LEU A 1 456 ? 0.273 0.057 -8.684 1.00 95.06 456 LEU A O 1
ATOM 3573 N N . LYS A 1 457 ? 0.323 0.612 -10.861 1.00 93.12 457 LYS A N 1
ATOM 3574 C CA . LYS A 1 457 ? -0.622 1.741 -10.796 1.00 93.12 457 LYS A CA 1
ATOM 3575 C C . LYS A 1 457 ? -1.926 1.418 -10.072 1.00 93.12 457 LYS A C 1
ATOM 3577 O O . LYS A 1 457 ? -2.366 2.183 -9.221 1.00 93.12 457 LYS A O 1
ATOM 3582 N N . ASN A 1 458 ? -2.532 0.283 -10.410 1.00 92.62 458 ASN A N 1
ATOM 3583 C CA . ASN A 1 458 ? -3.848 -0.113 -9.909 1.00 92.62 458 ASN A CA 1
ATOM 3584 C C . ASN A 1 458 ? -3.764 -1.069 -8.704 1.00 92.62 458 ASN A C 1
ATOM 3586 O O . ASN A 1 458 ? -4.793 -1.598 -8.273 1.00 92.62 458 ASN A O 1
ATOM 3590 N N . ALA A 1 459 ? -2.567 -1.321 -8.159 1.00 91.06 459 ALA A N 1
ATOM 3591 C CA . ALA A 1 459 ? -2.395 -2.265 -7.056 1.00 91.06 459 ALA A CA 1
ATOM 3592 C C . ALA A 1 459 ? -3.184 -1.868 -5.792 1.00 91.06 459 ALA A C 1
ATOM 3594 O O . ALA A 1 459 ? -3.925 -2.715 -5.290 1.00 91.06 459 ALA A O 1
ATOM 3595 N N . PRO A 1 460 ? -3.160 -0.601 -5.317 1.00 87.25 460 PRO A N 1
ATOM 3596 C CA . PRO A 1 460 ? -3.969 -0.193 -4.162 1.00 87.25 460 PRO A CA 1
ATOM 3597 C C . PRO A 1 460 ? -5.476 -0.373 -4.389 1.00 87.25 460 PRO A C 1
ATOM 3599 O O . PRO A 1 460 ? -6.197 -0.819 -3.501 1.00 87.25 460 PRO A O 1
ATOM 3602 N N . ALA A 1 461 ? -5.956 -0.076 -5.599 1.00 87.75 461 ALA A N 1
ATOM 3603 C CA . ALA A 1 461 ? -7.366 -0.226 -5.955 1.00 87.75 461 ALA A CA 1
ATOM 3604 C C . ALA A 1 461 ? -7.803 -1.700 -5.967 1.00 87.75 461 ALA A C 1
ATOM 3606 O O . ALA A 1 461 ? -8.892 -2.033 -5.499 1.00 87.75 461 ALA A O 1
ATOM 3607 N N . THR A 1 462 ? -6.944 -2.585 -6.477 1.00 89.62 462 THR A N 1
ATOM 3608 C CA . THR A 1 462 ? -7.182 -4.036 -6.481 1.00 89.62 462 THR A CA 1
ATOM 3609 C C . THR A 1 462 ? -7.178 -4.590 -5.064 1.00 89.62 462 THR A C 1
ATOM 3611 O O . THR A 1 462 ? -8.055 -5.378 -4.712 1.00 89.62 462 THR A O 1
ATOM 3614 N N . PHE A 1 463 ? -6.230 -4.142 -4.240 1.00 87.12 463 PHE A N 1
ATOM 3615 C CA . PHE A 1 463 ? -6.144 -4.544 -2.846 1.00 87.12 463 PHE A CA 1
ATOM 3616 C C . PHE A 1 4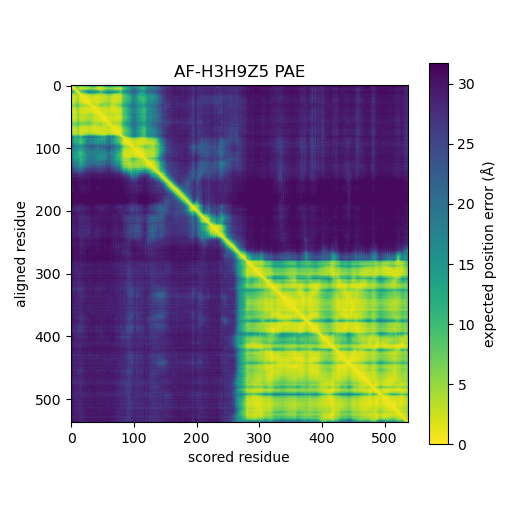63 ? -7.404 -4.161 -2.069 1.00 87.12 463 PHE A C 1
ATOM 3618 O O . PHE A 1 463 ? -8.057 -5.024 -1.487 1.00 87.12 463 PHE A O 1
ATOM 3625 N N . ASN A 1 464 ? -7.829 -2.899 -2.178 1.00 84.94 464 ASN A N 1
ATOM 3626 C CA . ASN A 1 464 ? -9.056 -2.428 -1.546 1.00 84.94 464 ASN A CA 1
ATOM 3627 C C . ASN A 1 464 ? -10.295 -3.210 -2.020 1.00 84.94 464 ASN A C 1
ATOM 3629 O O . ASN A 1 464 ? -11.154 -3.553 -1.209 1.00 84.94 464 ASN A O 1
ATOM 3633 N N . ARG A 1 465 ? -10.378 -3.538 -3.321 1.00 87.12 465 ARG A N 1
ATOM 3634 C CA . ARG A 1 465 ? -11.450 -4.376 -3.892 1.00 87.12 465 ARG A CA 1
ATOM 3635 C C . ARG A 1 465 ? -11.480 -5.767 -3.255 1.00 87.12 465 ARG A C 1
ATOM 3637 O O . ARG A 1 465 ? -12.561 -6.248 -2.936 1.00 87.12 465 ARG A O 1
ATOM 3644 N N . MET A 1 466 ? -10.318 -6.395 -3.066 1.00 89.38 466 MET A N 1
ATOM 3645 C CA . MET A 1 466 ? -10.197 -7.719 -2.448 1.00 89.38 466 MET A CA 1
ATOM 3646 C C . MET A 1 466 ? -10.629 -7.693 -0.979 1.00 89.38 466 MET A C 1
ATOM 3648 O O . MET A 1 466 ? -11.513 -8.459 -0.601 1.00 89.38 466 MET A O 1
ATOM 3652 N N . VAL A 1 467 ? -10.091 -6.768 -0.178 1.00 88.44 467 VAL A N 1
ATOM 3653 C CA . VAL A 1 467 ? -10.435 -6.659 1.250 1.00 88.44 467 VAL A CA 1
ATOM 3654 C C . VAL A 1 467 ? -11.921 -6.340 1.431 1.00 88.44 467 VAL A C 1
ATOM 3656 O O . VAL A 1 467 ? -12.608 -7.018 2.192 1.00 88.44 467 VAL A O 1
ATOM 3659 N N . SER A 1 468 ? -12.454 -5.392 0.653 1.00 87.06 468 SER A N 1
ATOM 3660 C CA . SER A 1 468 ? -13.882 -5.042 0.685 1.00 87.06 468 SER A CA 1
ATOM 3661 C C . SER A 1 468 ? -14.784 -6.204 0.259 1.00 87.06 468 SER A C 1
ATOM 3663 O O . SER A 1 468 ? -15.905 -6.321 0.748 1.00 87.06 468 SER A O 1
ATOM 3665 N N . HIS A 1 469 ? -14.331 -7.050 -0.673 1.00 88.38 469 HIS A N 1
ATOM 3666 C CA . HIS A 1 469 ? -15.074 -8.233 -1.107 1.00 88.38 469 HIS A CA 1
ATOM 3667 C C . HIS A 1 469 ? -15.145 -9.280 0.008 1.00 88.38 469 HIS A C 1
ATOM 3669 O O . HIS A 1 469 ? -16.233 -9.754 0.330 1.00 88.38 469 HIS A O 1
ATOM 3675 N N . VAL A 1 470 ? -13.999 -9.579 0.624 1.00 89.88 470 VAL A N 1
ATOM 3676 C CA . VAL A 1 470 ? -13.866 -10.572 1.696 1.00 89.88 470 VAL A CA 1
ATOM 3677 C C . VAL A 1 470 ? -14.615 -10.139 2.963 1.00 89.88 470 VAL A C 1
ATOM 3679 O O . VAL A 1 470 ? -15.331 -10.938 3.558 1.00 89.88 470 VAL A O 1
ATOM 3682 N N . LEU A 1 471 ? -14.527 -8.861 3.344 1.00 90.69 471 LEU A N 1
ATOM 3683 C CA . LEU A 1 471 ? -15.183 -8.317 4.542 1.00 90.69 471 LEU A CA 1
ATOM 3684 C C . LEU A 1 471 ? -16.609 -7.816 4.300 1.00 90.69 471 LEU A C 1
ATOM 3686 O O . LEU A 1 471 ? -17.251 -7.322 5.225 1.00 90.69 471 LEU A O 1
ATOM 3690 N N . ARG A 1 472 ? -17.148 -7.957 3.084 1.00 89.88 472 ARG A N 1
ATOM 3691 C CA . ARG A 1 472 ? -18.497 -7.482 2.738 1.00 89.88 472 ARG A CA 1
ATOM 3692 C C . ARG A 1 472 ? -19.592 -7.923 3.723 1.00 89.88 472 ARG A C 1
ATOM 3694 O O . ARG A 1 472 ? -20.461 -7.088 3.984 1.00 89.88 472 ARG A O 1
ATOM 3701 N N . PRO A 1 473 ? -19.591 -9.164 4.259 1.00 92.75 473 PRO A N 1
ATOM 3702 C CA . PRO A 1 473 ? -20.583 -9.595 5.246 1.00 92.75 473 PRO A CA 1
ATOM 3703 C C . PRO A 1 473 ? -20.475 -8.873 6.595 1.00 92.75 473 PRO A C 1
ATOM 3705 O O . PRO A 1 473 ? -21.453 -8.834 7.329 1.00 92.75 473 PRO A O 1
ATOM 3708 N N . LEU A 1 474 ? -19.305 -8.314 6.918 1.00 94.12 474 LEU A N 1
ATOM 3709 C CA . LEU A 1 474 ? -18.986 -7.706 8.215 1.00 94.12 474 LEU A CA 1
ATOM 3710 C C . LEU A 1 474 ? -18.891 -6.173 8.145 1.00 94.12 474 LEU A C 1
ATOM 3712 O O . LEU A 1 474 ? -18.543 -5.527 9.128 1.00 94.12 474 LEU A O 1
ATOM 3716 N N . ARG A 1 475 ? -19.191 -5.570 6.988 1.00 89.88 475 ARG A N 1
ATOM 3717 C CA . ARG A 1 475 ? -18.969 -4.138 6.711 1.00 89.88 475 ARG A CA 1
ATOM 3718 C C . ARG A 1 475 ? -19.648 -3.179 7.696 1.00 89.88 475 ARG A C 1
ATOM 3720 O O . ARG A 1 475 ? -19.227 -2.034 7.784 1.00 89.88 475 ARG A O 1
ATOM 3727 N N . ASP A 1 476 ? -20.704 -3.634 8.369 1.00 90.69 476 ASP A N 1
ATOM 3728 C CA . ASP A 1 476 ? -21.515 -2.808 9.267 1.00 90.69 476 ASP A CA 1
ATOM 3729 C C . ASP A 1 476 ? -20.779 -2.497 10.583 1.00 90.69 476 ASP A C 1
ATOM 3731 O O . ASP A 1 476 ? -21.069 -1.487 11.215 1.00 90.69 476 ASP A O 1
ATOM 3735 N N . PHE A 1 477 ? -19.815 -3.339 10.976 1.00 93.12 477 PHE A N 1
ATOM 3736 C CA . PHE A 1 477 ? -18.978 -3.141 12.168 1.00 93.12 477 PHE A CA 1
ATOM 3737 C C . PHE A 1 477 ? -17.469 -3.246 11.890 1.00 93.12 477 PHE A C 1
ATOM 3739 O O . PHE A 1 477 ? -16.659 -2.996 12.784 1.00 93.12 477 PHE A O 1
ATOM 3746 N N . ALA A 1 478 ? -17.083 -3.652 10.675 1.00 93.31 478 ALA A N 1
ATOM 3747 C CA . ALA A 1 478 ? -15.701 -3.824 10.239 1.00 93.31 478 ALA A CA 1
ATOM 3748 C C . ALA A 1 478 ? -15.407 -3.127 8.887 1.00 93.31 478 ALA A C 1
ATOM 3750 O O . ALA A 1 478 ? -15.018 -3.799 7.922 1.00 93.31 478 ALA A O 1
ATOM 3751 N N . PRO A 1 479 ? -15.624 -1.803 8.749 1.00 90.62 479 PRO A N 1
ATOM 3752 C CA . PRO A 1 479 ? -15.254 -1.084 7.537 1.00 90.62 479 PRO A CA 1
ATOM 3753 C C . PRO A 1 479 ? -13.742 -1.165 7.271 1.00 90.62 479 PRO A C 1
ATOM 3755 O O . PRO A 1 479 ? -12.910 -0.973 8.157 1.00 90.62 479 PRO A O 1
ATOM 3758 N N . SER A 1 480 ? -13.380 -1.411 6.012 1.00 87.31 480 SER A N 1
ATOM 3759 C CA . SER A 1 480 ? -11.987 -1.446 5.556 1.00 87.31 480 SER A CA 1
ATOM 3760 C C . SER A 1 480 ? -11.637 -0.236 4.700 1.00 87.31 480 SER A C 1
ATOM 3762 O O . SER A 1 480 ? -12.451 0.213 3.888 1.00 87.31 480 SER A O 1
ATOM 3764 N N . TYR A 1 481 ? -10.394 0.226 4.801 1.00 81.94 481 TYR A N 1
ATOM 3765 C CA . TYR A 1 481 ? -9.839 1.248 3.923 1.00 81.94 481 TYR A CA 1
ATOM 3766 C C . TYR A 1 481 ? -8.397 0.892 3.549 1.00 81.94 481 TYR A C 1
ATOM 3768 O O . TYR A 1 481 ? -7.483 1.025 4.359 1.00 81.94 481 TYR A O 1
ATOM 3776 N N . PHE A 1 482 ? -8.187 0.457 2.303 1.00 77.81 482 PHE A N 1
ATOM 3777 C CA . PHE A 1 482 ? -6.912 -0.118 1.854 1.00 77.81 482 PHE A CA 1
ATOM 3778 C C . PHE A 1 482 ? -6.408 -1.222 2.804 1.00 77.81 482 PHE A C 1
ATOM 3780 O O . PHE A 1 482 ? -7.062 -2.256 2.903 1.00 77.81 482 PHE A O 1
ATOM 3787 N N . ASP A 1 483 ? -5.258 -1.000 3.450 1.00 78.44 483 ASP A N 1
ATOM 3788 C CA . ASP A 1 483 ? -4.532 -1.951 4.300 1.00 78.44 483 ASP A CA 1
ATOM 3789 C C . ASP A 1 483 ? -5.076 -2.021 5.737 1.00 78.44 483 ASP A C 1
ATOM 3791 O O . ASP A 1 483 ? -4.714 -2.942 6.471 1.00 78.44 483 ASP A O 1
ATOM 3795 N N . ASP A 1 484 ? -5.961 -1.092 6.116 1.00 85.69 484 ASP A N 1
ATOM 3796 C CA . ASP A 1 484 ? -6.513 -0.985 7.464 1.00 85.69 484 ASP A CA 1
ATOM 3797 C C . ASP A 1 484 ? -7.939 -1.553 7.532 1.00 85.69 484 ASP A C 1
ATOM 3799 O O . ASP A 1 484 ? -8.826 -1.171 6.758 1.00 85.69 484 ASP A O 1
ATOM 3803 N N . ILE A 1 485 ? -8.179 -2.438 8.501 1.00 91.19 485 ILE A N 1
ATOM 3804 C CA . ILE A 1 485 ? -9.521 -2.887 8.892 1.00 91.19 485 ILE A CA 1
ATOM 3805 C C . ILE A 1 485 ? -9.851 -2.243 10.235 1.00 91.19 485 ILE A C 1
ATOM 3807 O O . ILE A 1 485 ? -9.156 -2.480 11.226 1.00 91.19 485 ILE A O 1
ATOM 3811 N N . PHE A 1 486 ? -10.919 -1.453 10.279 1.00 93.19 486 PHE A N 1
ATOM 3812 C CA . PHE A 1 486 ? -11.390 -0.823 11.505 1.00 93.19 486 PHE A CA 1
ATOM 3813 C C . PHE A 1 486 ? -12.563 -1.616 12.046 1.00 93.19 486 PHE A C 1
ATOM 3815 O O . PHE A 1 486 ? -13.570 -1.746 11.366 1.00 93.19 486 PHE A O 1
ATOM 3822 N N . VAL A 1 487 ? -12.444 -2.137 13.261 1.00 95.44 487 VAL A N 1
ATOM 3823 C CA . VAL A 1 487 ? -13.539 -2.810 13.961 1.00 95.44 487 VAL A CA 1
ATOM 3824 C C . VAL A 1 487 ? -14.066 -1.860 15.019 1.00 95.44 487 VAL A C 1
ATOM 3826 O O . VAL A 1 487 ? -13.287 -1.315 15.797 1.00 95.44 487 VAL A O 1
ATOM 3829 N N . HIS A 1 488 ? -15.376 -1.665 15.076 1.00 95.19 488 HIS A N 1
ATOM 3830 C CA . HIS A 1 488 ? -16.020 -0.790 16.050 1.00 95.19 488 HIS A CA 1
ATOM 3831 C C . HIS A 1 488 ? -17.237 -1.477 16.654 1.00 95.19 488 HIS A C 1
ATOM 3833 O O . HIS A 1 488 ? -17.848 -2.359 16.047 1.00 95.19 488 HIS A O 1
ATOM 3839 N N . SER A 1 489 ? -17.561 -1.169 17.907 1.00 95.94 489 SER A N 1
ATOM 3840 C CA . SER A 1 489 ? -18.694 -1.799 18.590 1.00 95.94 489 SER A CA 1
ATOM 3841 C C . SER A 1 489 ? -19.305 -0.902 19.657 1.00 95.94 489 SER A C 1
ATOM 3843 O O . SER A 1 489 ? -18.635 -0.056 20.256 1.00 95.94 489 SER A O 1
ATOM 3845 N N . HIS A 1 490 ? -20.589 -1.131 19.905 1.00 93.31 490 HIS A N 1
ATOM 3846 C CA . HIS A 1 490 ? -21.359 -0.565 21.005 1.00 93.31 490 HIS A CA 1
ATOM 3847 C C . HIS A 1 490 ? -21.999 -1.702 21.811 1.00 93.31 490 HIS A C 1
ATOM 3849 O O . HIS A 1 490 ? -21.967 -2.859 21.394 1.00 93.31 490 HIS A O 1
ATOM 3855 N N . ALA A 1 491 ? -22.516 -1.386 22.998 1.00 92.56 491 ALA A N 1
ATOM 3856 C CA . ALA A 1 491 ? -23.233 -2.367 23.804 1.00 92.56 491 ALA A CA 1
ATOM 3857 C C . ALA A 1 491 ? -24.548 -2.770 23.115 1.00 92.56 491 ALA A C 1
ATOM 3859 O O . ALA A 1 491 ? -25.242 -1.917 22.565 1.00 92.56 491 ALA A O 1
ATOM 3860 N N . GLU A 1 492 ? -24.890 -4.052 23.188 1.00 91.25 492 GLU A N 1
ATOM 3861 C CA . GLU A 1 492 ? -26.149 -4.618 22.688 1.00 91.25 492 GLU A CA 1
ATOM 3862 C C . GLU A 1 492 ? -26.967 -5.145 23.879 1.00 91.25 492 GLU A C 1
ATOM 3864 O O . GLU A 1 492 ? -26.432 -5.329 24.974 1.00 91.25 492 GLU A O 1
ATOM 3869 N N . GLU A 1 493 ? -28.271 -5.380 23.710 1.00 88.25 493 GLU A N 1
ATOM 3870 C CA . GLU A 1 493 ? -29.130 -5.830 24.815 1.00 88.25 493 GLU A CA 1
ATOM 3871 C C . GLU A 1 493 ? -28.581 -7.098 25.494 1.00 88.25 493 GLU A C 1
ATOM 3873 O O . GLU A 1 493 ? -28.472 -8.163 24.889 1.00 88.25 493 GLU A O 1
ATOM 3878 N N . GLY A 1 494 ? -28.229 -6.973 26.778 1.00 87.75 494 GLY A N 1
ATOM 3879 C CA . GLY A 1 494 ? -27.696 -8.071 27.587 1.00 87.75 494 GLY A CA 1
ATOM 3880 C C . GLY A 1 494 ? -26.203 -8.373 27.402 1.00 87.75 494 GLY A C 1
ATOM 3881 O O . GLY A 1 494 ? -25.705 -9.278 28.068 1.00 87.75 494 GLY A O 1
ATOM 3882 N N . LEU A 1 495 ? -25.477 -7.627 26.560 1.00 91.75 495 LEU A N 1
ATOM 3883 C CA . LEU A 1 495 ? -24.036 -7.786 26.342 1.00 91.75 495 LEU A CA 1
ATOM 3884 C C . LEU A 1 495 ? -23.298 -6.460 26.530 1.00 91.75 495 LEU A C 1
ATOM 3886 O O . LEU A 1 495 ? -23.706 -5.413 26.025 1.00 91.75 495 LEU A O 1
ATOM 3890 N N . SER A 1 496 ? -22.165 -6.496 27.231 1.00 93.75 496 SER A N 1
ATOM 3891 C CA . SER A 1 496 ? -21.324 -5.306 27.329 1.00 93.75 496 SER A CA 1
ATOM 3892 C C . SER A 1 496 ? -20.693 -4.983 25.968 1.00 93.75 496 SER A C 1
ATOM 3894 O O . SER A 1 496 ? -20.528 -5.857 25.113 1.00 93.75 496 SER A O 1
ATOM 3896 N N . ALA A 1 497 ? -20.290 -3.726 25.762 1.00 92.94 497 ALA A N 1
ATOM 3897 C CA . ALA A 1 497 ? -19.625 -3.327 24.522 1.00 92.94 497 ALA A CA 1
ATOM 3898 C C . ALA A 1 497 ? -18.361 -4.157 24.244 1.00 92.94 497 ALA A C 1
ATOM 3900 O O . ALA A 1 497 ? -18.048 -4.412 23.083 1.00 92.94 497 ALA A O 1
ATOM 3901 N N . ILE A 1 498 ? -17.647 -4.597 25.291 1.00 94.38 498 ILE A N 1
ATOM 3902 C CA . ILE A 1 498 ? -16.447 -5.416 25.115 1.00 94.38 498 ILE A CA 1
ATOM 3903 C C . ILE A 1 498 ? -16.794 -6.837 24.664 1.00 94.38 498 ILE A C 1
ATOM 3905 O O . ILE A 1 498 ? -16.134 -7.350 23.764 1.00 94.38 498 ILE A O 1
ATOM 3909 N N . ASP A 1 499 ? -17.862 -7.439 25.192 1.00 94.50 499 ASP A N 1
ATOM 3910 C CA . ASP A 1 499 ? -18.304 -8.779 24.780 1.00 94.50 499 ASP A CA 1
ATOM 3911 C C . ASP A 1 499 ? -18.708 -8.791 23.300 1.00 94.50 499 ASP A C 1
ATOM 3913 O O . ASP A 1 499 ? -18.287 -9.659 22.529 1.00 94.50 499 ASP A O 1
ATOM 3917 N N . VAL A 1 500 ? -19.469 -7.773 22.882 1.00 96.06 500 VAL A N 1
ATOM 3918 C CA . VAL A 1 500 ? -19.840 -7.557 21.477 1.00 96.06 500 VAL A CA 1
ATOM 3919 C C . VAL A 1 500 ? -18.590 -7.363 20.615 1.00 96.06 500 VAL A C 1
ATOM 3921 O O . VAL A 1 500 ? -18.458 -7.983 19.559 1.00 96.06 500 VAL A O 1
ATOM 3924 N N . HIS A 1 501 ? -17.631 -6.557 21.077 1.00 96.44 501 HIS A N 1
ATOM 3925 C CA . HIS A 1 501 ? -16.406 -6.286 20.329 1.00 96.44 501 HIS A CA 1
ATOM 3926 C C . HIS A 1 501 ? -15.537 -7.532 20.132 1.00 96.44 501 HIS A C 1
ATOM 3928 O O . HIS A 1 501 ? -15.025 -7.763 19.037 1.00 96.44 501 HIS A O 1
ATOM 3934 N N . LEU A 1 502 ? -15.402 -8.378 21.158 1.00 95.94 502 LEU A N 1
ATOM 3935 C CA . LEU A 1 502 ? -14.681 -9.646 21.045 1.00 95.94 502 LEU A CA 1
ATOM 3936 C C . LEU A 1 502 ? -15.374 -10.606 20.069 1.00 95.94 502 LEU A C 1
ATOM 3938 O O . LEU A 1 502 ? -14.693 -11.281 19.294 1.00 95.94 502 LEU A O 1
ATOM 3942 N N . ARG A 1 503 ? -16.715 -10.631 20.048 1.00 96.00 503 ARG A N 1
ATOM 3943 C CA . ARG A 1 503 ? -17.497 -11.389 19.057 1.00 96.00 503 ARG A CA 1
ATOM 3944 C C . ARG A 1 503 ? -17.210 -10.901 17.634 1.00 96.00 503 ARG A C 1
ATOM 3946 O O . ARG A 1 503 ? -16.962 -11.725 16.754 1.00 96.00 503 ARG A O 1
ATOM 3953 N N . HIS A 1 504 ? -17.194 -9.587 17.412 1.00 96.69 504 HIS A N 1
ATOM 3954 C CA . HIS A 1 504 ? -16.871 -8.991 16.113 1.00 96.69 504 HIS A CA 1
ATOM 3955 C C . HIS A 1 504 ? -15.436 -9.285 15.674 1.00 96.69 504 HIS A C 1
ATOM 3957 O O . HIS A 1 504 ? -15.223 -9.736 14.550 1.00 96.69 504 HIS A O 1
ATOM 3963 N N . LEU A 1 505 ? -14.454 -9.120 16.565 1.00 96.75 505 LEU A N 1
ATOM 3964 C CA . LEU A 1 505 ? -13.057 -9.456 16.278 1.00 96.75 505 LEU A CA 1
ATOM 3965 C C . LEU A 1 505 ? -12.891 -10.929 15.903 1.00 96.75 505 LEU A C 1
ATOM 3967 O O . LEU A 1 505 ? -12.209 -11.237 14.932 1.00 96.75 505 LEU A O 1
ATOM 3971 N N . ARG A 1 506 ? -13.569 -11.842 16.606 1.00 97.12 506 ARG A N 1
ATOM 3972 C CA . ARG A 1 506 ? -13.549 -13.272 16.276 1.00 97.12 506 ARG A CA 1
ATOM 3973 C C . ARG A 1 506 ? -14.092 -13.545 14.871 1.00 97.12 506 ARG A C 1
ATOM 3975 O O . ARG A 1 506 ? -13.497 -14.330 14.141 1.00 97.12 506 ARG A O 1
ATOM 3982 N N . GLN A 1 507 ? -15.183 -12.886 14.472 1.00 97.06 507 GLN A N 1
ATOM 3983 C CA . GLN A 1 507 ? -15.733 -13.006 13.115 1.00 97.06 507 GLN A CA 1
ATOM 3984 C C . GLN A 1 507 ? -14.764 -12.462 12.058 1.00 97.06 507 GLN A C 1
ATOM 3986 O O . GLN A 1 507 ? -14.547 -13.113 11.037 1.00 97.06 507 GLN A O 1
ATOM 3991 N N . VAL A 1 508 ? -14.132 -11.315 12.319 1.00 96.56 508 VAL A N 1
ATOM 3992 C CA . VAL A 1 508 ? -13.113 -10.740 11.428 1.00 96.56 508 VAL A CA 1
ATOM 3993 C C . VAL A 1 508 ? -11.914 -11.679 11.297 1.00 96.56 508 VAL A C 1
ATOM 3995 O O . VAL A 1 508 ? -11.510 -11.990 10.178 1.00 96.56 508 VAL A O 1
ATOM 3998 N N . PHE A 1 509 ? -11.379 -12.198 12.405 1.00 96.19 509 PHE A N 1
ATOM 3999 C CA . PHE A 1 509 ? -10.252 -13.133 12.380 1.00 96.19 509 PHE A CA 1
ATOM 4000 C C . PHE A 1 509 ? -10.601 -14.450 11.686 1.00 96.19 509 PHE A C 1
ATOM 4002 O O . PHE A 1 509 ? -9.764 -15.000 10.975 1.00 96.19 509 PHE A O 1
ATOM 4009 N N . GLN A 1 510 ? -11.837 -14.933 11.828 1.00 96.19 510 GLN A N 1
ATOM 4010 C CA . GLN A 1 510 ? -12.316 -16.111 11.110 1.00 96.19 510 GLN A CA 1
ATOM 4011 C C . GLN A 1 510 ? -12.334 -15.878 9.599 1.00 96.19 510 GLN A C 1
ATOM 4013 O O . GLN A 1 510 ? -11.766 -16.679 8.857 1.00 96.19 510 GLN A O 1
ATOM 4018 N N . VAL A 1 511 ? -12.886 -14.751 9.143 1.00 94.19 511 VAL A N 1
ATOM 4019 C CA . VAL A 1 511 ? -12.866 -14.381 7.722 1.00 94.19 511 VAL A CA 1
ATOM 4020 C C . VAL A 1 511 ? -11.429 -14.228 7.214 1.00 94.19 511 VAL A C 1
ATOM 4022 O O . VAL A 1 511 ? -11.107 -14.708 6.126 1.00 94.19 511 VAL A O 1
ATOM 4025 N N . MET A 1 512 ? -10.541 -13.612 8.000 1.00 92.50 512 MET A N 1
ATOM 4026 C CA . MET A 1 512 ? -9.122 -13.497 7.656 1.00 92.50 512 MET A CA 1
ATOM 4027 C C . MET A 1 512 ? -8.454 -14.870 7.525 1.00 92.50 512 MET A C 1
ATOM 4029 O O . MET A 1 512 ? -7.793 -15.119 6.520 1.00 92.50 512 MET A O 1
ATOM 4033 N N . ARG A 1 513 ? -8.667 -15.780 8.481 1.00 92.50 513 ARG A N 1
ATOM 4034 C CA . ARG A 1 513 ? -8.138 -17.152 8.460 1.00 92.50 513 ARG A CA 1
ATOM 4035 C C . ARG A 1 513 ? -8.614 -17.927 7.235 1.00 92.50 513 ARG A C 1
ATOM 4037 O O . ARG A 1 513 ? -7.791 -18.480 6.510 1.00 92.50 513 ARG A O 1
ATOM 4044 N N . GLU A 1 514 ? -9.921 -17.942 6.980 1.00 92.38 514 GLU A N 1
ATOM 4045 C CA . GLU A 1 514 ? -10.526 -18.636 5.832 1.00 92.38 514 GLU A CA 1
ATOM 4046 C C . GLU A 1 514 ? -9.967 -18.131 4.502 1.00 92.38 514 GLU A C 1
ATOM 4048 O O . GLU A 1 514 ? -9.750 -18.901 3.567 1.00 92.38 514 GLU A O 1
ATOM 4053 N N . ASN A 1 515 ? -9.665 -16.835 4.442 1.00 89.44 515 ASN A N 1
ATOM 4054 C CA . ASN A 1 515 ? -9.094 -16.196 3.270 1.00 89.44 515 ASN A CA 1
ATOM 4055 C C . ASN A 1 515 ? -7.562 -16.133 3.308 1.00 89.44 515 ASN A C 1
ATOM 4057 O O . ASN A 1 515 ? -6.986 -15.507 2.424 1.00 89.44 515 ASN A O 1
ATOM 4061 N N . LYS A 1 516 ? -6.865 -16.748 4.271 1.00 88.81 516 LYS A N 1
ATOM 4062 C CA . LYS A 1 516 ? -5.400 -16.632 4.421 1.00 88.81 516 LYS A CA 1
ATOM 4063 C C . LYS A 1 516 ? -4.910 -15.171 4.323 1.00 88.81 516 LYS A C 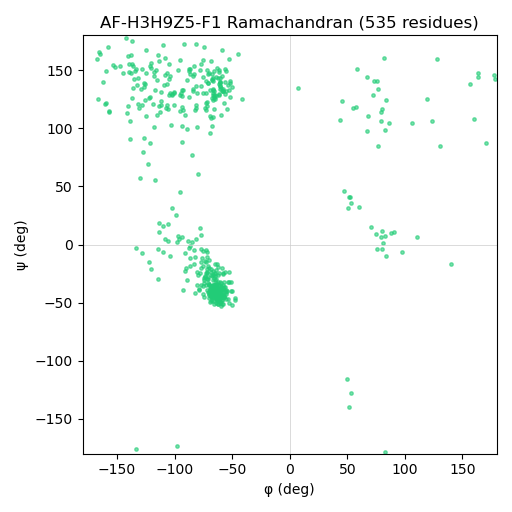1
ATOM 4065 O O . LYS A 1 516 ? -3.999 -14.870 3.551 1.00 88.81 516 LYS A O 1
ATOM 4070 N N . LEU A 1 517 ? -5.587 -14.252 5.013 1.00 88.94 517 LEU A N 1
ATOM 4071 C CA . LEU A 1 517 ? -5.169 -12.861 5.176 1.00 88.94 517 LEU A CA 1
ATOM 4072 C C . LEU A 1 517 ? -4.402 -12.722 6.484 1.00 88.94 517 LEU A C 1
ATOM 4074 O O . LEU A 1 517 ? -4.874 -13.156 7.531 1.00 88.94 517 LEU A O 1
ATOM 4078 N N . TYR A 1 518 ? -3.235 -12.094 6.416 1.00 89.62 518 TYR A N 1
ATOM 4079 C CA . TYR A 1 518 ? -2.324 -11.978 7.554 1.00 89.62 518 TYR A CA 1
ATOM 4080 C C . TYR A 1 518 ? -2.157 -10.528 7.993 1.00 89.62 518 TYR A C 1
ATOM 4082 O O . TYR A 1 518 ? -2.047 -9.635 7.150 1.00 89.62 518 TYR A O 1
ATOM 4090 N N . ALA A 1 519 ? -2.075 -10.305 9.302 1.00 90.75 519 ALA A N 1
ATOM 4091 C CA . ALA A 1 519 ? -1.912 -8.985 9.903 1.00 90.75 519 ALA A CA 1
ATOM 4092 C C . ALA A 1 519 ? -0.635 -8.877 10.738 1.00 90.75 519 ALA A C 1
ATOM 4094 O O . ALA A 1 519 ? -0.081 -9.872 11.211 1.00 90.75 519 ALA A O 1
ATOM 4095 N N . ASN A 1 520 ? -0.143 -7.651 10.903 1.00 87.12 520 ASN A N 1
ATOM 4096 C CA . ASN A 1 520 ? 1.054 -7.382 11.684 1.00 87.12 520 ASN A CA 1
ATOM 4097 C C . ASN A 1 520 ? 0.647 -7.040 13.111 1.00 87.12 520 ASN A C 1
ATOM 4099 O O . ASN A 1 520 ? 0.257 -5.904 13.382 1.00 87.12 520 ASN A O 1
ATOM 4103 N N . LEU A 1 521 ? 0.789 -7.997 14.032 1.00 89.06 521 LEU A N 1
ATOM 4104 C CA . LEU A 1 521 ? 0.390 -7.815 15.429 1.00 89.06 521 LEU A CA 1
ATOM 4105 C C . LEU A 1 521 ? 0.963 -6.535 16.051 1.00 89.06 521 LEU A C 1
ATOM 4107 O O . LEU A 1 521 ? 0.248 -5.816 16.740 1.00 89.06 521 LEU A O 1
ATOM 4111 N N . LYS A 1 522 ? 2.225 -6.211 15.739 1.00 85.25 522 LYS A N 1
ATOM 4112 C CA . LYS A 1 522 ? 2.933 -5.038 16.279 1.00 85.25 522 LYS A CA 1
ATOM 4113 C C . LYS A 1 522 ? 2.333 -3.708 15.842 1.00 85.25 522 LYS A C 1
ATOM 4115 O O . LYS A 1 522 ? 2.676 -2.679 16.404 1.00 85.25 522 LYS A O 1
ATOM 4120 N N . LYS A 1 523 ? 1.502 -3.711 14.804 1.00 85.94 523 LYS A N 1
ATOM 4121 C CA . LYS A 1 523 ? 0.846 -2.517 14.279 1.00 85.94 523 LYS A CA 1
ATOM 4122 C C . LYS A 1 523 ? -0.660 -2.479 14.528 1.00 85.94 523 LYS A C 1
ATOM 4124 O O . LYS A 1 523 ? -1.284 -1.475 14.198 1.00 85.94 523 LYS A O 1
ATOM 4129 N N . CYS A 1 524 ? -1.240 -3.551 15.064 1.00 90.31 524 CYS A N 1
ATOM 4130 C CA . CYS A 1 524 ? -2.679 -3.651 15.278 1.00 90.31 524 CYS A CA 1
ATOM 4131 C C . CYS A 1 524 ? -3.066 -3.071 16.636 1.00 90.31 524 CYS A C 1
ATOM 4133 O O . CYS A 1 524 ? -2.575 -3.540 17.651 1.00 90.31 524 CYS A O 1
ATOM 4135 N N . VAL A 1 525 ? -4.015 -2.144 16.699 1.00 91.12 525 VAL A N 1
ATOM 4136 C CA . VAL A 1 525 ? -4.570 -1.641 17.966 1.00 91.12 525 VAL A CA 1
ATOM 4137 C C . VAL A 1 525 ? -5.821 -2.441 18.319 1.00 91.12 525 VAL A C 1
ATOM 4139 O O . VAL A 1 525 ? -6.676 -2.624 17.460 1.00 91.12 525 VAL A O 1
ATOM 4142 N N . PHE A 1 526 ? -5.956 -2.896 19.569 1.00 93.62 526 PHE A N 1
ATOM 4143 C CA . PHE A 1 526 ? -7.106 -3.699 19.997 1.00 93.62 526 PHE A CA 1
ATOM 4144 C C . PHE A 1 526 ? -7.812 -3.138 21.224 1.00 93.62 526 PHE A C 1
ATOM 4146 O O . PHE A 1 526 ? -7.154 -2.772 22.200 1.00 93.62 526 PHE A O 1
ATOM 4153 N N . CYS A 1 527 ? -9.146 -3.188 21.192 1.00 92.44 527 CYS A N 1
ATOM 4154 C CA . CYS A 1 527 ? -10.040 -2.884 22.310 1.00 92.44 527 CYS A CA 1
ATOM 4155 C C . CYS A 1 527 ? -9.757 -1.518 22.963 1.00 92.44 527 CYS A C 1
ATOM 4157 O O . CYS A 1 527 ? -9.760 -1.397 24.187 1.00 92.44 527 CYS A O 1
ATOM 4159 N N . ALA A 1 528 ? -9.483 -0.498 22.151 1.00 91.00 528 ALA A N 1
ATOM 4160 C CA . ALA A 1 528 ? -9.154 0.846 22.606 1.00 91.00 528 ALA A CA 1
ATOM 4161 C C . ALA A 1 528 ? -10.390 1.769 22.582 1.00 91.00 528 ALA A C 1
ATOM 4163 O O . ALA A 1 528 ? -11.265 1.594 21.732 1.00 91.00 528 ALA A O 1
ATOM 4164 N N . PRO A 1 529 ? -10.470 2.771 23.478 1.00 88.56 529 PRO A N 1
ATOM 4165 C CA . PRO A 1 529 ? -11.538 3.775 23.448 1.00 88.56 529 PRO A CA 1
ATOM 4166 C C . PRO A 1 529 ? -11.396 4.757 22.273 1.00 88.56 529 PRO A C 1
ATOM 4168 O O . PRO A 1 529 ? -12.373 5.376 21.867 1.00 88.56 529 PRO A O 1
ATOM 4171 N N . GLU A 1 530 ? -10.191 4.882 21.716 1.00 87.75 530 GLU A N 1
ATOM 4172 C CA . GLU A 1 530 ? -9.868 5.726 20.567 1.00 87.75 530 GLU A CA 1
ATOM 4173 C C . GLU A 1 530 ? -8.806 5.044 19.696 1.00 87.75 530 GLU A C 1
ATOM 4175 O O . GLU A 1 530 ? -7.932 4.328 20.199 1.00 87.75 530 GLU A O 1
ATOM 4180 N N . ILE A 1 531 ? -8.870 5.268 18.384 1.00 86.88 531 ILE A N 1
ATOM 4181 C CA . ILE A 1 531 ? -7.891 4.765 17.417 1.00 86.88 531 ILE A CA 1
ATOM 4182 C C . ILE A 1 531 ? -7.587 5.832 16.360 1.00 86.88 531 ILE A C 1
ATOM 4184 O O . ILE A 1 531 ? -8.476 6.595 15.985 1.00 86.88 531 ILE A O 1
ATOM 4188 N N . PRO A 1 532 ? -6.358 5.875 15.820 1.00 82.94 532 PRO A N 1
ATOM 4189 C CA . PRO A 1 532 ? -6.083 6.681 14.642 1.00 82.94 532 PRO A CA 1
ATOM 4190 C C . PRO A 1 532 ? -6.822 6.123 13.425 1.00 82.94 532 PRO A C 1
ATOM 4192 O O . PRO A 1 532 ? -6.597 4.982 13.025 1.00 82.94 532 PRO A O 1
ATOM 4195 N N . VAL A 1 533 ? -7.635 6.954 12.775 1.00 78.62 533 VAL A N 1
ATOM 4196 C CA . VAL A 1 533 ? -8.341 6.602 11.538 1.00 78.62 533 VAL A CA 1
ATOM 4197 C C . VAL A 1 533 ? -8.024 7.625 10.458 1.00 78.62 533 VAL A C 1
ATOM 4199 O O . VAL A 1 533 ? -8.448 8.781 10.504 1.00 78.62 533 VAL A O 1
ATOM 4202 N N . LEU A 1 534 ? -7.271 7.202 9.440 1.00 75.56 534 LEU A N 1
ATOM 4203 C CA . LEU A 1 534 ? -7.012 7.994 8.228 1.00 75.56 534 LEU A CA 1
ATOM 4204 C C . LEU A 1 534 ? -6.465 9.408 8.519 1.00 75.56 534 LEU A C 1
ATOM 4206 O O . LEU A 1 534 ? -6.816 10.384 7.846 1.00 75.56 534 LEU A O 1
ATOM 4210 N N . GLY A 1 535 ? -5.630 9.537 9.555 1.00 70.62 535 GLY A N 1
ATOM 4211 C CA . GLY A 1 535 ? -5.047 10.808 10.002 1.00 70.62 535 GLY A CA 1
ATOM 4212 C C . GLY A 1 535 ? -5.971 11.690 10.854 1.00 70.62 535 GLY A C 1
ATOM 4213 O O . GLY A 1 535 ? -5.654 12.861 11.052 1.00 70.62 535 GLY A O 1
ATOM 4214 N N . CYS A 1 536 ? -7.104 11.163 11.321 1.00 64.06 536 CYS A N 1
ATOM 4215 C CA . CYS A 1 536 ? -7.906 11.726 12.409 1.00 64.06 536 CYS A CA 1
ATOM 4216 C C . CYS A 1 536 ? -7.732 10.878 13.675 1.00 64.06 536 CYS A C 1
ATOM 4218 O O . CYS A 1 536 ? -7.540 9.668 13.567 1.00 64.06 536 CYS A O 1
ATOM 4220 N N . TYR A 1 537 ? -7.798 11.536 14.830 1.00 50.97 537 TYR A N 1
ATOM 4221 C CA . TYR A 1 537 ? -8.069 10.925 16.131 1.00 50.97 537 TYR A CA 1
ATOM 4222 C C . TYR A 1 537 ? -9.483 11.304 16.539 1.00 50.97 537 TYR A C 1
ATOM 4224 O O . TYR A 1 537 ? -9.873 12.453 16.197 1.00 50.97 537 TYR A O 1
#

Organism: Phytophthora ramorum (NCBI:txid164328)

Solvent-accessible surface area (backbone atoms only — not comparable to full-atom values): 33004 Å² total; per-residue (Å²): 133,91,76,78,68,45,31,77,71,67,97,82,60,71,57,65,72,45,53,48,51,54,49,52,52,50,38,61,77,64,66,58,76,53,51,66,57,44,35,52,53,54,58,72,35,40,31,64,60,42,34,53,52,51,51,55,47,41,73,76,33,86,67,74,56,78,34,48,67,54,44,53,51,52,50,41,72,75,64,54,62,94,62,52,54,60,53,41,51,53,49,50,75,66,53,61,41,74,91,49,55,69,68,59,38,53,51,51,52,54,52,38,54,63,58,36,73,93,71,60,79,52,70,67,59,54,48,48,49,53,51,55,28,47,55,54,45,58,54,56,60,56,57,61,69,69,72,77,80,87,86,87,89,87,90,86,91,89,83,86,88,84,85,88,79,91,82,87,89,85,81,86,80,91,82,88,80,90,82,88,83,85,83,85,84,83,91,85,88,88,78,62,54,36,91,89,79,66,50,57,79,84,77,89,74,92,74,80,82,77,90,52,80,70,60,59,59,68,41,95,88,42,50,74,74,53,50,59,48,38,46,73,71,56,80,47,86,78,86,86,84,89,77,92,83,80,89,83,82,84,89,88,82,89,78,90,79,91,79,86,88,77,86,81,91,64,76,80,57,71,66,62,56,51,53,56,37,71,53,41,45,77,66,41,36,55,72,68,65,43,85,57,41,66,62,48,58,78,44,41,83,29,46,47,98,64,79,75,67,56,67,52,74,88,76,91,52,58,40,76,75,52,61,45,88,88,66,72,76,38,70,43,81,60,60,91,65,59,69,71,57,40,51,55,50,52,56,48,51,51,55,34,38,72,19,55,36,34,46,82,48,87,46,83,25,23,20,22,48,50,70,46,77,41,95,89,58,63,76,42,81,45,50,54,34,62,63,48,39,72,40,35,59,82,72,85,66,87,71,83,55,71,65,59,61,51,59,64,48,59,88,42,60,37,31,28,38,42,35,46,48,71,55,52,58,53,30,35,35,35,78,91,42,22,47,69,55,14,29,28,41,66,88,72,50,42,34,19,32,51,23,31,62,76,66,49,75,48,44,64,54,44,47,29,50,41,50,50,59,72,37,52,92,44,43,82,43,36,46,66,59,63,58,37,37,39,36,44,21,45,62,50,97,96,41,53,33,65,58,46,36,52,54,51,51,51,53,52,51,47,52,26,50,78,64,73,43,45,31,37,59,37,66,38,48,71,80,27,79,71,63,83,52,97,88,41,119

Radius of gyration: 35.41 Å; Cα contacts (8 Å, |Δi|>4): 615; chains: 1; bounding box: 108×82×72 Å

Foldseek 3Di:
DDQAAAALDDPPHDQLLVSVVSLVVVCVVVVVDDFVSSLVSNLVRYHHPLNVVVVVQCVVPVCCDVGPVSSSVVSCVVRPDVCPLVVLVVCLLVQACPVPDPVVSVVSNVSSQSSNDPDRDDPVSSVCSSVVRVVVNVVVVVVVVVPPDDDDDDDDDDDDDDDDDDDDDDDDDDDDDDDDDDDDDDDDDDFDADPVPGGGDDDDDDDDDDDDPVVVCPDVPDPVVVVVVCVVVCVDVDDDDDDDDDDDDDDDDDDDDDDDDDDDLDQDDPVVLVVLLVQQDLVNCVVVVPPCNVLVVVLVLQADPDAQLEQADCPVFADDFDFDPPDDAAEDDEDADDPVFLVLVVVVVVSNVSSVFKDFDPFSHEWEWTWDADPVGDTDIDTDCVSSQVRGDADPQDADDLVVLVVLQPPFQWKKKWFFPPLQQNHAHDPVCQSNQWYAGSVGTIMTGRTGDPPHRCSQSSQQVSVCVLCVVLCSQWPDGRRMTMGTFCADVPGHRVRVSSVSVSVVSVSCVVRVTHTHSSNMGGGDRDDDRPSDD

Nearest PDB structures (foldseek):
  4ol8-assembly2_F  TM=9.159E-01  e=7.818E-18  Saccharomyces cerevisiae
  4ol8-assembly1_B  TM=9.152E-01  e=3.290E-17  Saccharomyces cerevisiae
  7o0h-assembly1_A  TM=8.286E-01  e=5.418E-14  White-tufted-ear marmoset simian foamy virus
  7kse-assembly1_A  TM=7.848E-01  e=9.417E-14  Eastern chimpanzee simian foamy virus
  7ksf-assembly1_A  TM=7.686E-01  e=2.547E-13  Eastern chimpanzee simian foamy virus

Mean predicted aligned error: 21.42 Å

Secondary structure (DSSP, 8-state):
-PPPPB-S-STT---HHHHHHHHHHHHHHTT--SHHHHHHHHHTTB-HHHHHHHHHHHHH-TTS-SSHHHHHHHHHHHHSPTTHHHHHHHHHHH---TTS-HHHHHHHHHHHHHT--SSPPPHHHHHHHHHHHHHHHHHHHHHHHHTT--------------------------------------------B-TTT--B-------PPP-SHHHHHTSTT--HHHHHHHHHHTS-------------------------------PPPHHHHHHHHHH-SHHHHHHTT-TTHHHHHHTGGGS-SS--SSPPPP-S--B---BPTTPPP-B-PPPP--HHHHHHHHHHHHHHHHTTSEEE---S-BEEEEEEE-TTSSEEEEE--HHHHHHBPPP-PPPPPHHHHHHHHTT--EEEEEEBTTGGGGSBBPGGGGGGG-EE-TTS-EEEESB--TT-TTHHHHHHHHHHHHTGGGTTT--EETTEEEEEE--BTTB-HHHHHHHHHHHHHHHHHHTT--B-GGG-EEEES---BTTB-

pLDDT: mean 70.65, std 24.64, range [20.67, 98.0]